Protein AF-A0A1J5IHL8-F1 (afdb_monomer)

Nearest PDB structures (foldseek):
  1a0t-assembly1_P  TM=8.448E-01  e=1.069E-17  Salmonella enterica subsp. enterica serovar Typhimurium
  4frt-assembly2_B  TM=5.121E-01  e=6.659E-05  Pseudomonas aeruginosa PAO1
  3m8b-assembly1_A  TM=4.425E-01  e=6.898E-02  Escherichia coli
  2r8a-assembly2_B  TM=2.835E-01  e=3.643E-03  Escherichia coli
  7vcf-assembly1_F  TM=4.732E-01  e=1.566E-01  Chlamydomonas reinhardtii

Sequence (393 aa):
MHPHHNKSLQIRPGLGIFLVIPLLLTSTIAQAEWHHFGYFRVGSNFNNQASCLQLPGAKTKYRLGNECDHYGEMAIENSQVINANYTVKARVMGQIYFADQQDLSQYDAEWNQYMIEAQNTTAQSAFNGSKLWLGKRYYRRKDIHISDFFYWANNGTGIGIEDFKLGNSQLAYAYKTNELDNGKTLQSHDIQLYDIPLSAQGKLNLGIEQQSADQTGTDSGLQLHAQVHYAFQKDNFFKITAQYGEGLGANLDMSGGQGKTTRLIGESLFEITPKNALFSTLVYEKTDQQSEWRSLGFRGVHFLSQHYSVAAEVGHDQVSPDNENTRTLNKVTLALQWKPNPGFWQRPALRLYTTYGDWNLAAQQAGLAGGTSGVYGADRQGFFTGIQLESWW

Mean predicted aligned error: 7.43 Å

Solvent-accessible surface area (backbone atoms only — not comparable to full-atom values): 19732 Å² total; per-residue (Å²): 110,78,89,77,78,90,67,84,79,79,80,72,93,75,80,91,75,85,81,78,73,82,87,80,80,82,90,77,79,53,77,68,44,79,47,71,39,40,38,36,38,44,50,51,56,79,51,100,53,66,58,53,68,47,51,66,84,49,82,47,34,60,39,69,74,39,69,58,41,30,38,38,36,48,32,45,32,42,38,32,56,78,52,98,47,34,36,39,35,42,39,44,24,39,39,43,37,21,78,40,62,85,48,82,88,52,70,51,74,49,78,62,26,44,34,41,35,42,34,35,73,41,73,86,49,102,55,35,37,17,33,42,37,42,37,29,34,83,41,87,60,40,68,42,78,68,31,64,35,57,70,35,42,54,45,31,38,36,42,35,41,33,56,32,61,53,87,80,24,29,37,30,41,33,44,31,36,34,76,29,96,88,71,41,54,37,36,34,44,38,41,33,46,30,56,35,73,76,50,100,46,29,27,37,33,40,37,43,31,45,33,26,50,49,96,82,54,78,50,36,18,36,30,41,40,40,33,43,40,37,49,48,86,85,89,21,34,41,35,43,36,44,37,40,14,27,30,29,14,22,66,45,39,58,63,59,37,65,54,34,25,42,37,42,36,40,41,36,35,43,63,83,43,88,43,34,31,38,37,41,41,37,39,42,36,42,37,74,79,44,38,37,37,40,38,44,35,39,38,41,37,41,45,82,49,66,39,36,31,44,36,41,36,42,34,40,41,38,27,40,39,75,90,52,69,62,23,36,31,40,39,40,22,46,28,48,32,42,30,86,50,69,54,86,85,50,53,46,34,42,32,46,25,41,23,40,37,39,43,41,70,47,22,31,75,62,42,33,49,55,17,62,81,20,77,51,28,85,53,53,50,52,71,42,40,34,40,35,40,38,38,56,88

pLDDT: mean 89.15, std 16.91, range [26.25, 98.88]

Secondary structure (DSSP, 8-state):
--------------------------S-----EEEEEEEEEEEEESSTT------TT-S----TT---SEEEEEEEEEEEEEETTEEEEEEEEEEEEES-SS-TT--EEEEEEEEEEEEE--TTSTTTT-EEEEEEE--S-EEEGGGTEEEEB--EEEEEEEEEEETTEEEEEEEEEEE-TTS-EEEEEEEEEEEEESSSSEEEEEEEEEEESSTTS-SEEEEEEEEEEEEETTTEEEEEEEEEEEEGGGGSBTT---SEEEEEEEEEEEEEETTEEEEEEEEEEEETTTEEEEEEEEEEEEESSSSEEEEEEEEEEEEEETTS--EEEEEEEEEEEE-SS-SSS---EEEEEEEEEEE-HHHHHTTGGGGGGSTTTT-SEEEEEEEEEEEE-

Foldseek 3Di:
DPPDPPDPPPPDPDDDDPPPDPPPDDDDFDDKDKDKWKWWKAKDFPDPQDDQFDFVPDPWAQPDVRDFKIKIKMKIKIWGDPDPFKIKIWMWMKMKIGNGNVDPVDIDIDTQWTKMKIFTCDCPDPLRRKIKMFFWYQPPWDADVRTRGGLQRATFGWIKIWQRDDPQKIKIWIWGWDAESVRFIKIKIKIKIWQPDPDPFKIKIKIKMKIARDPVCPQIKIKIKIKIWGDDDDRWIKMKMWMKMAGLCQSNYNHGDHFIKIKIKIWTWDPVDLFKIKIWMWMWMDGPQFKTKIKTKMKMWGDPDFFKIKIKIWMKIWMGGRPADIKIKIKIKIWIWGFNGGDPPGDFIKIWMKMKMFIDLRSLVSQGQHRLPHSQHPGRMDMIIIIMTIGID

Radius of gyration: 22.69 Å; Cα contacts (8 Å, |Δi|>4): 1068; chains: 1; bounding box: 49×49×57 Å

Structure (mmCIF, N/CA/C/O backbone):
data_AF-A0A1J5IHL8-F1
#
_entry.id   AF-A0A1J5IHL8-F1
#
loop_
_atom_site.group_PDB
_atom_site.id
_atom_site.type_symbol
_atom_site.label_atom_id
_atom_site.label_alt_id
_atom_site.label_comp_id
_atom_site.label_asym_id
_atom_site.label_entity_id
_atom_site.label_seq_id
_atom_site.pdbx_PDB_ins_code
_atom_site.Cartn_x
_atom_site.Cartn_y
_atom_site.Cartn_z
_atom_site.occupancy
_atom_site.B_iso_or_equiv
_atom_site.auth_seq_id
_atom_site.auth_comp_id
_atom_site.auth_asym_id
_atom_site.auth_atom_id
_atom_site.pdbx_PDB_model_num
ATOM 1 N N . MET A 1 1 ? 6.317 -2.212 -0.460 1.00 27.39 1 MET A N 1
ATOM 2 C CA . MET A 1 1 ? 7.588 -2.748 0.076 1.00 27.39 1 MET A CA 1
ATOM 3 C C . MET A 1 1 ? 7.562 -2.577 1.579 1.00 27.39 1 MET A C 1
ATOM 5 O O . MET A 1 1 ? 7.565 -1.445 2.042 1.00 27.39 1 MET A O 1
ATOM 9 N N . HIS A 1 2 ? 7.431 -3.671 2.326 1.00 28.95 2 HIS A N 1
ATOM 10 C CA . HIS A 1 2 ? 7.686 -3.641 3.763 1.00 28.95 2 HIS A CA 1
ATOM 11 C C . HIS A 1 2 ? 9.203 -3.531 3.981 1.00 28.95 2 HIS A C 1
ATOM 13 O O . HIS A 1 2 ? 9.951 -4.145 3.216 1.00 28.95 2 HIS A O 1
ATOM 19 N N . PRO A 1 3 ? 9.682 -2.745 4.959 1.00 26.25 3 PRO A N 1
ATOM 20 C CA . PRO A 1 3 ? 11.076 -2.822 5.365 1.00 26.25 3 PRO A CA 1
ATOM 21 C C . PRO A 1 3 ? 11.306 -4.227 5.934 1.00 26.25 3 PRO A C 1
ATOM 23 O O . PRO A 1 3 ? 10.699 -4.619 6.930 1.00 26.25 3 PRO A O 1
ATOM 26 N N . HIS A 1 4 ? 12.096 -5.018 5.21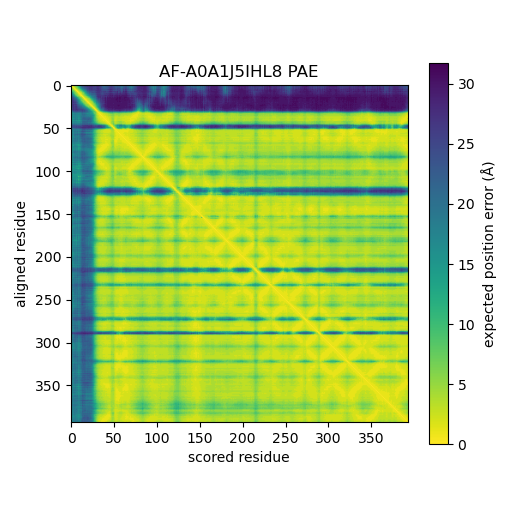0 1.00 34.53 4 HIS A N 1
ATOM 27 C CA . HIS A 1 4 ? 12.451 -6.379 5.580 1.00 34.53 4 HIS A CA 1
ATOM 28 C C . HIS A 1 4 ? 13.469 -6.323 6.716 1.00 34.53 4 HIS A C 1
ATOM 30 O O . HIS A 1 4 ? 14.630 -5.964 6.510 1.00 34.53 4 HIS A O 1
ATOM 36 N N . HIS A 1 5 ? 13.039 -6.716 7.912 1.00 31.94 5 HIS A N 1
ATOM 37 C CA . HIS A 1 5 ? 13.956 -7.035 8.995 1.00 31.94 5 HIS A CA 1
ATOM 38 C C . HIS A 1 5 ? 14.663 -8.341 8.655 1.00 31.94 5 HIS A C 1
ATOM 40 O O . HIS A 1 5 ? 14.088 -9.424 8.721 1.00 31.94 5 HIS A O 1
ATOM 46 N N . ASN A 1 6 ? 15.931 -8.229 8.275 1.00 31.17 6 ASN A N 1
ATOM 47 C CA . ASN A 1 6 ? 16.791 -9.354 7.944 1.00 31.17 6 ASN A CA 1
ATOM 48 C C . ASN A 1 6 ? 17.198 -10.091 9.237 1.00 31.17 6 ASN A C 1
ATOM 50 O O . ASN A 1 6 ? 18.321 -9.967 9.725 1.00 31.17 6 ASN A O 1
ATOM 54 N N . LYS A 1 7 ? 16.269 -10.839 9.836 1.00 31.77 7 LYS A N 1
ATOM 55 C CA . LYS A 1 7 ? 16.571 -11.846 10.860 1.00 31.77 7 LYS A CA 1
ATOM 56 C C . LYS A 1 7 ? 16.101 -13.191 10.327 1.00 31.77 7 LYS A C 1
ATOM 58 O O . LYS A 1 7 ? 14.957 -13.583 10.520 1.00 31.77 7 LYS A O 1
ATOM 63 N N . SER A 1 8 ? 17.014 -13.888 9.652 1.00 29.53 8 SER A N 1
ATOM 64 C CA . SER A 1 8 ? 16.829 -15.284 9.263 1.00 29.53 8 SER A CA 1
ATOM 65 C C . SER A 1 8 ? 16.478 -16.113 10.501 1.00 29.53 8 SER A C 1
ATOM 67 O O . SER A 1 8 ? 17.317 -16.395 11.360 1.00 29.53 8 SER A O 1
ATOM 69 N N . LEU A 1 9 ? 15.211 -16.502 10.621 1.00 32.66 9 LEU A N 1
ATOM 70 C CA . LEU A 1 9 ? 14.805 -17.491 11.603 1.00 32.66 9 LEU A CA 1
ATOM 71 C C . LEU A 1 9 ? 15.237 -18.858 11.059 1.00 32.66 9 LEU A C 1
ATOM 73 O O . LEU A 1 9 ? 14.482 -19.538 10.371 1.00 32.66 9 LEU A O 1
ATOM 77 N N . GLN A 1 10 ? 16.476 -19.267 11.343 1.00 31.33 10 GLN A N 1
ATOM 78 C CA . GLN A 1 10 ? 16.882 -20.658 11.147 1.00 31.33 10 GLN A CA 1
ATOM 79 C C . GLN A 1 10 ? 16.073 -21.539 12.106 1.00 31.33 10 GLN A C 1
ATOM 81 O O . GLN A 1 10 ? 16.438 -21.724 13.270 1.00 31.33 10 GLN A O 1
ATOM 86 N N . ILE A 1 11 ? 14.962 -22.092 11.620 1.00 37.53 11 ILE A N 1
ATOM 87 C CA . ILE A 1 11 ? 14.212 -23.124 12.333 1.00 37.53 11 ILE A CA 1
ATOM 88 C C . ILE A 1 11 ? 15.091 -24.378 12.358 1.00 37.53 11 ILE A C 1
ATOM 90 O O . ILE A 1 11 ? 15.214 -25.104 11.372 1.00 37.53 11 ILE A O 1
ATOM 94 N N . ARG A 1 12 ? 15.733 -24.634 13.500 1.00 33.41 12 ARG A N 1
ATOM 95 C CA . ARG A 1 12 ? 16.355 -25.932 13.776 1.00 33.41 12 ARG A CA 1
ATOM 96 C C . ARG A 1 12 ? 15.238 -26.964 13.982 1.00 33.41 12 ARG A C 1
ATOM 98 O O . ARG A 1 12 ? 14.362 -26.722 14.812 1.00 33.41 12 ARG A O 1
ATOM 105 N N . PRO A 1 13 ? 15.250 -28.115 13.289 1.00 38.34 13 PRO A N 1
ATOM 106 C CA . PRO A 1 13 ? 14.277 -29.166 13.538 1.00 38.34 13 PRO A CA 1
ATOM 107 C C . PRO A 1 13 ? 14.640 -29.830 14.868 1.00 38.34 13 PRO A C 1
ATOM 109 O O . PRO A 1 13 ? 15.672 -30.489 14.983 1.00 38.34 13 PRO A O 1
ATOM 112 N N . GLY A 1 14 ? 13.834 -29.619 15.906 1.00 33.41 14 GLY A N 1
ATOM 113 C CA . GLY A 1 14 ? 14.132 -30.1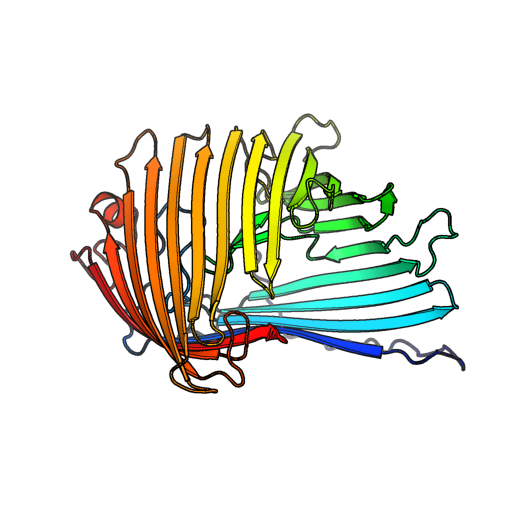99 17.209 1.00 33.41 14 GLY A CA 1
ATOM 114 C C . GLY A 1 14 ? 13.057 -29.955 18.254 1.00 33.41 14 GLY A C 1
ATOM 115 O O . GLY A 1 14 ? 12.965 -28.867 18.804 1.00 33.41 14 GLY A O 1
ATOM 116 N N . LEU A 1 15 ? 12.341 -31.035 18.569 1.00 31.70 15 LEU A N 1
ATOM 117 C CA . LEU A 1 15 ? 11.453 -31.233 19.716 1.00 31.70 15 LEU A CA 1
ATOM 118 C C . LEU A 1 15 ? 10.098 -30.509 19.679 1.00 31.70 15 LEU A C 1
ATOM 120 O O . LEU A 1 15 ? 9.926 -29.381 20.132 1.00 31.70 15 LEU A O 1
ATOM 124 N N . GLY A 1 16 ? 9.094 -31.254 19.211 1.00 43.12 16 GLY A N 1
ATOM 125 C CA . GLY A 1 16 ? 7.695 -30.955 19.471 1.00 43.12 16 GLY A CA 1
ATOM 126 C C . GLY A 1 16 ? 7.424 -30.929 20.973 1.00 43.12 16 GLY A C 1
ATOM 127 O O . GLY A 1 16 ? 7.550 -31.941 21.660 1.00 43.12 16 GLY A O 1
ATOM 128 N N . ILE A 1 17 ? 7.020 -29.764 21.464 1.00 35.34 17 ILE A N 1
ATOM 129 C CA . ILE A 1 17 ? 6.358 -29.613 22.753 1.00 35.34 17 ILE A CA 1
ATOM 130 C C . ILE A 1 17 ? 4.890 -29.356 22.427 1.00 35.34 17 ILE A C 1
ATOM 132 O O . ILE A 1 17 ? 4.491 -28.244 22.089 1.00 35.34 17 ILE A O 1
ATOM 136 N N . PHE A 1 18 ? 4.088 -30.420 22.481 1.00 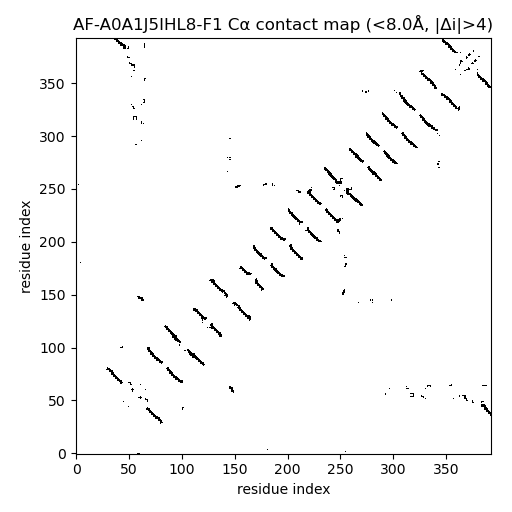35.41 18 PHE A N 1
ATOM 137 C CA . PHE A 1 18 ? 2.637 -30.301 22.556 1.00 35.41 18 PHE A CA 1
ATOM 138 C C . PHE A 1 18 ? 2.301 -29.625 23.885 1.00 35.41 18 PHE A C 1
ATOM 140 O O . PHE A 1 18 ? 2.333 -30.256 24.941 1.00 35.41 18 PHE A O 1
ATOM 147 N N . LEU A 1 19 ? 1.997 -28.331 23.843 1.00 33.81 19 LEU A N 1
ATOM 148 C CA . LEU A 1 19 ? 1.443 -27.625 24.987 1.00 33.81 19 LEU A CA 1
ATOM 149 C C . LEU A 1 19 ? -0.049 -27.975 25.063 1.00 33.81 19 LEU A C 1
ATOM 151 O O . LEU A 1 19 ? -0.896 -27.348 24.432 1.00 33.81 19 LEU A O 1
ATOM 155 N N . VAL A 1 20 ? -0.362 -29.045 25.795 1.00 35.62 20 VAL A N 1
ATOM 156 C CA . VAL A 1 20 ? -1.734 -29.377 26.186 1.00 35.62 20 VAL A CA 1
ATOM 157 C C . VAL A 1 20 ? -2.158 -28.351 27.235 1.00 35.62 20 VAL A C 1
ATOM 159 O O . VAL A 1 20 ? -1.795 -28.457 28.404 1.00 35.62 20 VAL A O 1
ATOM 162 N N . ILE A 1 21 ? -2.895 -27.325 26.812 1.00 38.22 21 ILE A N 1
ATOM 163 C CA . ILE A 1 21 ? -3.597 -26.426 27.731 1.00 38.22 21 ILE A CA 1
ATOM 164 C C . ILE A 1 21 ? -4.767 -27.225 28.325 1.00 38.22 21 ILE A C 1
ATOM 166 O O . ILE A 1 21 ? -5.591 -27.730 27.556 1.00 38.22 21 ILE A O 1
ATOM 170 N N . PRO A 1 22 ? -4.876 -27.375 29.658 1.00 40.00 22 PRO A N 1
ATOM 171 C CA . PRO A 1 22 ? -6.017 -28.051 30.245 1.00 40.00 22 PRO A CA 1
ATOM 172 C C . PRO A 1 22 ? -7.251 -27.164 30.063 1.00 40.00 22 PRO A C 1
ATOM 174 O O . PRO A 1 22 ? -7.361 -26.078 30.631 1.00 40.00 22 PRO A O 1
ATOM 177 N N . LEU A 1 23 ? -8.172 -27.647 29.230 1.00 45.03 23 LEU A N 1
ATOM 178 C CA . LEU A 1 23 ? -9.488 -27.072 28.996 1.00 45.03 23 LEU A CA 1
ATOM 179 C C . LEU A 1 23 ? -10.345 -27.292 30.255 1.00 45.03 23 LEU A C 1
ATOM 181 O O . LEU A 1 23 ? -11.034 -28.300 30.391 1.00 45.03 23 LEU A O 1
ATOM 185 N N . LEU A 1 24 ? -10.273 -26.361 31.203 1.00 41.81 24 LEU A N 1
ATOM 186 C CA . LEU A 1 24 ? -11.169 -26.302 32.358 1.00 41.81 24 LEU A CA 1
ATOM 187 C C . LEU A 1 24 ? -11.954 -24.991 32.326 1.00 41.81 24 LEU A C 1
ATOM 189 O O . LEU A 1 24 ? -11.669 -24.065 33.075 1.00 41.81 24 LEU A O 1
ATOM 193 N N . LEU A 1 25 ? -12.967 -24.933 31.460 1.00 42.34 25 LEU A N 1
ATOM 194 C CA . LEU A 1 25 ? -14.092 -24.009 31.604 1.00 42.34 25 LEU A CA 1
ATOM 195 C C . LEU A 1 25 ? -15.385 -24.777 31.333 1.00 42.34 25 LEU A C 1
ATOM 197 O O . LEU A 1 25 ? -15.785 -25.035 30.200 1.00 42.34 25 LEU A O 1
ATOM 201 N N . THR A 1 26 ? -16.001 -25.200 32.430 1.00 42.69 26 THR A N 1
ATOM 202 C CA . THR A 1 26 ? -17.306 -25.845 32.482 1.00 42.69 26 THR A CA 1
ATOM 203 C C . THR A 1 26 ? -18.408 -24.868 32.073 1.00 42.69 26 THR A C 1
ATOM 205 O O . THR A 1 26 ? -18.541 -23.798 32.657 1.00 42.69 26 THR A O 1
ATOM 208 N N . SER A 1 27 ? -19.203 -25.292 31.086 1.00 46.03 27 SER A N 1
ATOM 209 C CA . SER A 1 27 ? -20.639 -25.019 30.921 1.00 46.03 27 SER A CA 1
ATOM 210 C C . SER A 1 27 ? -21.129 -23.585 31.180 1.00 46.03 27 SER A C 1
ATOM 212 O O . SER A 1 27 ? -21.680 -23.313 32.238 1.00 46.03 27 SER A O 1
ATOM 214 N N . THR A 1 28 ? -20.953 -22.713 30.184 1.00 43.25 28 THR A N 1
ATOM 215 C CA . THR A 1 28 ? -21.986 -21.905 29.485 1.00 43.25 28 THR A CA 1
ATOM 216 C C . THR A 1 28 ? -21.253 -20.914 28.573 1.00 43.25 28 THR A C 1
ATOM 218 O O . THR A 1 28 ? -21.314 -19.704 28.776 1.00 43.25 28 THR A O 1
ATOM 221 N N . ILE A 1 29 ? -20.483 -21.404 27.596 1.00 52.94 29 ILE A N 1
ATOM 222 C CA . ILE A 1 29 ? -19.925 -20.508 26.578 1.00 52.94 29 ILE A CA 1
ATOM 223 C C . ILE A 1 29 ? -21.038 -20.287 25.561 1.00 52.94 29 ILE A C 1
ATOM 225 O O . ILE A 1 29 ? -21.374 -21.181 24.783 1.00 52.94 29 ILE A O 1
ATOM 229 N N . ALA A 1 30 ? -21.655 -19.110 25.639 1.00 55.12 30 ALA A N 1
ATOM 230 C CA . ALA A 1 30 ? -22.434 -18.555 24.549 1.00 55.12 30 ALA A CA 1
ATOM 231 C C . ALA A 1 30 ? -21.630 -18.716 23.249 1.00 55.12 30 ALA A C 1
ATOM 233 O O . ALA A 1 30 ? -20.450 -18.382 23.204 1.00 55.12 30 ALA A O 1
ATOM 234 N N . GLN A 1 31 ? -22.281 -19.312 22.253 1.00 66.56 31 GLN A N 1
ATOM 235 C CA . GLN A 1 31 ? -21.822 -19.632 20.902 1.00 66.56 31 GLN A CA 1
ATOM 236 C C . GLN A 1 31 ? -20.570 -18.848 20.464 1.00 66.56 31 GLN A C 1
ATOM 238 O O . GLN A 1 31 ? -20.659 -17.706 20.024 1.00 66.56 31 GLN A O 1
ATOM 243 N N . ALA A 1 32 ? -19.394 -19.460 20.621 1.00 78.88 32 ALA A N 1
ATOM 244 C CA . ALA A 1 32 ? -18.159 -18.886 20.113 1.00 78.88 32 ALA A CA 1
ATOM 245 C C . ALA A 1 32 ? -18.162 -19.013 18.584 1.00 78.88 32 ALA A C 1
ATOM 247 O O . ALA A 1 32 ? -18.236 -20.124 18.052 1.00 78.88 32 ALA A O 1
ATOM 248 N N . GLU A 1 33 ? -18.100 -17.887 17.885 1.00 92.00 33 GLU A N 1
ATOM 249 C CA . GLU A 1 33 ? -18.039 -17.850 16.428 1.00 92.00 33 GLU A CA 1
ATOM 250 C C . GLU A 1 33 ? -16.580 -17.844 15.979 1.00 92.00 33 GLU A C 1
ATOM 252 O O . GLU A 1 33 ? -15.739 -17.130 16.528 1.00 92.00 33 GLU A O 1
ATOM 257 N N . TRP A 1 34 ? -16.270 -18.676 14.987 1.00 94.62 34 TRP A N 1
ATOM 258 C CA . TRP A 1 34 ? -14.944 -18.752 14.392 1.00 94.62 34 TRP A CA 1
ATOM 259 C C . TRP A 1 34 ? -14.986 -18.156 12.995 1.00 94.62 34 TRP A C 1
ATOM 261 O O . TRP A 1 34 ? -15.697 -18.649 12.118 1.00 94.62 34 TRP A O 1
ATOM 271 N N . HIS A 1 35 ? -14.189 -17.116 12.786 1.00 96.00 35 HIS A N 1
ATOM 272 C CA . HIS A 1 35 ? -13.999 -16.487 11.491 1.00 96.00 35 HIS A CA 1
ATOM 273 C C . HIS A 1 35 ? -12.616 -16.837 10.953 1.00 96.00 35 HIS A C 1
ATOM 275 O O . HIS A 1 35 ? -11.638 -16.917 11.699 1.00 96.00 35 HIS A O 1
ATOM 281 N N . HIS A 1 36 ? -12.541 -17.023 9.643 1.00 96.56 36 HIS A N 1
ATOM 282 C CA . HIS A 1 36 ? -11.293 -17.143 8.910 1.00 96.56 36 HIS A CA 1
ATOM 283 C C . HIS A 1 36 ? -11.328 -16.139 7.770 1.00 96.56 36 HIS A C 1
ATOM 285 O O . HIS A 1 36 ? -12.348 -15.992 7.102 1.00 96.56 36 HIS A O 1
ATOM 291 N N . PHE A 1 37 ? -10.221 -15.444 7.575 1.00 97.69 37 PHE A N 1
ATOM 292 C CA . PHE A 1 37 ? -10.065 -14.458 6.515 1.00 97.69 37 PHE A CA 1
ATOM 293 C C . PHE A 1 37 ? -8.595 -14.371 6.140 1.00 97.69 37 PHE A C 1
ATOM 295 O O . PHE A 1 37 ? -7.714 -14.805 6.894 1.00 97.69 37 PHE A O 1
ATOM 302 N N . GLY A 1 38 ? -8.319 -13.838 4.965 1.00 97.75 38 GLY A N 1
ATOM 303 C CA . GLY A 1 38 ? -6.955 -13.806 4.475 1.00 97.75 38 GLY A CA 1
ATOM 304 C C . GLY A 1 38 ? -6.821 -13.206 3.097 1.00 97.75 38 GLY A C 1
ATOM 305 O O . GLY A 1 38 ? -7.767 -12.681 2.508 1.00 97.75 38 GLY A O 1
ATOM 306 N N . TYR A 1 39 ? -5.602 -13.292 2.597 1.00 98.38 39 TYR A N 1
ATOM 307 C CA . TYR A 1 39 ? -5.217 -12.811 1.287 1.00 98.38 39 TYR A CA 1
ATOM 308 C C . TYR A 1 39 ? -4.155 -13.742 0.727 1.00 98.38 39 TYR A C 1
ATOM 310 O O . TYR A 1 39 ? -3.276 -14.175 1.459 1.00 98.38 39 TYR A O 1
ATOM 318 N N . PHE A 1 40 ? -4.186 -14.034 -0.566 1.00 97.62 40 PHE A N 1
ATOM 319 C CA . PHE A 1 40 ? -3.014 -14.588 -1.226 1.00 97.62 40 PHE A CA 1
ATOM 320 C C . PHE A 1 40 ? -2.908 -14.127 -2.673 1.00 97.62 40 PHE A C 1
ATOM 322 O O . PHE A 1 40 ? -3.905 -13.839 -3.347 1.00 97.62 40 PHE A O 1
ATOM 329 N N . ARG A 1 41 ? -1.673 -14.139 -3.168 1.00 97.19 41 ARG A N 1
ATOM 330 C CA . ARG A 1 41 ? -1.345 -14.072 -4.587 1.00 97.19 41 ARG A CA 1
ATOM 331 C C . ARG A 1 41 ? -0.311 -15.133 -4.931 1.00 97.19 41 ARG A C 1
ATOM 333 O O . ARG A 1 41 ? 0.676 -15.319 -4.223 1.00 97.19 41 ARG A O 1
ATOM 340 N N . VAL A 1 42 ? -0.542 -15.804 -6.048 1.00 96.06 42 VAL A N 1
ATOM 341 C CA . VAL A 1 42 ? 0.384 -16.776 -6.627 1.00 96.06 42 VAL A CA 1
ATOM 342 C C . VAL A 1 42 ? 0.349 -16.625 -8.137 1.00 96.06 42 VAL A C 1
ATOM 344 O O . VAL A 1 42 ? -0.701 -16.353 -8.724 1.00 96.06 42 VAL A O 1
ATOM 347 N N . GLY A 1 43 ? 1.494 -16.767 -8.784 1.00 93.06 43 GLY A N 1
ATOM 348 C CA . GLY A 1 43 ? 1.586 -16.602 -10.224 1.00 93.06 43 GLY A CA 1
ATOM 349 C C . GLY A 1 43 ? 2.910 -17.078 -10.780 1.00 93.06 43 GLY A C 1
ATOM 350 O O . GLY A 1 43 ? 3.815 -17.460 -10.041 1.00 93.06 43 GLY A O 1
ATOM 351 N N . SER A 1 44 ? 2.994 -17.083 -12.099 1.00 90.88 44 SER A N 1
ATOM 352 C CA . SER A 1 44 ? 4.212 -17.417 -12.818 1.00 90.88 44 SER A CA 1
ATOM 353 C C . SER A 1 44 ? 4.244 -16.664 -14.140 1.00 90.88 44 SER A C 1
ATOM 355 O O . SER A 1 44 ? 3.222 -16.525 -14.821 1.00 90.88 44 SER A O 1
ATOM 357 N N . ASN A 1 45 ? 5.427 -16.186 -14.506 1.00 89.19 45 ASN A N 1
ATOM 358 C CA . ASN A 1 45 ? 5.688 -15.615 -15.818 1.00 89.19 45 ASN A CA 1
ATOM 359 C C . ASN A 1 45 ? 6.162 -16.725 -16.765 1.00 89.19 45 ASN A C 1
ATOM 361 O O . ASN A 1 45 ? 6.989 -17.548 -16.385 1.00 89.19 45 ASN A O 1
ATOM 365 N N . PHE A 1 46 ? 5.650 -16.756 -17.997 1.00 86.94 46 PHE A N 1
ATOM 366 C CA . PHE A 1 46 ? 5.947 -17.842 -18.944 1.00 86.94 46 PHE A CA 1
ATOM 367 C C . PHE A 1 46 ? 7.363 -17.788 -19.507 1.00 86.94 46 PHE A C 1
ATOM 369 O O . PHE A 1 46 ? 7.942 -18.819 -19.836 1.00 86.94 46 PHE A O 1
ATOM 376 N N . ASN A 1 47 ? 7.924 -16.587 -19.599 1.00 69.44 47 ASN A N 1
ATOM 377 C CA . ASN A 1 47 ? 9.300 -16.393 -20.012 1.00 69.44 47 ASN A CA 1
ATOM 378 C C . ASN A 1 47 ? 10.106 -16.094 -18.745 1.00 69.44 47 ASN A C 1
ATOM 380 O O . ASN A 1 47 ? 9.742 -15.179 -18.004 1.00 69.44 47 ASN A O 1
ATOM 384 N N . ASN A 1 48 ? 11.227 -16.793 -18.528 1.00 58.50 48 ASN A N 1
ATOM 385 C CA . ASN A 1 48 ? 12.205 -16.552 -17.445 1.00 58.50 48 ASN A CA 1
ATOM 386 C C . ASN A 1 48 ? 12.886 -15.158 -17.516 1.00 58.50 48 ASN A C 1
ATOM 388 O O . ASN A 1 48 ? 13.972 -14.951 -16.992 1.00 58.50 48 ASN A O 1
ATOM 392 N N . GLN A 1 49 ? 12.268 -14.205 -18.214 1.00 57.28 49 GLN A N 1
ATOM 393 C CA . GLN A 1 49 ? 12.712 -12.838 -18.460 1.00 57.28 49 GLN A CA 1
ATOM 394 C C . GLN A 1 49 ? 11.924 -11.811 -17.637 1.00 57.28 49 GLN A C 1
ATOM 396 O O . GLN A 1 49 ? 12.049 -10.612 -17.862 1.00 57.28 49 GLN A O 1
ATOM 401 N N . ALA A 1 50 ? 11.058 -12.234 -16.717 1.00 60.72 50 ALA A N 1
ATOM 402 C CA . ALA A 1 50 ? 10.249 -11.286 -15.968 1.00 60.72 50 ALA A CA 1
ATOM 403 C C . ALA A 1 50 ? 11.029 -10.698 -14.787 1.00 60.72 50 ALA A C 1
ATOM 405 O O . ALA A 1 50 ? 11.082 -11.279 -13.708 1.00 60.72 50 ALA A O 1
ATOM 406 N N . SER A 1 51 ? 11.578 -9.499 -14.973 1.00 73.69 51 SER A N 1
ATOM 407 C CA . SER A 1 51 ? 11.874 -8.603 -13.858 1.00 73.69 51 SER A CA 1
ATOM 408 C C . SER A 1 51 ? 10.655 -7.718 -13.628 1.00 73.69 51 SER A C 1
ATOM 410 O O . SER A 1 51 ? 10.296 -6.922 -14.501 1.00 73.69 51 SER A O 1
ATOM 412 N N . CYS A 1 52 ? 10.015 -7.826 -12.468 1.00 89.31 52 CYS A N 1
ATOM 413 C CA . CYS A 1 52 ? 8.993 -6.858 -12.105 1.00 89.31 52 CYS A CA 1
ATOM 414 C C . CYS A 1 52 ? 9.555 -5.436 -12.163 1.00 89.31 52 CYS A C 1
ATOM 416 O O . CYS A 1 52 ? 10.668 -5.168 -11.714 1.00 89.31 52 CYS A O 1
ATOM 418 N N . LEU A 1 53 ? 8.768 -4.525 -12.720 1.00 95.19 53 LEU A N 1
ATOM 419 C CA . LEU A 1 53 ? 9.183 -3.164 -13.007 1.00 95.19 53 LEU A CA 1
ATOM 420 C C . LEU A 1 53 ? 8.757 -2.251 -11.859 1.00 95.19 53 LEU A C 1
ATOM 422 O O . LEU A 1 53 ? 7.564 -2.037 -11.633 1.00 95.19 53 LEU A O 1
ATOM 426 N N . GLN A 1 54 ? 9.740 -1.718 -11.141 1.00 96.62 54 GLN A N 1
ATOM 427 C CA . GLN A 1 54 ? 9.582 -0.636 -10.176 1.00 96.62 54 GLN A CA 1
ATOM 428 C C . GLN A 1 54 ? 10.678 0.388 -10.429 1.00 96.62 54 GLN A C 1
ATOM 430 O O . GLN A 1 54 ? 11.842 0.021 -10.585 1.00 96.62 54 GLN A O 1
ATOM 435 N N . LEU A 1 55 ? 10.309 1.666 -10.475 1.00 97.56 55 LEU A N 1
ATOM 436 C CA . LEU A 1 55 ? 11.274 2.735 -10.673 1.00 97.56 55 LEU A CA 1
ATOM 437 C C . LEU A 1 55 ? 12.172 2.872 -9.429 1.00 97.56 55 LEU A C 1
ATOM 439 O O . LEU A 1 55 ? 11.638 3.067 -8.336 1.00 97.56 55 LEU A O 1
ATOM 443 N N . PRO A 1 56 ? 13.512 2.813 -9.551 1.00 95.88 56 PRO A N 1
ATOM 444 C CA . PRO A 1 56 ? 14.405 3.043 -8.421 1.00 95.88 56 PRO A CA 1
ATOM 445 C C . PRO A 1 56 ? 14.151 4.401 -7.754 1.00 95.88 56 PRO A C 1
ATOM 447 O O . PRO A 1 56 ? 14.308 5.452 -8.379 1.00 95.88 56 PRO A O 1
ATOM 450 N N . GLY A 1 57 ? 13.782 4.364 -6.472 1.00 94.50 57 GLY A N 1
ATOM 451 C CA . GLY A 1 57 ? 13.403 5.529 -5.665 1.00 94.50 57 GLY A CA 1
ATOM 452 C C . GLY A 1 57 ? 11.891 5.754 -5.528 1.00 94.50 57 GLY A C 1
ATOM 453 O O . GLY A 1 57 ? 11.478 6.492 -4.639 1.00 94.50 57 GLY A O 1
ATOM 454 N N . ALA A 1 58 ? 11.052 5.096 -6.334 1.00 96.50 58 ALA A N 1
ATOM 455 C CA . ALA A 1 58 ? 9.609 5.076 -6.107 1.00 96.50 58 ALA A CA 1
ATOM 456 C C . ALA A 1 58 ? 9.282 4.111 -4.958 1.00 96.50 58 ALA A C 1
ATOM 458 O O . ALA A 1 58 ? 9.856 3.020 -4.875 1.00 96.50 58 ALA A O 1
ATOM 459 N N . LYS A 1 59 ? 8.326 4.469 -4.090 1.00 94.44 59 LYS A N 1
ATOM 460 C CA . LYS A 1 59 ? 7.948 3.627 -2.933 1.00 94.44 59 LYS A CA 1
ATOM 461 C C . LYS A 1 59 ? 7.116 2.405 -3.314 1.00 94.44 59 LYS A C 1
ATOM 463 O O . LYS A 1 59 ? 6.884 1.527 -2.481 1.00 94.44 59 LYS A O 1
ATOM 468 N N . THR A 1 60 ? 6.638 2.361 -4.554 1.00 95.94 60 THR A N 1
ATOM 469 C CA . THR A 1 60 ? 5.759 1.301 -5.025 1.00 95.94 60 THR A CA 1
ATOM 470 C C . THR A 1 60 ? 5.813 1.107 -6.542 1.00 95.94 60 THR A C 1
ATOM 472 O O . THR A 1 60 ? 6.536 1.818 -7.237 1.00 95.94 60 THR A O 1
ATOM 475 N N . LYS A 1 61 ? 5.018 0.157 -7.051 1.00 97.50 61 LYS A N 1
ATOM 476 C CA . LYS A 1 61 ? 4.827 -0.145 -8.475 1.00 97.50 61 LYS A CA 1
ATOM 477 C C . LYS A 1 61 ? 3.364 -0.442 -8.808 1.00 97.50 61 LYS A C 1
ATOM 479 O O . LYS A 1 61 ? 2.629 -1.007 -8.004 1.00 97.50 61 LYS A O 1
ATOM 484 N N . TYR A 1 62 ? 2.951 -0.150 -10.039 1.00 98.56 62 TYR A N 1
ATOM 485 C CA . TYR A 1 62 ? 1.648 -0.571 -10.567 1.00 98.56 62 TYR A CA 1
ATOM 486 C C . TYR A 1 62 ? 1.588 -2.089 -10.725 1.00 98.56 62 TYR A C 1
ATOM 488 O O . TYR A 1 62 ? 2.368 -2.667 -11.490 1.00 98.56 62 TYR A O 1
ATOM 496 N N . ARG A 1 63 ? 0.680 -2.739 -9.992 1.00 97.94 63 ARG A N 1
ATOM 497 C CA . ARG A 1 63 ? 0.804 -4.170 -9.669 1.00 97.94 63 ARG A CA 1
ATOM 498 C C . ARG A 1 63 ? 0.169 -5.146 -10.663 1.00 97.94 63 ARG A C 1
ATOM 500 O O . ARG A 1 63 ? 0.530 -6.318 -10.644 1.00 97.94 63 ARG A O 1
ATOM 507 N N . LEU A 1 64 ? -0.769 -4.729 -11.526 1.00 98.44 64 LEU A N 1
ATOM 508 C CA . LEU A 1 64 ? -1.430 -5.669 -12.449 1.00 98.44 64 LEU A CA 1
ATOM 509 C C . LEU A 1 64 ? -0.372 -6.294 -13.361 1.00 98.44 64 LEU A C 1
ATOM 511 O O . LEU A 1 64 ? 0.356 -5.561 -14.023 1.00 98.44 64 LEU A O 1
ATOM 515 N N . GLY A 1 65 ? -0.272 -7.626 -13.373 1.00 96.12 65 GLY A N 1
ATOM 516 C CA . GLY A 1 65 ? 0.734 -8.333 -14.170 1.00 96.12 65 GLY A CA 1
ATOM 517 C C . GLY A 1 65 ? 2.168 -7.881 -13.886 1.00 96.12 65 GLY A C 1
ATOM 518 O O . GLY A 1 65 ? 2.960 -7.794 -14.816 1.00 96.12 65 GLY A O 1
ATOM 519 N N . ASN A 1 66 ? 2.473 -7.492 -12.644 1.00 96.00 66 ASN A N 1
ATOM 520 C CA . ASN A 1 66 ? 3.769 -6.946 -12.231 1.00 96.00 66 ASN A CA 1
ATOM 521 C C . ASN A 1 66 ? 4.097 -7.313 -10.766 1.00 96.00 66 ASN A C 1
ATOM 523 O O . ASN A 1 66 ? 4.684 -6.531 -10.011 1.00 96.00 66 ASN A O 1
ATOM 527 N N . GLU A 1 67 ? 3.700 -8.514 -10.349 1.00 94.38 67 GLU A N 1
ATOM 528 C CA . GLU A 1 67 ? 4.022 -9.109 -9.047 1.00 94.38 67 GLU A CA 1
ATOM 529 C C . GLU A 1 67 ? 4.811 -10.396 -9.290 1.00 94.38 67 GLU A C 1
ATOM 531 O O . GLU A 1 67 ? 4.315 -11.306 -9.953 1.00 94.38 67 GLU A O 1
ATOM 536 N N . CYS A 1 68 ? 6.050 -10.429 -8.795 1.00 91.25 68 CYS A N 1
ATOM 537 C CA . CYS A 1 68 ? 7.061 -11.457 -9.079 1.00 91.25 68 CYS A CA 1
ATOM 538 C C . CYS A 1 68 ? 7.474 -12.168 -7.792 1.00 91.25 68 CYS A C 1
ATOM 540 O O . CYS A 1 68 ? 8.587 -12.655 -7.680 1.00 91.25 68 CYS A O 1
ATOM 542 N N . ASP A 1 69 ? 6.552 -12.206 -6.840 1.00 92.88 69 ASP A N 1
ATOM 543 C CA . ASP A 1 69 ? 6.645 -12.884 -5.559 1.00 92.88 69 ASP A CA 1
ATOM 544 C C . ASP A 1 69 ? 5.386 -13.742 -5.359 1.00 92.88 69 ASP A C 1
ATOM 546 O O . ASP A 1 69 ? 4.387 -13.571 -6.080 1.00 92.88 69 ASP A O 1
ATOM 550 N N . HIS A 1 70 ? 5.420 -14.670 -4.406 1.00 95.88 70 HIS A N 1
ATOM 551 C CA . HIS A 1 70 ? 4.210 -15.280 -3.850 1.00 95.88 70 HIS A CA 1
ATOM 552 C C . HIS A 1 70 ? 4.012 -14.781 -2.429 1.00 95.88 70 HIS A C 1
ATOM 554 O O . HIS A 1 70 ? 4.964 -14.645 -1.664 1.00 95.88 70 HIS A O 1
ATOM 560 N N . TYR A 1 71 ? 2.763 -14.531 -2.062 1.00 97.62 71 TYR A N 1
ATOM 561 C CA . TYR A 1 71 ? 2.431 -14.031 -0.736 1.00 97.62 71 TYR A CA 1
ATOM 562 C C . TYR A 1 71 ? 1.098 -14.598 -0.280 1.00 97.62 71 TYR A C 1
ATOM 564 O O . TYR A 1 71 ? 0.147 -14.642 -1.064 1.00 97.62 71 TYR A O 1
ATOM 572 N N . GLY A 1 72 ? 1.017 -14.999 0.983 1.00 98.06 72 GLY A N 1
ATOM 573 C CA . GLY A 1 72 ? -0.212 -15.457 1.611 1.00 98.06 72 GLY A CA 1
ATOM 574 C C . GLY A 1 72 ? -0.292 -15.007 3.061 1.00 98.06 72 GLY A C 1
ATOM 575 O O . GLY A 1 72 ? 0.676 -15.132 3.796 1.00 98.06 72 GLY A O 1
ATOM 576 N N . GLU A 1 73 ? -1.460 -14.538 3.476 1.00 98.06 73 GLU A N 1
ATOM 577 C CA . GLU A 1 73 ? -1.854 -14.262 4.853 1.00 98.06 73 GLU A CA 1
ATOM 578 C C . GLU A 1 73 ? -3.075 -15.107 5.200 1.00 98.06 73 GLU A C 1
ATOM 580 O O . GLU A 1 73 ? -4.045 -15.162 4.438 1.00 98.06 73 GLU A O 1
ATOM 585 N N . MET A 1 74 ? -3.066 -15.708 6.386 1.00 98.31 74 MET A N 1
ATOM 586 C CA . MET A 1 74 ? -4.224 -16.409 6.926 1.00 98.31 74 MET A CA 1
ATOM 587 C C . MET A 1 74 ? -4.442 -16.007 8.374 1.00 98.31 74 MET A C 1
ATOM 589 O O . MET A 1 74 ? -3.510 -16.022 9.182 1.00 98.31 74 MET A O 1
ATOM 593 N N . ALA A 1 75 ? -5.685 -15.672 8.699 1.00 98.06 75 ALA A N 1
ATOM 594 C CA . ALA A 1 75 ? -6.115 -15.366 10.046 1.00 98.06 75 ALA A CA 1
ATOM 595 C C . ALA A 1 75 ? -7.229 -16.291 10.516 1.00 98.06 75 ALA A C 1
ATOM 597 O O . ALA A 1 75 ? -8.097 -16.701 9.743 1.00 98.06 75 ALA A O 1
ATOM 598 N N . ILE A 1 76 ? -7.212 -16.550 11.819 1.00 98.00 76 ILE A N 1
ATOM 599 C CA . ILE A 1 76 ? -8.308 -17.153 12.565 1.00 98.00 76 ILE A CA 1
ATOM 600 C C . ILE A 1 76 ? -8.683 -16.170 13.671 1.00 98.00 76 ILE A C 1
ATOM 602 O O . ILE A 1 76 ? -7.817 -15.666 14.392 1.00 98.00 76 ILE A O 1
ATOM 606 N N . GLU A 1 77 ? -9.975 -15.899 13.806 1.00 97.62 77 GLU A N 1
ATOM 607 C CA . GLU A 1 77 ? -10.534 -15.073 14.868 1.00 97.62 77 GLU A CA 1
ATOM 608 C C . GLU A 1 77 ? -11.638 -15.830 15.598 1.00 97.62 77 GLU A C 1
ATOM 610 O O . GLU A 1 77 ? -12.533 -16.404 14.981 1.00 97.62 77 GLU A O 1
ATOM 615 N N . ASN A 1 78 ? -11.569 -15.817 16.922 1.00 96.69 78 ASN A N 1
ATOM 616 C CA . ASN A 1 78 ? -12.614 -16.310 17.797 1.00 96.69 78 ASN A CA 1
ATOM 617 C C . ASN A 1 78 ? -13.376 -15.124 18.387 1.00 96.69 78 ASN A C 1
ATOM 619 O O . ASN A 1 78 ? -12.761 -14.284 19.040 1.00 96.69 78 ASN A O 1
ATOM 623 N N . SER A 1 79 ? -14.687 -15.070 18.175 1.00 95.31 79 SER A N 1
ATOM 624 C CA . SER A 1 79 ? -15.588 -14.038 18.689 1.00 95.31 79 SER A CA 1
ATOM 625 C C . SER A 1 79 ? -16.528 -14.641 19.733 1.00 95.31 79 SER A C 1
ATOM 627 O O . SER A 1 79 ? -17.214 -15.628 19.465 1.00 95.31 79 SER A O 1
ATOM 629 N N . GLN A 1 80 ? -16.551 -14.068 20.935 1.00 93.31 80 GLN A N 1
ATOM 630 C CA . GLN A 1 80 ? -17.350 -14.545 22.064 1.00 93.31 80 GLN A CA 1
ATOM 631 C C . GLN A 1 80 ? -18.193 -13.417 22.646 1.00 93.31 80 GLN A C 1
ATOM 633 O O . GLN A 1 80 ? -17.669 -12.416 23.140 1.00 93.31 80 GLN A O 1
ATOM 638 N N . VAL A 1 81 ? -19.512 -13.598 22.646 1.00 90.81 81 VAL A N 1
ATOM 639 C CA . VAL A 1 81 ? -20.424 -12.712 23.374 1.00 90.81 81 VAL A CA 1
ATOM 640 C C . VAL A 1 81 ? -20.338 -13.051 24.859 1.00 90.81 81 VAL A C 1
ATOM 642 O O . VAL A 1 81 ? -20.778 -14.113 25.292 1.00 90.81 81 VAL A O 1
ATOM 645 N N . ILE A 1 82 ? -19.767 -12.145 25.650 1.00 89.06 82 ILE A N 1
ATOM 646 C CA . ILE A 1 82 ? -19.605 -12.331 27.098 1.00 89.06 82 ILE A CA 1
ATOM 647 C C . ILE A 1 82 ? -20.920 -12.040 27.823 1.00 89.06 82 ILE A C 1
ATOM 649 O O . ILE A 1 82 ? -21.298 -12.741 28.758 1.00 89.06 82 ILE A O 1
ATOM 653 N N . ASN A 1 83 ? -21.615 -10.981 27.409 1.00 86.12 83 ASN A N 1
ATOM 654 C CA . ASN A 1 83 ? -22.940 -10.601 27.895 1.00 86.12 83 ASN A CA 1
ATOM 655 C C . ASN A 1 83 ? -23.602 -9.630 26.901 1.00 86.12 83 ASN A C 1
ATOM 657 O O . ASN A 1 83 ? -23.034 -9.322 25.856 1.00 86.12 83 ASN A O 1
ATOM 661 N N . ALA A 1 84 ? -24.780 -9.102 27.249 1.00 83.56 84 ALA A N 1
ATOM 662 C CA . ALA A 1 84 ? -25.555 -8.194 26.397 1.00 83.56 84 ALA A CA 1
ATOM 663 C C . ALA A 1 84 ? -24.791 -6.944 25.906 1.00 83.56 84 ALA A C 1
ATOM 665 O O . ALA A 1 84 ? -25.168 -6.366 24.889 1.00 83.56 84 ALA A O 1
ATOM 666 N N . ASN A 1 85 ? -23.733 -6.528 26.609 1.00 84.44 85 ASN A N 1
ATOM 667 C CA . ASN A 1 85 ? -22.988 -5.300 26.329 1.00 84.44 85 ASN A CA 1
ATOM 668 C C . ASN A 1 85 ? -21.587 -5.533 25.750 1.00 84.44 85 ASN A C 1
ATOM 670 O O . ASN A 1 85 ? -20.964 -4.570 25.306 1.00 84.44 85 ASN A O 1
ATOM 674 N N . TYR A 1 86 ? -21.054 -6.757 25.807 1.00 86.38 86 TYR A N 1
ATOM 675 C CA . TYR A 1 86 ? -19.644 -7.005 25.507 1.00 86.38 86 TYR A CA 1
ATOM 676 C C . TYR A 1 86 ? -19.437 -8.243 24.648 1.00 86.38 86 TYR A C 1
ATOM 678 O O . TYR A 1 86 ? -19.881 -9.342 24.987 1.00 86.38 86 TYR A O 1
ATOM 686 N N . THR A 1 87 ? -18.677 -8.053 23.572 1.00 90.75 87 THR A N 1
ATOM 687 C CA . THR A 1 87 ? -18.102 -9.127 22.756 1.00 90.75 87 THR A CA 1
ATOM 688 C C . THR A 1 87 ? -16.586 -9.048 22.845 1.00 90.75 87 THR A C 1
ATOM 690 O O . THR A 1 87 ? -16.017 -7.966 22.700 1.00 90.75 87 THR A O 1
ATOM 693 N N . VAL A 1 88 ? -15.935 -10.180 23.088 1.00 93.69 88 VAL A N 1
ATOM 694 C CA . VAL A 1 88 ? -14.476 -10.301 23.098 1.00 93.69 88 VAL A CA 1
ATOM 695 C C . VAL A 1 88 ? -14.039 -11.088 21.874 1.00 93.69 88 VAL A C 1
ATOM 697 O O . VAL A 1 88 ? -14.613 -12.132 21.572 1.00 93.69 88 VAL A O 1
ATOM 700 N N . LYS A 1 89 ? -13.021 -10.592 21.175 1.00 95.44 89 LYS A N 1
ATOM 701 C CA . LYS A 1 89 ? -12.433 -11.228 19.999 1.00 95.44 89 LYS A CA 1
ATOM 702 C C . LYS A 1 89 ? -10.959 -11.498 20.231 1.00 95.44 89 LYS A C 1
ATOM 704 O O . LYS A 1 89 ? -10.239 -10.610 20.676 1.00 95.44 89 LYS A O 1
ATOM 709 N N . ALA A 1 90 ? -10.502 -12.694 19.893 1.00 97.25 90 ALA A N 1
ATOM 710 C CA . ALA A 1 90 ? -9.088 -13.049 19.864 1.00 97.25 90 ALA A CA 1
ATOM 711 C C . ALA A 1 90 ? -8.706 -13.449 18.441 1.00 97.25 90 ALA A C 1
ATOM 713 O O . ALA A 1 90 ? -9.382 -14.277 17.836 1.00 97.25 90 ALA A O 1
ATOM 714 N N . ARG A 1 91 ? -7.630 -12.873 17.903 1.00 97.56 91 ARG A N 1
ATOM 715 C CA . ARG A 1 91 ? -7.205 -13.067 16.511 1.00 97.56 91 ARG A CA 1
ATOM 716 C C . ARG A 1 91 ? -5.739 -13.430 16.460 1.00 97.56 91 ARG A C 1
ATOM 718 O O . ARG A 1 91 ? -4.929 -12.790 17.127 1.00 97.56 91 ARG A O 1
ATOM 725 N N . VAL A 1 92 ? -5.411 -14.376 15.590 1.00 98.19 92 VAL A N 1
ATOM 726 C CA . VAL A 1 92 ? -4.042 -14.676 15.173 1.00 98.19 92 VAL A CA 1
ATOM 727 C C . VAL A 1 92 ? -3.987 -14.668 13.648 1.00 98.19 92 VAL A C 1
ATOM 729 O O . VAL A 1 92 ? -4.873 -15.220 13.002 1.00 98.19 92 VAL A O 1
ATOM 732 N N . MET A 1 93 ? -2.965 -14.036 13.076 1.00 98.44 93 MET A N 1
ATOM 733 C CA . MET A 1 93 ? -2.699 -13.996 11.639 1.00 98.44 93 MET A CA 1
ATOM 734 C C . MET A 1 93 ? -1.219 -14.238 11.368 1.00 98.44 93 MET A C 1
ATOM 736 O O . MET A 1 93 ? -0.374 -13.542 11.937 1.00 98.44 93 MET A O 1
ATOM 740 N N . GLY A 1 94 ? -0.923 -15.169 10.465 1.00 98.12 94 GLY A N 1
ATOM 741 C CA . GLY A 1 94 ? 0.424 -15.423 9.959 1.00 98.12 94 GLY A CA 1
ATOM 742 C C . GLY A 1 94 ? 0.528 -15.169 8.458 1.00 98.12 94 GLY A C 1
ATOM 743 O O . GLY A 1 94 ? -0.480 -15.256 7.752 1.00 98.12 94 GLY A O 1
ATOM 744 N N . GLN A 1 95 ? 1.741 -14.881 7.987 1.00 97.31 95 GLN A N 1
ATOM 745 C CA . GLN A 1 95 ? 2.078 -14.804 6.565 1.00 97.31 95 GLN A CA 1
ATOM 746 C C . GLN A 1 95 ? 3.106 -15.846 6.145 1.00 97.31 95 GLN A C 1
ATOM 748 O O . GLN A 1 95 ? 3.900 -16.322 6.960 1.00 97.31 95 GLN A O 1
ATOM 753 N N . ILE A 1 96 ? 3.121 -16.108 4.843 1.00 97.62 96 ILE A N 1
ATOM 754 C CA . ILE A 1 96 ? 4.218 -16.732 4.118 1.00 97.62 96 ILE A CA 1
ATOM 755 C C . ILE A 1 96 ? 4.538 -15.894 2.873 1.00 97.62 96 ILE A C 1
ATOM 757 O O . ILE A 1 96 ? 3.629 -15.422 2.184 1.00 97.62 96 ILE A O 1
ATOM 761 N N . TYR A 1 97 ? 5.822 -15.703 2.590 1.00 96.81 97 TYR A N 1
ATOM 762 C CA . TYR A 1 97 ? 6.313 -14.901 1.474 1.00 96.81 97 TYR A CA 1
ATOM 763 C C . TYR A 1 97 ? 7.456 -15.610 0.749 1.00 96.81 97 TYR A C 1
ATOM 765 O O . TYR A 1 97 ? 8.378 -16.106 1.389 1.00 96.81 97 TYR A O 1
ATOM 773 N N . PHE A 1 98 ? 7.406 -15.610 -0.581 1.00 94.44 98 PHE A N 1
ATOM 774 C CA . PHE A 1 98 ? 8.452 -16.119 -1.464 1.00 94.44 98 PHE A CA 1
ATOM 775 C C . PHE A 1 98 ? 8.890 -14.982 -2.383 1.00 94.44 98 PHE A C 1
ATOM 777 O O . PHE A 1 98 ? 8.104 -14.520 -3.213 1.00 94.44 98 PHE A O 1
ATOM 784 N N . ALA A 1 99 ? 10.132 -14.522 -2.229 1.00 90.62 99 ALA A N 1
ATOM 785 C CA . ALA A 1 99 ? 10.670 -13.409 -3.012 1.00 90.62 99 ALA A CA 1
ATOM 786 C C . ALA A 1 99 ? 10.885 -13.764 -4.491 1.00 90.62 99 ALA A C 1
ATOM 788 O O . ALA A 1 99 ? 10.843 -12.879 -5.344 1.00 90.62 99 ALA A O 1
ATOM 789 N N . ASP A 1 100 ? 11.105 -15.047 -4.781 1.00 86.94 100 ASP A N 1
ATOM 790 C CA . ASP A 1 100 ? 11.267 -15.582 -6.126 1.00 86.94 100 ASP A CA 1
ATOM 791 C C . ASP A 1 100 ? 10.149 -16.596 -6.409 1.00 86.94 100 ASP A C 1
ATOM 793 O O . ASP A 1 100 ? 9.972 -17.573 -5.686 1.00 86.94 100 ASP A O 1
ATOM 797 N N . GLN A 1 101 ? 9.381 -16.371 -7.477 1.00 83.56 101 GLN A N 1
ATOM 798 C CA . GLN A 1 101 ? 8.310 -17.285 -7.898 1.00 83.56 101 GLN A CA 1
ATOM 799 C C . GLN A 1 101 ? 8.834 -18.624 -8.435 1.00 83.56 101 GLN A C 1
ATOM 801 O O . GLN A 1 101 ? 8.040 -19.553 -8.602 1.00 83.56 101 GLN A O 1
ATOM 806 N N . GLN A 1 102 ? 10.125 -18.710 -8.767 1.00 82.19 102 GLN A N 1
ATOM 807 C CA . GLN A 1 102 ? 10.774 -19.910 -9.294 1.00 82.19 102 GLN A CA 1
ATOM 808 C C . GLN A 1 102 ? 11.469 -20.729 -8.198 1.00 82.19 102 GLN A C 1
ATOM 810 O O . GLN A 1 102 ? 11.492 -21.957 -8.297 1.00 82.19 102 GLN A O 1
ATOM 815 N N . ASP A 1 103 ? 11.988 -20.081 -7.149 1.00 85.25 103 ASP A N 1
ATOM 816 C CA . ASP A 1 103 ? 12.616 -20.746 -6.003 1.00 85.25 103 ASP A CA 1
ATOM 817 C C . ASP A 1 103 ? 11.690 -20.764 -4.783 1.00 85.25 103 ASP A C 1
ATOM 819 O O . ASP A 1 103 ? 11.694 -19.875 -3.934 1.00 85.25 103 ASP A O 1
ATOM 823 N N . LEU A 1 104 ? 10.919 -21.847 -4.670 1.00 87.69 104 LEU A N 1
ATOM 824 C CA . LEU A 1 104 ? 10.017 -22.069 -3.538 1.00 87.69 104 LEU A CA 1
ATOM 825 C C . LEU A 1 104 ? 10.713 -22.687 -2.315 1.00 87.69 104 LEU A C 1
ATOM 827 O O . LEU A 1 104 ? 10.043 -23.058 -1.350 1.00 87.69 104 LEU A O 1
ATOM 831 N N . SER A 1 105 ? 12.038 -22.860 -2.349 1.00 90.50 105 SER A N 1
ATOM 832 C CA . SER A 1 105 ? 12.798 -23.390 -1.211 1.00 90.50 105 SER A CA 1
ATOM 833 C C . SER A 1 105 ? 13.145 -22.319 -0.174 1.00 90.50 105 SER A C 1
ATOM 835 O O . SER A 1 105 ? 13.385 -22.654 0.987 1.00 90.50 105 SER A O 1
ATOM 837 N N . GLN A 1 106 ? 13.131 -21.046 -0.578 1.00 92.69 106 GLN A N 1
ATOM 838 C CA . GLN A 1 106 ? 13.405 -19.890 0.273 1.00 92.69 106 GLN A CA 1
ATOM 839 C C . GLN A 1 106 ? 12.111 -19.129 0.557 1.00 92.69 106 GLN A C 1
ATOM 841 O O . GLN A 1 106 ? 11.449 -18.647 -0.363 1.00 92.69 106 GLN A O 1
ATOM 846 N N . TYR A 1 107 ? 11.750 -19.007 1.832 1.00 95.25 107 TYR A N 1
ATOM 847 C CA . TYR A 1 107 ? 10.549 -18.289 2.242 1.00 95.25 107 TYR A CA 1
ATOM 848 C C . TYR A 1 107 ? 10.729 -17.594 3.587 1.00 95.25 107 TYR A C 1
ATOM 850 O O . TYR A 1 107 ? 11.438 -18.087 4.467 1.00 95.25 107 TYR A O 1
ATOM 858 N N . ASP A 1 108 ? 10.002 -16.494 3.755 1.00 95.94 108 ASP A N 1
ATOM 859 C CA . ASP A 1 108 ? 9.839 -15.808 5.030 1.00 95.94 108 ASP A CA 1
ATOM 860 C C . ASP A 1 108 ? 8.459 -16.130 5.604 1.00 95.94 108 ASP A C 1
ATOM 862 O O . ASP A 1 108 ? 7.454 -16.155 4.887 1.00 95.94 108 ASP A O 1
ATOM 866 N N . ALA A 1 109 ? 8.396 -16.374 6.911 1.00 96.56 109 ALA A N 1
ATOM 867 C CA . ALA A 1 109 ? 7.145 -16.585 7.627 1.00 96.56 109 ALA A CA 1
ATOM 868 C C . ALA A 1 109 ? 7.123 -15.742 8.899 1.00 96.56 109 ALA A C 1
ATOM 870 O O . ALA A 1 109 ? 8.069 -15.759 9.686 1.00 96.56 109 ALA A O 1
ATOM 871 N N . GLU A 1 110 ? 6.025 -15.022 9.118 1.00 94.88 110 GLU A N 1
ATOM 872 C CA . GLU A 1 110 ? 5.897 -14.102 10.247 1.00 94.88 110 GLU A CA 1
ATOM 873 C C . GLU A 1 110 ? 4.493 -14.126 10.849 1.00 94.88 110 GLU A C 1
ATOM 875 O O . GLU A 1 110 ? 3.499 -14.366 10.163 1.00 94.88 110 GLU A O 1
ATOM 880 N N . TRP A 1 111 ? 4.403 -13.824 12.145 1.00 96.25 111 TRP A N 1
ATOM 881 C CA . TRP A 1 111 ? 3.134 -13.525 12.803 1.00 96.25 111 TRP A CA 1
ATOM 882 C C . TRP A 1 111 ? 2.828 -12.033 12.677 1.00 96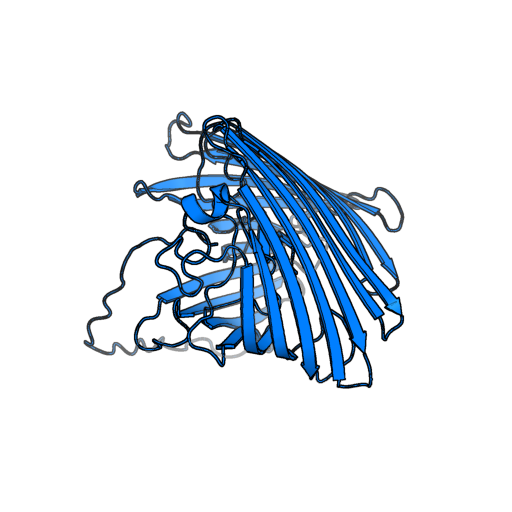.25 111 TRP A C 1
ATOM 884 O O . TRP A 1 111 ? 3.473 -11.183 13.305 1.00 96.25 111 TRP A O 1
ATOM 894 N N . ASN A 1 112 ? 1.814 -11.718 11.880 1.00 95.31 112 ASN A N 1
ATOM 895 C CA . ASN A 1 112 ? 1.420 -10.351 11.558 1.00 95.31 112 ASN A CA 1
ATOM 896 C C . ASN A 1 112 ? 0.478 -9.754 12.590 1.00 95.31 112 ASN A C 1
ATOM 898 O O . ASN A 1 112 ? 0.590 -8.571 12.915 1.00 95.31 112 ASN A O 1
ATOM 902 N N . GLN A 1 113 ? -0.447 -10.563 13.107 1.00 97.06 113 GLN A N 1
ATOM 903 C CA . GLN A 1 113 ? -1.382 -10.138 14.141 1.00 97.06 113 GLN A CA 1
ATOM 904 C C . GLN A 1 113 ? -1.507 -11.211 15.216 1.00 97.06 113 GLN A C 1
ATOM 906 O O . GLN A 1 113 ? -1.626 -12.396 14.915 1.00 97.06 113 GLN A O 1
ATOM 911 N N . TYR A 1 114 ? -1.513 -10.780 16.466 1.00 97.25 114 TYR A N 1
ATOM 912 C CA . TYR A 1 114 ? -1.930 -11.563 17.622 1.00 97.25 114 TYR A CA 1
ATOM 913 C C . TYR A 1 114 ? -2.473 -10.566 18.638 1.00 97.25 114 TYR A C 1
ATOM 915 O O . TYR A 1 114 ? -1.743 -9.723 19.164 1.00 97.25 114 TYR A O 1
ATOM 923 N N . MET A 1 115 ? -3.784 -10.584 18.835 1.00 97.56 115 MET A N 1
ATOM 924 C CA . MET A 1 115 ? -4.473 -9.531 19.575 1.00 97.56 115 MET A CA 1
ATOM 925 C C . MET A 1 115 ? -5.726 -10.040 20.265 1.00 97.56 115 MET A C 1
ATOM 927 O O . MET A 1 115 ? -6.307 -11.054 19.867 1.00 97.56 115 MET A O 1
ATOM 931 N N . ILE A 1 116 ? -6.143 -9.282 21.274 1.00 97.56 116 ILE A N 1
ATOM 932 C CA . ILE A 1 116 ? -7.458 -9.353 21.898 1.00 97.56 116 ILE A CA 1
ATOM 933 C C . ILE A 1 116 ? -8.162 -8.000 21.747 1.00 97.56 116 ILE A C 1
ATOM 935 O O . ILE A 1 116 ? -7.533 -6.952 21.879 1.00 97.56 116 ILE A O 1
ATOM 939 N N . GLU A 1 117 ? -9.458 -8.023 21.462 1.00 95.81 117 GLU A N 1
ATOM 940 C CA . GLU A 1 117 ? -10.332 -6.854 21.368 1.00 95.81 117 GLU A CA 1
ATOM 941 C C . GLU A 1 117 ? -11.565 -7.084 22.244 1.00 95.81 117 GLU A C 1
ATOM 943 O O . GLU A 1 117 ? -12.182 -8.144 22.186 1.00 95.81 117 GLU A O 1
ATOM 948 N N . ALA A 1 118 ? -11.947 -6.091 23.038 1.00 93.56 118 ALA A N 1
ATOM 949 C CA . ALA A 1 118 ? -13.222 -6.031 23.731 1.00 93.56 118 ALA A CA 1
ATOM 950 C C . ALA A 1 118 ? -14.055 -4.905 23.114 1.00 93.56 118 ALA A C 1
ATOM 952 O O . ALA A 1 118 ? -13.721 -3.724 23.234 1.00 93.56 118 ALA A O 1
ATOM 953 N N . GLN A 1 119 ? -15.146 -5.274 22.454 1.00 89.44 119 GLN A N 1
ATOM 954 C CA . GLN A 1 119 ? -16.084 -4.339 21.855 1.00 89.44 119 GLN A CA 1
ATOM 955 C C . GLN A 1 119 ? -17.267 -4.122 22.794 1.00 89.44 119 GLN A C 1
ATOM 957 O O . GLN A 1 119 ? -17.953 -5.078 23.171 1.00 89.44 119 GLN A O 1
ATOM 962 N N . ASN A 1 120 ? -17.532 -2.859 23.130 1.00 83.00 120 ASN A N 1
ATOM 963 C CA . ASN A 1 120 ? -18.769 -2.486 23.797 1.00 83.00 120 ASN A CA 1
ATOM 964 C C . ASN A 1 120 ? -19.883 -2.296 22.752 1.00 83.00 120 ASN A C 1
ATOM 966 O O . ASN A 1 120 ? -19.737 -1.519 21.810 1.00 83.00 120 ASN A O 1
ATOM 970 N N . THR A 1 121 ? -20.997 -3.007 22.900 1.00 68.69 121 THR A N 1
ATOM 971 C CA . THR A 1 121 ? -22.119 -2.979 21.948 1.00 68.69 121 THR A CA 1
ATOM 972 C C . THR A 1 121 ? -23.195 -1.948 22.299 1.00 68.69 121 THR A C 1
ATOM 974 O O . THR A 1 121 ? -24.106 -1.732 21.499 1.00 68.69 121 THR A O 1
ATOM 977 N N . THR A 1 122 ? -23.105 -1.268 23.449 1.00 66.31 122 THR A N 1
ATOM 978 C CA . THR A 1 122 ? -24.113 -0.304 23.911 1.00 66.31 122 THR A CA 1
ATOM 979 C C . THR A 1 122 ? -23.543 1.103 24.122 1.00 66.31 122 THR A C 1
ATOM 981 O O . THR A 1 122 ? -22.485 1.328 24.701 1.00 66.31 122 THR A O 1
ATOM 984 N N . ALA A 1 123 ? -24.284 2.114 23.663 1.00 59.78 123 ALA A N 1
ATOM 985 C CA . ALA A 1 123 ? -23.896 3.525 23.791 1.00 59.78 123 ALA A CA 1
ATOM 986 C C . ALA A 1 123 ? -24.071 4.094 25.219 1.00 59.78 123 ALA A C 1
ATOM 988 O O . ALA A 1 123 ? -23.940 5.296 25.414 1.00 59.78 123 ALA A O 1
ATOM 989 N N . GLN A 1 124 ? -24.409 3.257 26.208 1.00 59.91 124 GLN A N 1
ATOM 990 C CA . GLN A 1 124 ? -24.757 3.688 27.571 1.00 59.91 124 GLN A CA 1
ATOM 991 C C . GLN A 1 124 ? -23.624 3.512 28.597 1.00 59.91 124 GLN A C 1
ATOM 993 O O . GLN A 1 124 ? -23.805 3.825 29.770 1.00 59.91 124 GLN A O 1
ATOM 998 N N . SER A 1 125 ? -22.455 3.017 28.188 1.00 64.75 125 SER A N 1
ATOM 999 C CA . SER A 1 125 ? -21.285 2.904 29.064 1.00 64.75 125 SER A CA 1
ATOM 1000 C C . SER A 1 125 ? -20.356 4.115 28.930 1.00 64.75 125 SER A C 1
ATOM 1002 O O . SER A 1 125 ? -20.391 4.833 27.930 1.00 64.75 125 SER A O 1
ATOM 1004 N N . ALA A 1 126 ? -19.436 4.281 29.888 1.00 66.31 126 ALA A N 1
ATOM 1005 C CA . ALA A 1 126 ? -18.319 5.231 29.793 1.00 66.31 126 ALA A CA 1
ATOM 1006 C C . ALA A 1 126 ? -17.452 5.039 28.526 1.00 66.31 126 ALA A C 1
ATOM 1008 O O . ALA A 1 126 ? -16.677 5.918 28.165 1.00 66.31 126 ALA A O 1
ATOM 1009 N N . PHE A 1 127 ? -17.599 3.900 27.842 1.00 71.38 127 PHE A N 1
ATOM 1010 C CA . PHE A 1 127 ? -16.876 3.542 26.630 1.00 71.38 127 PHE A CA 1
ATOM 1011 C C . PHE A 1 127 ? -17.657 3.856 25.344 1.00 71.38 127 PHE A C 1
ATOM 1013 O O . PHE A 1 127 ? -17.101 3.674 24.270 1.00 71.38 127 PHE A O 1
ATOM 1020 N N . ASN A 1 128 ? -18.905 4.336 25.414 1.00 80.38 128 ASN A N 1
ATOM 1021 C CA . ASN A 1 128 ? -19.680 4.897 24.293 1.00 80.38 128 ASN A CA 1
ATOM 1022 C C . ASN A 1 128 ? -19.639 4.092 22.965 1.00 80.38 128 ASN A C 1
ATOM 1024 O O . ASN A 1 128 ? -19.551 4.664 21.877 1.00 80.38 128 ASN A O 1
ATOM 1028 N N . GLY A 1 129 ? -19.690 2.757 23.040 1.00 82.19 129 GLY A N 1
ATOM 1029 C CA . GLY A 1 129 ? -19.623 1.862 21.872 1.00 82.19 129 GLY A CA 1
ATOM 1030 C C . GLY A 1 129 ? -18.225 1.615 21.281 1.00 82.19 129 GLY A C 1
ATOM 1031 O O . GLY A 1 129 ? -18.123 1.066 20.185 1.00 82.19 129 GLY A O 1
ATOM 1032 N N . SER A 1 130 ? -17.166 2.026 21.980 1.00 91.25 130 SER A N 1
ATOM 1033 C CA . SER A 1 130 ? -15.777 1.852 21.550 1.00 91.25 130 SER A CA 1
ATOM 1034 C C . SER A 1 130 ? -15.286 0.403 21.622 1.00 91.25 130 SER A C 1
ATOM 1036 O O . SER A 1 130 ? -15.884 -0.474 22.262 1.00 91.25 130 SER A O 1
ATOM 1038 N N . LYS A 1 131 ? -14.153 0.169 20.963 1.00 93.56 131 LYS A N 1
ATOM 1039 C CA . LYS A 1 131 ? -13.380 -1.073 20.988 1.00 93.56 131 LYS A CA 1
ATOM 1040 C C . LYS A 1 131 ? -12.063 -0.823 21.698 1.00 93.56 131 LYS A C 1
ATOM 1042 O O . LYS A 1 131 ? -11.312 0.053 21.281 1.00 93.56 131 LYS A O 1
ATOM 1047 N N . LEU A 1 132 ? -11.771 -1.599 22.733 1.00 95.31 132 LEU A N 1
ATOM 1048 C CA . LEU A 1 132 ? -10.459 -1.626 23.374 1.00 95.31 132 LEU A CA 1
ATOM 1049 C C . LEU A 1 132 ? -9.688 -2.832 22.845 1.00 95.31 132 LEU A C 1
ATOM 1051 O O . LEU A 1 132 ? -10.208 -3.942 22.893 1.00 95.31 132 LEU A O 1
ATOM 1055 N N . TRP A 1 133 ? -8.459 -2.645 22.382 1.00 97.06 133 TRP A N 1
ATOM 1056 C CA . TRP A 1 133 ? -7.633 -3.735 21.864 1.00 97.06 133 TRP A CA 1
ATOM 1057 C C . TRP A 1 133 ? -6.234 -3.722 22.470 1.00 97.06 133 TRP A C 1
ATOM 1059 O O . TRP A 1 133 ? -5.710 -2.662 22.798 1.00 97.06 133 TRP A O 1
ATOM 1069 N N . LEU A 1 134 ? -5.627 -4.903 22.584 1.00 98.31 134 LEU A N 1
ATOM 1070 C CA . LEU A 1 134 ? -4.252 -5.118 23.033 1.00 98.31 134 LEU A CA 1
ATOM 1071 C C . LEU A 1 134 ? -3.592 -6.182 22.147 1.00 98.31 134 LEU A C 1
ATOM 1073 O O . LEU A 1 134 ? -4.170 -7.248 21.927 1.00 98.31 134 LEU A O 1
ATOM 1077 N N . GLY A 1 135 ? -2.376 -5.920 21.673 1.00 97.94 135 GLY A N 1
ATOM 1078 C CA . GLY A 1 135 ? -1.557 -6.885 20.933 1.00 97.94 135 GLY A CA 1
ATOM 1079 C C . GLY A 1 135 ? -0.910 -6.310 19.676 1.00 97.94 135 GLY A C 1
ATOM 1080 O O . GLY A 1 135 ? -0.868 -5.095 19.487 1.00 97.94 135 GLY A O 1
ATOM 1081 N N . LYS A 1 136 ? -0.386 -7.186 18.814 1.00 97.31 136 LYS A N 1
ATOM 1082 C CA . LYS A 1 136 ? 0.135 -6.815 17.491 1.00 97.31 136 LYS A CA 1
ATOM 1083 C C . LYS A 1 136 ? -1.010 -6.835 16.486 1.00 97.31 136 LYS A C 1
ATOM 1085 O O . LYS A 1 136 ? -1.705 -7.848 16.383 1.00 97.31 136 LYS A O 1
ATOM 1090 N N . ARG A 1 137 ? -1.222 -5.745 15.745 1.00 94.81 137 ARG A N 1
ATOM 1091 C CA . ARG A 1 137 ? -2.291 -5.678 14.734 1.00 94.81 137 ARG A CA 1
ATOM 1092 C C . ARG A 1 137 ? -1.936 -4.820 13.528 1.00 94.81 137 ARG A C 1
ATOM 1094 O O . ARG A 1 137 ? -1.128 -3.893 13.603 1.00 94.81 137 ARG A O 1
ATOM 1101 N N . TYR A 1 138 ? -2.667 -5.063 12.446 1.00 95.56 138 TYR A N 1
ATOM 1102 C CA . TYR A 1 138 ? -2.828 -4.077 11.388 1.00 95.56 138 TYR A CA 1
ATOM 1103 C C . TYR A 1 138 ? -3.796 -3.000 11.865 1.00 95.56 138 TYR A C 1
ATOM 1105 O O . TYR A 1 138 ? -5.007 -3.208 11.965 1.00 95.56 138 TYR A O 1
ATOM 1113 N N . TYR A 1 139 ? -3.248 -1.850 12.240 1.00 96.06 139 TYR A N 1
ATOM 1114 C CA . TYR A 1 139 ? -4.018 -0.774 12.847 1.00 96.06 139 TYR A CA 1
ATOM 1115 C C . TYR A 1 139 ? -4.368 0.275 11.793 1.00 96.06 139 TYR A C 1
ATOM 1117 O O . TYR A 1 139 ? -3.491 0.951 11.268 1.00 96.06 139 TYR A O 1
ATOM 1125 N N . ARG A 1 140 ? -5.662 0.368 11.457 1.00 93.50 140 ARG A N 1
ATOM 1126 C CA . ARG A 1 140 ? -6.278 1.409 10.609 1.00 93.50 140 ARG A CA 1
ATOM 1127 C C . ARG A 1 140 ? -5.501 1.775 9.333 1.00 93.50 140 ARG A C 1
ATOM 1129 O O . ARG A 1 140 ? -5.514 2.932 8.914 1.00 93.50 140 ARG A O 1
ATOM 1136 N N . ARG A 1 141 ? -4.856 0.783 8.707 1.00 93.81 141 ARG A N 1
ATOM 1137 C CA . ARG A 1 141 ? -4.047 0.971 7.497 1.00 93.81 141 ARG A CA 1
ATOM 1138 C C . ARG A 1 141 ? -4.846 1.635 6.379 1.00 93.81 141 ARG A C 1
ATOM 1140 O O . ARG A 1 141 ? -6.052 1.410 6.248 1.00 93.81 141 ARG A O 1
ATOM 1147 N N . LYS A 1 142 ? -4.150 2.404 5.548 1.00 96.00 142 LYS A N 1
ATOM 1148 C CA . LYS A 1 142 ? -4.690 2.959 4.306 1.00 96.00 142 LYS A CA 1
ATOM 1149 C C . LYS A 1 142 ? -3.764 2.631 3.148 1.00 96.00 142 LYS A C 1
ATOM 1151 O O . LYS A 1 142 ? -2.554 2.829 3.271 1.00 96.00 142 LYS A O 1
ATOM 1156 N N . ASP A 1 143 ? -4.342 2.156 2.055 1.00 96.75 143 ASP A N 1
ATOM 1157 C CA . ASP A 1 143 ? -3.617 1.736 0.865 1.00 96.75 143 ASP A CA 1
ATOM 1158 C C . ASP A 1 143 ? -4.277 2.194 -0.436 1.00 96.75 143 ASP A C 1
ATOM 1160 O O . ASP A 1 143 ? -5.474 2.481 -0.481 1.00 96.75 143 ASP A O 1
ATOM 1164 N N . ILE A 1 144 ? -3.463 2.238 -1.490 1.00 98.19 144 ILE A N 1
ATOM 1165 C CA . ILE A 1 144 ? -3.897 2.371 -2.879 1.00 98.19 144 ILE A CA 1
ATOM 1166 C C . ILE A 1 144 ? -3.774 0.995 -3.531 1.00 98.19 144 ILE A C 1
ATOM 1168 O O . ILE A 1 144 ? -2.679 0.565 -3.902 1.00 98.19 144 ILE A O 1
ATOM 1172 N N . HIS A 1 145 ? -4.908 0.326 -3.734 1.00 97.81 145 HIS A N 1
ATOM 1173 C CA . HIS A 1 145 ? -4.937 -1.063 -4.206 1.00 97.81 145 HIS A CA 1
ATOM 1174 C C . HIS A 1 145 ? -4.180 -1.299 -5.522 1.00 97.81 145 HIS A C 1
ATOM 1176 O O . HIS A 1 145 ? -3.457 -2.282 -5.660 1.00 97.81 145 HIS A O 1
ATOM 1182 N N . ILE A 1 146 ? -4.335 -0.425 -6.529 1.00 98.25 146 ILE A N 1
ATOM 1183 C CA . ILE A 1 146 ? -3.751 -0.663 -7.868 1.00 98.25 146 ILE A CA 1
ATOM 1184 C C . ILE A 1 146 ? -2.229 -0.539 -7.918 1.00 98.25 146 ILE A C 1
ATOM 1186 O O . ILE A 1 146 ? -1.608 -0.996 -8.881 1.00 98.25 146 ILE A O 1
ATOM 1190 N N . SER A 1 147 ? -1.637 0.032 -6.878 1.00 97.88 147 SER A N 1
ATOM 1191 C CA . SER A 1 147 ? -0.199 0.156 -6.732 1.00 97.88 147 SER A CA 1
ATOM 1192 C C . SER A 1 147 ? 0.327 -0.518 -5.467 1.00 97.88 147 SER A C 1
ATOM 1194 O O . SER A 1 147 ? 1.501 -0.369 -5.196 1.00 97.88 147 SER A O 1
ATOM 1196 N N . ASP A 1 148 ? -0.487 -1.251 -4.696 1.00 96.38 148 ASP A N 1
ATOM 1197 C CA . ASP A 1 148 ? -0.084 -1.894 -3.426 1.00 96.38 148 ASP A CA 1
ATOM 1198 C C . ASP A 1 148 ? 0.631 -0.931 -2.448 1.00 96.38 148 ASP A C 1
ATOM 120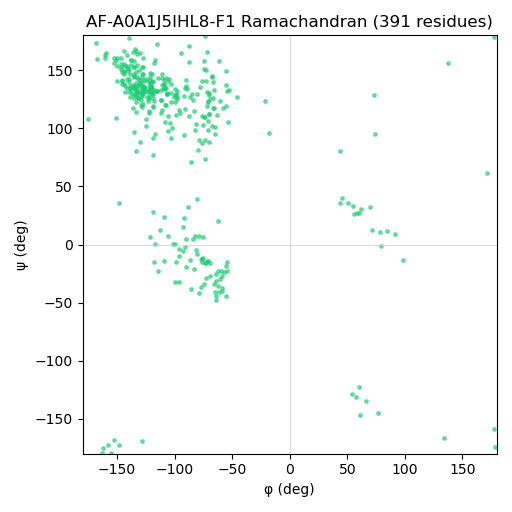0 O O . ASP A 1 148 ? 1.603 -1.280 -1.772 1.00 96.38 148 ASP A O 1
ATOM 1204 N N . PHE A 1 149 ? 0.206 0.340 -2.430 1.00 97.69 149 PHE A N 1
ATOM 1205 C CA . PHE A 1 149 ? 0.892 1.387 -1.674 1.00 97.69 149 PHE A CA 1
ATOM 1206 C C . PHE A 1 149 ? 0.170 1.727 -0.381 1.00 97.69 149 PHE A C 1
ATOM 1208 O O . PHE A 1 149 ? -0.777 2.513 -0.383 1.00 97.69 149 PHE A O 1
ATOM 1215 N N . PHE A 1 150 ? 0.663 1.184 0.730 1.00 96.81 150 PHE A N 1
ATOM 1216 C CA . PHE A 1 150 ? 0.232 1.564 2.071 1.00 96.81 150 PHE A CA 1
ATOM 1217 C C . PHE A 1 150 ? 0.796 2.934 2.455 1.00 96.81 150 PHE A C 1
ATOM 1219 O O . PHE A 1 150 ? 1.876 3.038 3.031 1.00 96.81 150 PHE A O 1
ATOM 1226 N N . TYR A 1 151 ? 0.055 3.998 2.149 1.00 95.25 151 TYR A N 1
ATOM 1227 C CA . TYR A 1 151 ? 0.468 5.365 2.472 1.00 95.25 151 TYR A CA 1
ATOM 1228 C C . TYR A 1 151 ? 0.301 5.727 3.948 1.00 95.25 151 TYR A C 1
ATOM 1230 O O . TYR A 1 151 ? 0.866 6.724 4.393 1.00 95.25 151 TYR A O 1
ATOM 1238 N N . TRP A 1 152 ? -0.459 4.933 4.704 1.00 92.56 152 TRP A N 1
ATOM 1239 C CA . TRP A 1 152 ? -0.516 5.013 6.162 1.00 92.56 152 TRP A CA 1
ATOM 1240 C C . TRP A 1 152 ? -0.406 3.599 6.740 1.00 92.56 152 TRP A C 1
ATOM 1242 O O . TRP A 1 152 ? -1.402 2.944 7.058 1.00 92.56 152 TRP A O 1
ATOM 1252 N N . ALA A 1 153 ? 0.826 3.091 6.809 1.00 89.06 153 ALA A N 1
ATOM 1253 C CA . ALA A 1 153 ? 1.152 1.758 7.316 1.00 89.06 153 ALA A CA 1
ATOM 1254 C C . ALA A 1 153 ? 1.330 1.781 8.844 1.00 89.06 153 ALA A C 1
ATOM 1256 O O . ALA A 1 153 ? 2.432 1.665 9.374 1.00 89.06 153 ALA A O 1
ATOM 1257 N N . ASN A 1 154 ? 0.222 1.950 9.561 1.00 88.50 154 ASN A N 1
ATOM 1258 C CA . ASN A 1 154 ? 0.242 2.333 10.973 1.00 88.50 154 ASN A CA 1
ATOM 1259 C C . ASN A 1 154 ? 0.327 1.155 11.973 1.00 88.50 154 ASN A C 1
ATOM 1261 O O . ASN A 1 154 ? -0.265 1.190 13.057 1.00 88.50 154 ASN A O 1
ATOM 1265 N N . ASN A 1 155 ? 1.014 0.085 11.573 1.00 92.25 155 ASN A N 1
ATOM 1266 C CA . ASN A 1 155 ? 1.070 -1.203 12.267 1.00 92.25 155 ASN A CA 1
ATOM 1267 C C . ASN A 1 155 ? 1.942 -1.155 13.521 1.00 92.25 155 ASN A C 1
ATOM 1269 O O . ASN A 1 155 ? 2.941 -0.448 13.559 1.00 92.25 155 ASN A O 1
ATOM 1273 N N . GLY A 1 156 ? 1.630 -1.981 14.516 1.00 92.94 156 GLY A N 1
ATOM 1274 C CA . GLY A 1 156 ? 2.500 -2.119 15.679 1.00 92.94 156 GLY A CA 1
ATOM 1275 C C . GLY A 1 156 ? 1.946 -3.057 16.736 1.00 92.94 156 GLY A C 1
ATOM 1276 O O . GLY A 1 156 ? 0.844 -3.600 16.594 1.00 92.94 156 GLY A O 1
ATOM 1277 N N . THR A 1 157 ? 2.728 -3.227 17.798 1.00 97.00 157 THR A N 1
ATOM 1278 C CA . THR A 1 157 ? 2.296 -3.895 19.030 1.00 97.00 157 THR A CA 1
ATOM 1279 C C . THR A 1 157 ? 1.917 -2.839 20.047 1.00 97.00 157 THR A C 1
ATOM 1281 O O . THR A 1 157 ? 2.681 -1.909 20.276 1.00 97.00 157 THR A O 1
ATOM 1284 N N . GLY A 1 158 ? 0.743 -2.939 20.655 1.00 97.19 158 GLY A N 1
ATOM 1285 C CA . GLY A 1 158 ? 0.314 -1.889 21.564 1.00 97.19 158 GLY A CA 1
ATOM 1286 C C . GLY A 1 158 ? -1.065 -2.092 22.148 1.00 97.19 158 GLY A C 1
ATOM 1287 O O . GLY A 1 158 ? -1.576 -3.211 22.197 1.00 97.19 158 GLY A O 1
ATOM 1288 N N . ILE A 1 159 ? -1.642 -0.983 22.591 1.00 98.19 159 ILE A N 1
ATOM 1289 C CA . ILE A 1 159 ? -2.987 -0.889 23.146 1.00 98.19 159 ILE A CA 1
ATOM 1290 C C . ILE A 1 159 ? -3.681 0.328 22.546 1.00 98.19 159 ILE A C 1
ATOM 1292 O O . ILE A 1 159 ? -3.057 1.370 22.333 1.00 98.19 159 ILE A O 1
ATOM 1296 N N . GLY A 1 160 ? -4.980 0.230 22.303 1.00 96.94 160 GLY A N 1
ATOM 1297 C CA . GLY A 1 160 ? -5.736 1.377 21.829 1.00 96.94 160 GLY A CA 1
ATOM 1298 C C . GLY A 1 160 ? -7.230 1.254 22.041 1.00 96.94 160 GLY A C 1
ATOM 1299 O O . GLY A 1 160 ? -7.764 0.171 22.274 1.00 96.94 160 GLY A O 1
ATOM 1300 N N . ILE A 1 161 ? -7.888 2.400 21.944 1.00 95.44 161 ILE A N 1
ATOM 1301 C CA . ILE A 1 161 ? -9.334 2.555 21.940 1.00 95.44 161 ILE A CA 1
ATOM 1302 C C . ILE A 1 161 ? -9.754 3.115 20.580 1.00 95.44 161 ILE A C 1
ATOM 1304 O O . ILE A 1 161 ? -9.165 4.074 20.087 1.00 95.44 161 ILE A O 1
ATOM 1308 N N . GLU A 1 162 ? -10.759 2.514 19.957 1.00 94.88 162 GLU A N 1
ATOM 1309 C CA . GLU A 1 162 ? -11.290 2.917 18.653 1.00 94.88 162 GLU A CA 1
ATOM 1310 C C . GLU A 1 162 ? -12.801 3.122 18.727 1.00 94.88 162 GLU A C 1
ATOM 1312 O O . GLU A 1 162 ? -13.467 2.579 19.606 1.00 94.88 162 GLU A O 1
ATOM 1317 N N . ASP A 1 163 ? -13.354 3.860 17.769 1.00 93.56 163 ASP A N 1
ATOM 1318 C CA . ASP A 1 163 ? -14.795 4.070 17.591 1.00 93.56 163 ASP A CA 1
ATOM 1319 C C . ASP A 1 163 ? -15.467 4.735 18.809 1.00 93.56 163 ASP A C 1
ATOM 1321 O O . ASP A 1 163 ? -16.664 4.570 19.056 1.00 93.56 163 ASP A O 1
ATOM 1325 N N . PHE A 1 164 ? -14.709 5.528 19.578 1.00 92.44 164 PHE A N 1
ATOM 1326 C CA . PHE A 1 164 ? -15.285 6.348 20.638 1.00 92.44 164 PHE A CA 1
ATOM 1327 C C . PHE A 1 164 ? -16.107 7.474 20.006 1.00 92.44 164 PHE A C 1
ATOM 1329 O O . PHE A 1 164 ? -15.566 8.367 19.350 1.00 92.44 164 PHE A O 1
ATOM 1336 N N . LYS A 1 165 ? -17.429 7.435 20.179 1.00 91.81 165 LYS A N 1
ATOM 1337 C CA . LYS A 1 165 ? -18.329 8.389 19.519 1.00 91.81 165 LYS A CA 1
ATOM 1338 C C . LYS A 1 165 ? -18.185 9.793 20.112 1.00 91.81 165 LYS A C 1
ATOM 1340 O O . LYS A 1 165 ? -18.298 9.982 21.323 1.00 91.81 165 LYS A O 1
ATOM 1345 N N . LEU A 1 166 ? -18.018 10.783 19.237 1.00 90.12 166 LEU A N 1
ATOM 1346 C CA . LEU A 1 166 ? -17.977 12.209 19.557 1.00 90.12 166 LEU A CA 1
ATOM 1347 C C . LEU A 1 166 ? -18.932 12.956 18.615 1.00 90.12 166 LEU A C 1
ATOM 1349 O O . LEU A 1 166 ? -18.563 13.386 17.521 1.00 90.12 166 LEU A O 1
ATOM 1353 N N . GLY A 1 167 ? -20.199 13.067 19.024 1.00 91.00 167 GLY A N 1
ATOM 1354 C CA . GLY A 1 167 ? -21.264 13.575 18.157 1.00 91.00 167 GLY A CA 1
ATOM 1355 C C . GLY A 1 167 ? -21.421 12.706 16.905 1.00 91.00 167 GLY A C 1
ATOM 1356 O O . GLY A 1 167 ? -21.627 11.500 17.012 1.00 91.00 167 GLY A O 1
ATOM 1357 N N . ASN A 1 168 ? -21.290 13.321 15.726 1.00 93.62 168 ASN A N 1
ATOM 1358 C CA . ASN A 1 168 ? -21.343 12.634 14.426 1.00 93.62 168 ASN A CA 1
ATOM 1359 C C . ASN A 1 168 ? -19.969 12.146 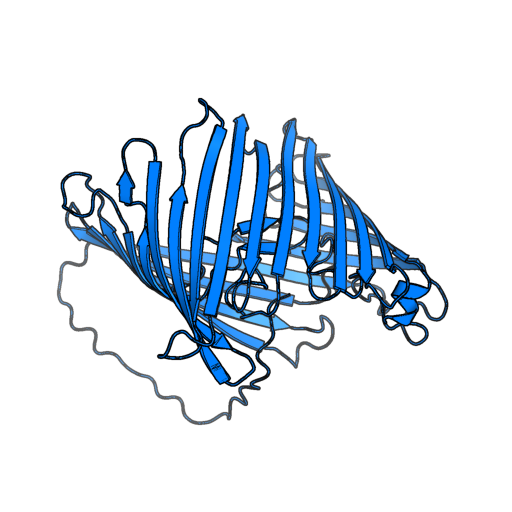13.931 1.00 93.62 168 ASN A C 1
ATOM 1361 O O . ASN A 1 168 ? -19.866 11.689 12.799 1.00 93.62 168 ASN A O 1
ATOM 1365 N N . SER A 1 169 ? -18.919 12.292 14.742 1.00 96.06 169 SER A N 1
ATOM 1366 C CA . SER A 1 169 ? -17.549 11.857 14.438 1.00 96.06 169 SER A CA 1
ATOM 1367 C C . SER A 1 169 ? -17.112 10.761 15.410 1.00 96.06 169 SER A C 1
ATOM 1369 O O . SER A 1 169 ? -17.799 10.461 16.392 1.00 96.06 169 SER A O 1
ATOM 1371 N N . GLN A 1 170 ? -15.952 10.169 15.155 1.00 96.00 170 GLN A N 1
ATOM 1372 C CA . GLN A 1 170 ? -15.374 9.121 15.987 1.00 96.00 170 GLN A CA 1
ATOM 1373 C C . GLN A 1 170 ? -13.920 9.444 16.322 1.00 96.00 170 GLN A C 1
ATOM 1375 O O . GLN A 1 170 ? -13.183 9.956 15.479 1.00 96.00 170 GLN A O 1
ATOM 1380 N N . LEU A 1 171 ? -13.517 9.138 17.551 1.00 96.25 171 LEU A N 1
ATOM 1381 C CA . LEU A 1 171 ? -12.160 9.300 18.053 1.00 96.25 171 LEU A CA 1
ATOM 1382 C C . LEU A 1 171 ? -11.516 7.924 18.248 1.00 96.25 171 LEU A C 1
ATOM 1384 O O . LEU A 1 171 ? -12.143 6.997 18.768 1.00 96.25 171 LEU A O 1
ATOM 1388 N N . ALA A 1 172 ? -10.249 7.812 17.865 1.00 97.06 172 ALA A N 1
ATOM 1389 C CA . ALA A 1 172 ? -9.384 6.701 18.224 1.00 97.06 172 ALA A CA 1
ATOM 1390 C C . ALA A 1 172 ? -8.081 7.221 18.833 1.00 97.06 172 ALA A C 1
ATOM 1392 O O . ALA A 1 172 ? -7.578 8.277 18.443 1.00 97.06 172 ALA A O 1
ATOM 1393 N N . TYR A 1 173 ? -7.547 6.454 19.776 1.00 97.50 173 TYR A N 1
ATOM 1394 C CA . TYR A 1 173 ? -6.220 6.644 20.339 1.00 97.50 173 TYR A CA 1
ATOM 1395 C C . TYR A 1 173 ? -5.509 5.299 20.429 1.00 97.50 173 TYR A C 1
ATOM 1397 O O . TYR A 1 173 ? -6.098 4.316 20.885 1.00 97.50 173 TYR A O 1
ATOM 1405 N N . ALA A 1 174 ? -4.235 5.261 20.058 1.00 98.19 174 ALA A N 1
ATOM 1406 C CA . ALA A 1 174 ? -3.395 4.090 20.242 1.00 98.19 174 ALA A CA 1
ATOM 1407 C C . ALA A 1 174 ? -1.997 4.473 20.721 1.00 98.19 174 ALA A C 1
ATOM 1409 O O . ALA A 1 174 ? -1.367 5.377 20.177 1.00 98.19 174 ALA A O 1
ATOM 1410 N N . TYR A 1 175 ? -1.494 3.718 21.695 1.00 97.81 175 TYR A N 1
ATOM 1411 C CA . TYR A 1 175 ? -0.068 3.636 21.979 1.00 97.81 175 TYR A CA 1
ATOM 1412 C C . TYR A 1 175 ? 0.486 2.380 21.316 1.00 97.81 175 TYR A C 1
ATOM 1414 O O . TYR A 1 175 ? -0.047 1.287 21.529 1.00 97.81 175 TYR A O 1
ATOM 1422 N N . LYS A 1 176 ? 1.539 2.519 20.513 1.00 96.31 176 LYS A N 1
ATOM 1423 C CA . LYS A 1 176 ? 2.127 1.412 19.748 1.00 96.31 176 LYS A CA 1
ATOM 1424 C C . LYS A 1 176 ? 3.637 1.457 19.779 1.00 96.31 176 LYS A C 1
ATOM 1426 O O . LYS A 1 176 ? 4.231 2.525 19.881 1.00 96.31 176 LYS A O 1
ATOM 1431 N N . THR A 1 177 ? 4.241 0.294 19.600 1.00 95.69 177 THR A N 1
ATOM 1432 C CA . THR A 1 177 ? 5.679 0.139 19.450 1.00 95.69 177 THR A CA 1
ATOM 1433 C C . THR A 1 177 ? 6.038 -0.655 18.200 1.00 95.69 177 THR A C 1
ATOM 1435 O O . THR A 1 177 ? 5.255 -1.488 17.722 1.00 95.69 177 THR A O 1
ATOM 1438 N N . ASN A 1 178 ? 7.231 -0.383 17.673 1.00 93.19 178 ASN A N 1
ATOM 1439 C CA . ASN A 1 178 ? 7.860 -1.150 16.603 1.00 93.19 178 ASN A CA 1
ATOM 1440 C C . ASN A 1 178 ? 9.390 -1.178 16.776 1.00 93.19 178 ASN A C 1
ATOM 1442 O O . ASN A 1 178 ? 9.962 -0.261 17.366 1.00 93.19 178 ASN A O 1
ATOM 1446 N N . GLU A 1 179 ? 10.057 -2.220 16.279 1.00 90.38 179 GLU A N 1
ATOM 1447 C CA . GLU A 1 179 ? 11.527 -2.294 16.264 1.00 90.38 179 GLU A CA 1
ATOM 1448 C C . GLU A 1 179 ? 12.066 -1.575 15.018 1.00 90.38 179 GLU A C 1
ATOM 1450 O O . GLU A 1 179 ? 11.599 -1.813 13.901 1.00 90.38 179 GLU A O 1
ATOM 1455 N N . LEU A 1 180 ? 13.033 -0.681 15.223 1.00 89.19 180 LEU A N 1
ATOM 1456 C CA . LEU A 1 180 ? 13.768 0.016 14.170 1.00 89.19 180 LEU A CA 1
ATOM 1457 C C . LEU A 1 180 ? 14.980 -0.806 13.721 1.00 89.19 180 LEU A C 1
ATOM 1459 O O . LEU A 1 180 ? 15.538 -1.576 14.500 1.00 89.19 180 LEU A O 1
ATOM 1463 N N . ASP A 1 181 ? 15.462 -0.567 12.502 1.00 86.06 181 ASP A N 1
ATOM 1464 C CA . ASP A 1 181 ? 16.624 -1.271 11.925 1.00 86.06 181 ASP A CA 1
ATOM 1465 C C . ASP A 1 181 ? 17.906 -1.113 12.759 1.00 86.06 181 ASP A C 1
ATOM 1467 O O . ASP A 1 181 ? 18.781 -1.976 12.763 1.00 86.06 181 ASP A O 1
ATOM 1471 N N . ASN A 1 182 ? 18.016 -0.017 13.512 1.00 84.50 182 ASN A N 1
ATOM 1472 C CA . ASN A 1 182 ? 19.128 0.243 14.426 1.00 84.50 182 ASN A CA 1
ATOM 1473 C C . ASN A 1 182 ? 18.977 -0.446 15.801 1.00 84.50 182 ASN A C 1
ATOM 1475 O O . ASN A 1 182 ? 19.758 -0.168 16.712 1.00 84.50 182 ASN A O 1
ATOM 1479 N N . GLY A 1 183 ? 17.967 -1.304 15.972 1.00 86.88 183 GLY A N 1
ATOM 1480 C CA . GLY A 1 183 ? 17.673 -2.044 17.201 1.00 86.88 183 GLY A CA 1
ATOM 1481 C C . GLY A 1 183 ? 16.959 -1.235 18.288 1.00 86.88 183 GLY A C 1
ATOM 1482 O O . GLY A 1 183 ? 16.655 -1.782 19.350 1.00 86.88 183 GLY A O 1
ATOM 1483 N N . LYS A 1 184 ? 16.674 0.055 18.068 1.00 89.94 184 LYS A N 1
ATOM 1484 C CA . LYS A 1 184 ? 15.858 0.845 19.000 1.00 89.94 184 LYS A CA 1
ATOM 1485 C C . LYS A 1 184 ? 14.381 0.467 18.880 1.00 89.94 184 LYS A C 1
ATOM 1487 O O . LYS A 1 184 ? 13.916 -0.017 17.853 1.00 89.94 184 LYS A O 1
ATOM 1492 N N . THR A 1 185 ? 13.619 0.745 19.934 1.00 92.88 185 THR A N 1
ATOM 1493 C CA . THR A 1 185 ? 12.155 0.642 19.907 1.00 92.88 185 THR A CA 1
ATOM 1494 C C . THR A 1 185 ? 11.554 2.009 19.619 1.00 92.88 185 THR A C 1
ATOM 1496 O O . THR A 1 185 ? 11.669 2.915 20.443 1.00 92.88 185 THR A O 1
ATOM 1499 N N . LEU A 1 186 ? 10.883 2.139 18.477 1.00 94.38 186 LEU A N 1
ATOM 1500 C CA . LEU A 1 186 ? 10.001 3.262 18.194 1.00 94.38 186 LEU A CA 1
ATOM 1501 C C . LEU A 1 186 ? 8.738 3.116 19.037 1.00 94.38 186 LEU A C 1
ATOM 1503 O O . LEU A 1 186 ? 8.118 2.054 19.051 1.00 94.38 186 LEU A O 1
ATOM 1507 N N . GLN A 1 187 ? 8.351 4.182 19.713 1.00 95.19 187 GLN A N 1
ATOM 1508 C CA . GLN A 1 187 ? 7.103 4.323 20.444 1.00 95.19 187 GLN A CA 1
ATOM 1509 C C . GLN A 1 187 ? 6.275 5.400 19.757 1.00 95.19 187 GLN A C 1
ATOM 1511 O O . GLN A 1 187 ? 6.824 6.383 19.264 1.00 95.19 187 GLN A O 1
ATOM 1516 N N . SER A 1 188 ? 4.964 5.213 19.714 1.00 95.56 188 SER A N 1
ATOM 1517 C CA . SER A 1 188 ? 4.044 6.091 19.004 1.00 95.56 188 SER A CA 1
ATOM 1518 C C . SER A 1 188 ? 2.778 6.325 19.814 1.00 95.56 188 SER A C 1
ATOM 1520 O O . SER A 1 188 ? 2.189 5.377 20.340 1.00 95.56 188 SER A O 1
ATOM 1522 N N . HIS A 1 189 ? 2.356 7.585 19.874 1.00 97.31 189 HIS A N 1
ATOM 1523 C CA . HIS A 1 189 ? 1.035 8.015 20.309 1.00 97.31 189 HIS A CA 1
ATOM 1524 C C . HIS A 1 189 ? 0.258 8.511 19.085 1.00 97.31 189 HIS A C 1
ATOM 1526 O O . HIS A 1 189 ? 0.520 9.603 18.582 1.00 97.31 189 HIS A O 1
ATOM 1532 N N . ASP A 1 190 ? -0.700 7.712 18.622 1.00 98.06 190 ASP A N 1
ATOM 1533 C CA . ASP A 1 190 ? -1.576 8.004 17.484 1.00 98.06 190 ASP A CA 1
ATOM 1534 C C . ASP A 1 190 ? -2.943 8.477 17.989 1.00 98.06 190 ASP A C 1
ATOM 1536 O O . ASP A 1 190 ? -3.573 7.801 18.804 1.00 98.06 190 ASP A O 1
ATOM 1540 N N . ILE A 1 191 ? -3.405 9.631 17.505 1.00 98.31 191 ILE A N 1
ATOM 1541 C CA . ILE A 1 191 ? -4.753 10.157 17.743 1.00 98.31 191 ILE A CA 1
ATOM 1542 C C . ILE A 1 191 ? -5.408 10.410 16.390 1.00 98.31 191 ILE A C 1
ATOM 1544 O O . ILE A 1 191 ? -4.873 11.142 15.555 1.00 98.31 191 ILE A O 1
ATOM 1548 N N . GLN A 1 192 ? -6.600 9.853 16.186 1.00 98.00 192 GLN A N 1
ATOM 1549 C CA . GLN A 1 192 ? -7.363 10.030 14.952 1.00 98.00 192 GLN A CA 1
ATOM 1550 C C . GLN A 1 192 ? -8.785 10.491 15.245 1.00 98.00 192 GLN A C 1
ATOM 1552 O O . GLN A 1 192 ? -9.503 9.847 16.007 1.00 98.00 192 GLN A O 1
ATOM 1557 N N . LEU A 1 193 ? -9.217 11.560 14.577 1.00 98.19 193 LEU A N 1
ATOM 1558 C CA . LEU A 1 193 ? -10.606 12.015 14.545 1.00 98.19 193 LEU A CA 1
ATOM 1559 C C . LEU A 1 193 ? -11.150 11.794 13.132 1.00 98.19 193 LEU A C 1
ATOM 1561 O O . 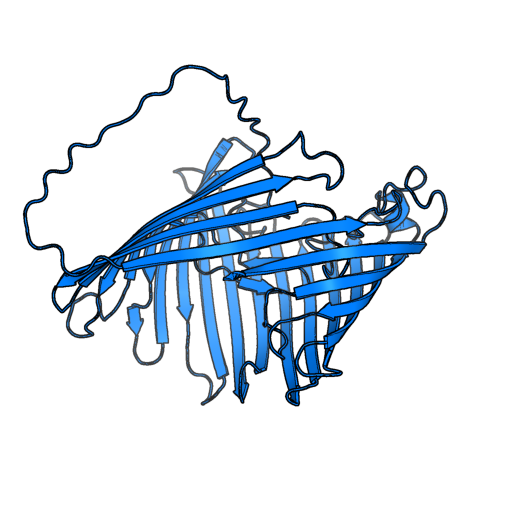LEU A 1 193 ? -10.650 12.378 12.171 1.00 98.19 193 LEU A O 1
ATOM 1565 N N . TYR A 1 194 ? -12.149 10.934 12.984 1.00 97.69 194 TYR A N 1
ATOM 1566 C CA . TYR A 1 194 ? -12.620 10.461 11.683 1.00 97.69 194 TYR A CA 1
ATOM 1567 C C . TYR A 1 194 ? -14.138 10.480 11.566 1.00 97.69 194 TYR A C 1
ATOM 1569 O O . TYR A 1 194 ? -14.860 10.679 12.543 1.00 97.69 194 TYR A O 1
ATOM 1577 N N . ASP A 1 195 ? -14.605 10.296 10.330 1.00 97.12 195 ASP A N 1
ATOM 1578 C CA . ASP A 1 195 ? -16.007 10.438 9.938 1.00 97.12 195 ASP A CA 1
ATOM 1579 C C . ASP A 1 195 ? -16.597 11.828 10.230 1.00 97.12 195 ASP A C 1
ATOM 1581 O O . ASP A 1 195 ? -17.809 11.962 10.378 1.00 97.12 195 ASP A O 1
ATOM 1585 N N . ILE A 1 196 ? -15.769 12.880 10.263 1.00 98.44 196 ILE A N 1
ATOM 1586 C CA . ILE A 1 196 ? -16.249 14.252 10.460 1.00 98.44 196 ILE A CA 1
ATOM 1587 C C . ILE A 1 196 ? -17.105 14.637 9.243 1.00 98.44 196 ILE A C 1
ATOM 1589 O O . ILE A 1 196 ? -16.581 14.661 8.124 1.00 98.44 196 ILE A O 1
ATOM 1593 N N . PRO A 1 197 ? -18.406 14.932 9.406 1.00 97.94 197 PRO A N 1
ATOM 1594 C CA . PRO A 1 197 ? -19.279 15.196 8.271 1.00 97.94 197 PRO A CA 1
ATOM 1595 C C . PRO A 1 197 ? -18.934 16.541 7.619 1.00 97.94 197 PRO A C 1
ATOM 1597 O O . PRO A 1 197 ? -18.986 17.584 8.266 1.00 97.94 197 PRO A O 1
ATOM 1600 N N . LEU A 1 198 ? -18.624 16.518 6.320 1.00 97.38 198 LEU A N 1
ATOM 1601 C CA . LEU A 1 198 ? -18.515 17.717 5.476 1.00 97.38 198 LEU A CA 1
ATOM 1602 C C . LEU A 1 198 ? -19.788 17.932 4.642 1.00 97.38 198 LEU A C 1
ATOM 1604 O O . LEU A 1 198 ? -20.159 19.062 4.337 1.00 97.38 198 LEU A O 1
ATOM 1608 N N . SER A 1 199 ? -20.448 16.839 4.254 1.00 95.94 199 SER A N 1
ATOM 1609 C CA . SER A 1 199 ? -21.733 16.804 3.546 1.00 95.94 199 SER A CA 1
ATOM 1610 C C . SER A 1 199 ? -22.410 15.443 3.769 1.00 95.94 199 SER A C 1
ATOM 1612 O O . SER A 1 199 ? -21.920 14.631 4.551 1.00 95.94 199 SER A O 1
ATOM 1614 N N . ALA A 1 200 ? -23.522 15.155 3.082 1.00 93.50 200 ALA A N 1
ATOM 1615 C CA . ALA A 1 200 ? -24.184 13.849 3.179 1.00 93.50 200 ALA A CA 1
ATOM 1616 C C . ALA A 1 200 ? -23.317 12.679 2.658 1.00 93.50 200 ALA A C 1
ATOM 1618 O O . ALA A 1 200 ? -23.503 11.542 3.081 1.00 93.50 200 ALA A O 1
ATOM 1619 N N . GLN A 1 201 ? -22.374 12.953 1.752 1.00 95.94 201 GLN A N 1
ATOM 1620 C CA . GLN A 1 201 ? -21.487 11.963 1.123 1.00 95.94 201 GLN A CA 1
ATOM 1621 C C . GLN A 1 201 ? -20.008 12.155 1.492 1.00 95.94 201 GLN A C 1
ATOM 1623 O O . GLN A 1 201 ? -19.204 11.232 1.360 1.00 95.94 201 GLN A O 1
ATOM 1628 N N . GLY A 1 202 ? -19.635 13.370 1.902 1.00 97.62 202 GLY A N 1
ATOM 1629 C CA . GLY A 1 202 ? -18.260 13.768 2.171 1.00 97.62 202 GLY A CA 1
ATOM 1630 C C . GLY A 1 202 ? -17.914 13.707 3.651 1.00 97.62 202 GLY A C 1
ATOM 1631 O O . GLY A 1 202 ? -18.627 14.263 4.489 1.00 97.62 202 GLY A O 1
ATOM 1632 N N . LYS A 1 203 ? -16.775 13.091 3.954 1.00 98.44 203 LYS A N 1
ATOM 1633 C CA . LYS A 1 203 ? -16.222 12.969 5.302 1.00 98.44 203 LYS A CA 1
ATOM 1634 C C . LYS A 1 203 ? -14.772 13.437 5.348 1.00 98.44 203 LYS A C 1
ATOM 1636 O O . LYS A 1 203 ? -14.028 13.230 4.390 1.00 98.44 203 LYS A O 1
ATOM 1641 N N . LEU A 1 204 ? -14.374 14.024 6.470 1.00 98.56 204 LEU A N 1
ATOM 1642 C CA . LEU A 1 204 ? -12.995 14.374 6.793 1.00 98.56 204 LEU A CA 1
ATOM 1643 C C . LEU A 1 204 ? -12.453 13.422 7.866 1.00 98.56 204 LEU A C 1
ATOM 1645 O O . LEU A 1 204 ? -13.116 13.150 8.867 1.00 98.56 204 LEU A O 1
ATOM 1649 N N . ASN A 1 205 ? -11.231 12.945 7.652 1.00 98.31 205 ASN A N 1
ATOM 1650 C CA . ASN A 1 205 ? -10.455 12.170 8.609 1.00 98.31 205 ASN A CA 1
ATOM 1651 C C . ASN A 1 205 ? -9.147 12.905 8.893 1.00 98.31 205 ASN A C 1
ATOM 1653 O O . ASN A 1 205 ? -8.439 13.281 7.959 1.00 98.31 205 ASN A O 1
ATOM 1657 N N . LEU A 1 206 ? -8.832 13.090 10.167 1.00 98.56 206 LEU A N 1
ATOM 1658 C CA . LEU A 1 206 ? -7.625 13.743 10.656 1.00 98.56 206 LEU A CA 1
ATOM 1659 C C . LEU A 1 206 ? -6.849 12.773 11.546 1.00 98.56 206 LEU A C 1
ATOM 1661 O O . LEU A 1 206 ? -7.447 12.032 12.328 1.00 98.56 206 LEU A O 1
ATOM 1665 N N . GLY A 1 207 ? -5.526 12.796 11.443 1.00 98.06 207 GLY A N 1
ATOM 1666 C CA . GLY A 1 207 ? -4.622 12.019 12.280 1.00 98.06 207 GLY A CA 1
ATOM 1667 C C . GLY A 1 207 ? -3.402 12.829 12.680 1.00 98.06 207 GLY A C 1
ATOM 1668 O O . GLY A 1 207 ? -2.850 13.565 11.862 1.00 98.06 207 GLY A O 1
ATOM 1669 N N . ILE A 1 208 ? -2.987 12.666 13.928 1.00 98.25 208 ILE A N 1
ATOM 1670 C CA . ILE A 1 208 ? -1.709 13.138 14.448 1.00 98.25 208 ILE A CA 1
ATOM 1671 C C . ILE A 1 208 ? -1.018 11.975 15.146 1.00 98.25 208 ILE A C 1
ATOM 1673 O O . ILE A 1 208 ? -1.650 11.221 15.886 1.00 98.25 208 ILE A O 1
ATOM 1677 N N . GLU A 1 209 ? 0.276 11.834 14.905 1.00 97.12 209 GLU A N 1
ATOM 1678 C CA . GLU A 1 209 ? 1.074 10.772 15.494 1.00 97.12 209 GLU A CA 1
ATOM 1679 C C . GLU A 1 209 ? 2.404 11.326 15.993 1.00 97.12 209 GLU A C 1
ATOM 1681 O O . GLU A 1 209 ? 3.199 11.834 15.205 1.00 97.12 209 GLU A O 1
ATOM 1686 N N . GLN A 1 210 ? 2.640 11.233 17.301 1.00 96.75 210 GLN A N 1
ATOM 1687 C CA . GLN A 1 210 ? 3.909 11.608 17.920 1.00 96.75 210 GLN A CA 1
ATOM 1688 C C . GLN A 1 210 ? 4.740 10.352 18.146 1.00 96.75 210 GLN A C 1
ATOM 1690 O O . GLN A 1 210 ? 4.269 9.410 18.783 1.00 96.75 210 GLN A O 1
ATOM 1695 N N . GLN A 1 211 ? 5.981 10.357 17.673 1.00 95.75 211 GLN A N 1
ATOM 1696 C CA . GLN A 1 211 ? 6.887 9.218 17.747 1.00 95.75 211 GLN A CA 1
ATOM 1697 C C . GLN A 1 211 ? 8.156 9.555 18.541 1.00 95.75 211 GLN A C 1
ATOM 1699 O O . GLN A 1 211 ? 8.639 10.690 18.493 1.00 95.75 211 GLN A O 1
ATOM 1704 N N . SER A 1 212 ? 8.709 8.575 19.259 1.00 95.62 212 SER A N 1
ATOM 1705 C CA . SER A 1 212 ? 10.010 8.667 19.937 1.00 95.62 212 SER A CA 1
ATOM 1706 C C . SER A 1 212 ? 10.756 7.331 19.939 1.00 95.62 212 SER A C 1
ATOM 1708 O O . SER A 1 212 ? 10.134 6.272 19.971 1.00 95.62 212 SER A O 1
ATOM 1710 N N . ALA A 1 213 ? 12.090 7.358 19.904 1.00 91.88 213 ALA A N 1
ATOM 1711 C CA . ALA A 1 213 ? 12.930 6.149 19.951 1.00 91.88 213 ALA A CA 1
ATOM 1712 C C . ALA A 1 213 ? 13.845 6.071 21.189 1.00 91.88 213 ALA A C 1
ATOM 1714 O O . ALA A 1 213 ? 14.602 5.112 21.355 1.00 91.88 213 ALA A O 1
ATOM 1715 N N . ASP A 1 214 ? 13.774 7.065 22.075 1.00 80.88 214 ASP A N 1
ATOM 1716 C CA . ASP A 1 214 ? 14.416 7.073 23.387 1.00 80.88 214 ASP A CA 1
ATOM 1717 C C . ASP A 1 214 ? 13.430 7.517 24.483 1.00 80.88 214 ASP A C 1
ATOM 1719 O O . ASP A 1 214 ? 12.355 8.055 24.212 1.00 80.88 214 ASP A O 1
ATOM 1723 N N . GLN A 1 215 ? 13.777 7.246 25.746 1.00 63.81 215 GLN A N 1
ATOM 1724 C CA . GLN A 1 215 ? 12.945 7.641 26.894 1.00 63.81 215 GLN A CA 1
ATOM 1725 C C . GLN A 1 215 ? 12.996 9.154 27.167 1.00 63.81 215 GLN A C 1
ATOM 1727 O O . GLN A 1 215 ? 12.161 9.674 27.900 1.00 63.81 215 GLN A O 1
ATOM 1732 N N . THR A 1 216 ? 13.983 9.854 26.602 1.00 60.69 216 THR A N 1
ATOM 1733 C CA . THR A 1 216 ? 14.212 11.291 26.791 1.00 60.69 216 THR A CA 1
ATOM 1734 C C . THR A 1 216 ? 13.414 12.159 25.815 1.00 60.69 216 THR A C 1
ATOM 1736 O O . THR A 1 216 ? 13.310 13.363 26.038 1.00 60.69 216 THR A O 1
ATOM 1739 N N . GLY A 1 217 ? 12.837 11.576 24.757 1.00 64.62 217 GLY A N 1
ATOM 1740 C CA . GLY A 1 217 ? 12.116 12.284 23.694 1.00 64.62 217 GLY A CA 1
ATOM 1741 C C . GLY A 1 217 ? 13.028 13.086 22.760 1.00 64.62 217 GLY A C 1
ATOM 1742 O O . GLY A 1 217 ? 12.545 13.920 21.995 1.00 64.62 217 GLY A O 1
ATOM 1743 N N . THR A 1 218 ? 14.341 12.868 22.834 1.00 70.19 218 THR A N 1
ATOM 1744 C CA . THR A 1 218 ? 15.338 13.605 22.047 1.00 70.19 218 THR A CA 1
ATOM 1745 C C . THR A 1 218 ? 15.392 13.115 20.607 1.00 70.19 218 THR A C 1
ATOM 1747 O O . THR A 1 218 ? 15.519 13.922 19.689 1.00 70.19 218 THR A O 1
ATOM 1750 N N . ASP A 1 219 ? 15.229 11.811 20.409 1.00 87.50 219 ASP A N 1
ATOM 1751 C CA . ASP A 1 219 ? 14.987 11.193 19.110 1.00 87.50 219 ASP A CA 1
ATOM 1752 C C . ASP A 1 219 ? 13.468 11.095 18.914 1.00 87.50 219 ASP A C 1
ATOM 1754 O O . ASP A 1 219 ? 12.827 10.178 19.437 1.00 87.50 219 ASP A O 1
ATOM 1758 N N . SER A 1 220 ? 12.875 12.095 18.254 1.00 94.38 220 SER A N 1
ATOM 1759 C CA . SER A 1 220 ? 11.423 12.235 18.104 1.00 94.38 220 SER A CA 1
ATOM 1760 C C . SER A 1 220 ? 10.989 12.556 16.676 1.00 94.38 220 SER A C 1
ATOM 1762 O O . SER A 1 220 ? 11.789 12.889 15.797 1.00 94.38 220 SER A O 1
ATOM 1764 N N . GLY A 1 221 ? 9.694 12.412 16.423 1.00 96.00 221 GLY A N 1
ATOM 1765 C CA . GLY A 1 221 ? 9.088 12.750 15.149 1.00 96.00 221 GLY A CA 1
ATOM 1766 C C . GLY A 1 221 ? 7.591 12.967 15.257 1.00 96.00 221 GLY A C 1
ATOM 1767 O O . GLY A 1 221 ? 6.958 12.581 16.240 1.00 96.00 221 GLY A O 1
ATOM 1768 N N . LEU A 1 222 ? 7.039 13.581 14.222 1.00 97.00 222 LEU A N 1
ATOM 1769 C CA . LEU A 1 222 ? 5.625 13.908 14.116 1.00 97.00 222 LEU A CA 1
ATOM 1770 C C . LEU A 1 222 ? 5.113 13.461 12.751 1.00 97.00 222 LEU A C 1
ATOM 1772 O O . LEU A 1 222 ? 5.809 13.612 11.747 1.00 97.00 222 LEU A O 1
ATOM 1776 N N . GLN A 1 223 ? 3.884 12.956 12.710 1.00 97.75 223 GLN A N 1
ATOM 1777 C CA . GLN A 1 223 ? 3.131 12.746 11.480 1.00 97.75 223 GLN A CA 1
ATOM 1778 C C . GLN A 1 223 ? 1.770 13.418 11.570 1.00 97.75 223 GLN A C 1
ATOM 1780 O O . GLN A 1 223 ? 1.104 13.374 12.605 1.00 97.75 223 GLN A O 1
ATOM 1785 N N . LEU A 1 224 ? 1.343 14.003 10.460 1.00 98.50 224 LEU A N 1
ATOM 1786 C CA . LEU A 1 224 ? 0.044 14.627 10.282 1.00 98.50 224 LEU A CA 1
ATOM 1787 C C . LEU A 1 224 ? -0.615 14.035 9.045 1.00 98.50 224 LEU A C 1
ATOM 1789 O O . LEU A 1 224 ? 0.010 13.930 7.989 1.00 98.50 224 LEU A O 1
ATOM 1793 N N . HIS A 1 225 ? -1.893 13.697 9.169 1.00 98.31 225 HIS A N 1
ATOM 1794 C CA . HIS A 1 225 ? -2.693 13.085 8.115 1.00 98.31 225 HIS A CA 1
ATOM 1795 C C . HIS A 1 225 ? -4.028 13.814 8.005 1.00 98.31 225 HIS A C 1
ATOM 1797 O O . HIS A 1 225 ? -4.734 13.978 8.999 1.00 98.31 225 HIS A O 1
ATOM 1803 N N . ALA A 1 226 ? -4.405 14.225 6.799 1.00 98.62 226 ALA A N 1
ATOM 1804 C CA . ALA A 1 226 ? -5.721 14.778 6.509 1.00 98.62 226 ALA A CA 1
ATOM 1805 C C . ALA A 1 226 ? -6.275 14.133 5.242 1.00 98.62 226 ALA A C 1
ATOM 1807 O O . ALA A 1 226 ? -5.653 14.199 4.185 1.00 98.62 226 ALA A O 1
ATOM 1808 N N . GLN A 1 227 ? -7.447 13.513 5.334 1.00 98.62 227 GLN A N 1
ATOM 1809 C CA . GLN A 1 227 ? -8.099 12.848 4.214 1.00 98.62 227 GLN A CA 1
ATOM 1810 C C . GLN A 1 227 ? -9.543 13.309 4.077 1.00 98.62 227 GLN A C 1
ATOM 1812 O O . GLN A 1 227 ? -10.348 13.133 4.989 1.00 98.62 227 GLN A O 1
ATOM 1817 N N . VAL A 1 228 ? -9.890 13.806 2.897 1.00 98.50 228 VAL A N 1
ATOM 1818 C CA . VAL A 1 228 ? -11.282 13.941 2.470 1.00 98.50 228 VAL A CA 1
ATOM 1819 C C . VAL A 1 228 ? -11.668 12.670 1.729 1.00 98.50 228 VAL A C 1
ATOM 1821 O O . VAL A 1 228 ? -10.975 12.265 0.799 1.00 98.50 228 VAL A O 1
ATOM 1824 N N . HIS A 1 229 ? -12.775 12.051 2.128 1.00 97.88 229 HIS A N 1
ATOM 1825 C CA . HIS A 1 229 ? -13.365 10.896 1.464 1.00 97.88 229 HIS A CA 1
ATOM 1826 C C . HIS A 1 229 ? -14.796 11.233 1.055 1.00 97.88 229 HIS A C 1
ATOM 1828 O O . HIS A 1 229 ? -15.656 11.462 1.903 1.00 97.88 229 HIS A O 1
ATOM 1834 N N . TYR A 1 230 ? -15.041 11.265 -0.249 1.00 97.69 230 TYR A N 1
ATOM 1835 C CA . TYR A 1 230 ? -16.364 11.419 -0.830 1.00 97.69 230 TYR A CA 1
ATOM 1836 C C . TYR A 1 230 ? -16.811 10.072 -1.391 1.00 97.69 230 TYR A C 1
ATOM 1838 O O . TYR A 1 230 ? -16.243 9.597 -2.375 1.00 97.69 230 TYR A O 1
ATOM 1846 N N . ALA A 1 231 ? -17.800 9.452 -0.755 1.00 95.38 231 ALA A N 1
ATOM 1847 C CA . ALA A 1 231 ? -18.359 8.175 -1.186 1.00 95.38 231 ALA A CA 1
ATOM 1848 C C . ALA A 1 231 ? -19.758 8.391 -1.767 1.00 95.38 231 ALA A C 1
ATOM 1850 O O . ALA A 1 231 ? -20.584 9.103 -1.196 1.00 95.38 231 ALA A O 1
ATOM 1851 N N . PHE A 1 232 ? -20.037 7.777 -2.907 1.00 91.69 232 PHE A N 1
ATOM 1852 C CA . PHE A 1 232 ? -21.319 7.884 -3.598 1.00 91.69 232 PHE A CA 1
ATOM 1853 C C . PHE A 1 232 ? -21.714 6.516 -4.154 1.00 91.69 232 PHE A C 1
ATOM 1855 O O . PHE A 1 232 ? -21.001 5.544 -3.960 1.00 91.69 232 PHE A O 1
ATOM 1862 N N . GLN A 1 233 ? -22.893 6.442 -4.778 1.00 87.69 233 GLN A N 1
ATOM 1863 C CA . GLN A 1 233 ? -23.581 5.214 -5.207 1.00 87.69 233 GLN A CA 1
ATOM 1864 C C . GLN A 1 233 ? -22.679 3.974 -5.389 1.00 87.69 233 GLN A C 1
ATOM 1866 O O . GLN A 1 233 ? -21.783 3.986 -6.234 1.00 87.69 233 GLN A O 1
ATOM 1871 N N . LYS A 1 234 ? -23.016 2.887 -4.677 1.00 82.94 234 LYS A N 1
ATOM 1872 C CA . LYS A 1 234 ? -22.254 1.624 -4.600 1.00 82.94 234 LYS A CA 1
ATOM 1873 C C . LYS A 1 234 ? -20.902 1.807 -3.896 1.00 82.94 234 LYS A C 1
ATOM 1875 O O . LYS A 1 234 ? -20.853 2.451 -2.856 1.00 82.94 234 LYS A O 1
ATOM 1880 N N . ASP A 1 235 ? -19.841 1.242 -4.464 1.00 86.38 235 ASP A N 1
ATOM 1881 C CA . ASP A 1 235 ? -18.473 1.281 -3.943 1.00 86.38 235 ASP A CA 1
ATOM 1882 C C . ASP A 1 235 ? -17.668 2.455 -4.524 1.00 86.38 235 ASP A C 1
ATOM 1884 O O . ASP A 1 235 ? -16.437 2.470 -4.461 1.00 86.38 235 ASP A O 1
ATOM 1888 N N . ASN A 1 236 ? -18.348 3.429 -5.135 1.00 95.25 236 ASN A N 1
ATOM 1889 C CA . ASN A 1 236 ? -17.687 4.534 -5.801 1.00 95.25 236 ASN A CA 1
ATOM 1890 C C . ASN A 1 236 ? -17.185 5.564 -4.799 1.00 95.25 236 ASN A C 1
ATOM 1892 O O . ASN A 1 236 ? -17.902 5.986 -3.887 1.00 95.25 236 ASN A O 1
ATOM 1896 N N . PHE A 1 237 ? -15.959 6.025 -5.015 1.00 97.31 237 PHE A N 1
ATOM 1897 C CA . PHE A 1 237 ? -15.364 7.021 -4.148 1.00 97.31 237 PHE A CA 1
ATOM 1898 C C . PHE A 1 237 ? -14.372 7.915 -4.870 1.00 97.31 237 PHE A C 1
ATOM 1900 O O . PHE A 1 237 ? -13.793 7.570 -5.900 1.00 97.31 237 PHE A O 1
ATOM 1907 N N . PHE A 1 238 ? -14.125 9.050 -4.237 1.00 97.19 238 PHE A N 1
ATOM 1908 C CA . PHE A 1 238 ? -12.984 9.909 -4.476 1.00 97.19 238 PHE A CA 1
ATOM 1909 C C . PHE A 1 238 ? -12.357 10.270 -3.127 1.00 97.19 238 PHE A C 1
ATOM 1911 O O . PHE A 1 238 ? -13.074 10.643 -2.192 1.00 97.19 238 PHE A O 1
ATOM 1918 N N . LYS A 1 239 ? -11.034 10.152 -3.006 1.00 98.44 239 LYS A N 1
ATOM 1919 C CA . LYS A 1 239 ? -10.290 10.579 -1.819 1.00 98.44 239 LYS A CA 1
ATOM 1920 C C . LYS A 1 239 ? -9.136 11.489 -2.202 1.00 98.44 239 LYS A C 1
ATOM 1922 O O . LYS A 1 239 ? -8.424 11.230 -3.169 1.00 98.44 239 LYS A O 1
ATOM 1927 N N . ILE A 1 240 ? -8.932 12.520 -1.389 1.00 98.56 240 ILE A N 1
ATOM 1928 C CA . ILE A 1 240 ? -7.714 13.332 -1.381 1.00 98.56 240 ILE A CA 1
ATOM 1929 C C . ILE A 1 240 ? -7.101 13.187 -0.000 1.00 98.56 240 ILE A C 1
ATOM 1931 O O . ILE A 1 240 ? -7.779 13.441 0.994 1.00 98.56 240 ILE A O 1
ATOM 1935 N N . THR A 1 241 ? -5.833 12.799 0.058 1.00 98.75 241 THR A N 1
ATOM 1936 C CA . THR A 1 241 ? -5.071 12.680 1.302 1.00 98.75 241 THR A CA 1
ATOM 1937 C C . THR A 1 241 ? -3.837 13.566 1.234 1.00 98.75 241 THR A C 1
ATOM 1939 O O . THR A 1 241 ? -3.048 13.446 0.302 1.00 98.75 241 THR A O 1
ATOM 1942 N N . ALA A 1 242 ? -3.658 14.431 2.225 1.00 98.81 242 ALA A N 1
ATOM 1943 C CA . ALA A 1 242 ? -2.434 15.180 2.462 1.00 98.81 242 ALA A CA 1
ATOM 1944 C C . ALA A 1 242 ? -1.749 14.640 3.722 1.00 98.81 242 ALA A C 1
ATOM 1946 O O . ALA A 1 242 ? -2.414 14.355 4.722 1.00 98.81 242 ALA A O 1
ATOM 1947 N N . GLN A 1 243 ? -0.430 14.493 3.667 1.00 98.69 243 GLN A N 1
ATOM 1948 C CA . GLN A 1 243 ? 0.382 14.004 4.775 1.00 98.69 243 GLN A CA 1
ATOM 1949 C C . GLN A 1 243 ? 1.633 14.865 4.936 1.00 98.69 243 GLN A C 1
ATOM 1951 O O . GLN A 1 243 ? 2.219 15.316 3.947 1.00 98.69 243 GLN A O 1
ATOM 1956 N N . TYR A 1 244 ? 2.053 15.055 6.180 1.00 98.44 244 TYR A N 1
ATOM 1957 C CA . TYR A 1 244 ? 3.326 15.668 6.543 1.00 98.44 244 TYR A CA 1
ATOM 1958 C C . TYR A 1 244 ? 3.997 14.822 7.620 1.00 98.44 244 TYR A C 1
ATOM 1960 O O . TYR A 1 244 ? 3.323 14.343 8.528 1.00 98.44 244 TYR A O 1
ATOM 1968 N N . GLY A 1 245 ? 5.306 14.634 7.516 1.00 97.69 245 GLY A N 1
ATOM 1969 C CA . GLY A 1 245 ? 6.094 13.888 8.486 1.00 97.69 245 GLY A CA 1
ATOM 1970 C C . GLY A 1 245 ? 7.430 14.567 8.730 1.00 97.69 245 GLY A C 1
ATOM 1971 O O . GLY A 1 245 ? 8.037 15.070 7.786 1.00 97.69 245 GLY A O 1
ATOM 1972 N N . GLU A 1 246 ? 7.901 14.560 9.972 1.00 96.94 246 GLU A N 1
ATOM 1973 C CA . GLU A 1 246 ? 9.212 15.093 10.346 1.00 96.94 246 GLU A CA 1
ATOM 1974 C C . GLU A 1 246 ? 9.917 14.242 11.400 1.00 96.94 246 GLU A C 1
ATOM 1976 O O . GLU A 1 246 ? 9.275 13.546 12.193 1.00 96.94 246 GLU A O 1
ATOM 1981 N N . GLY A 1 247 ? 11.251 14.300 11.396 1.00 95.25 247 GLY A N 1
ATOM 1982 C CA . GLY A 1 247 ? 12.090 13.497 12.283 1.00 95.25 247 GLY A CA 1
ATOM 1983 C C . GLY A 1 247 ? 11.799 12.013 12.087 1.00 95.25 247 GLY A C 1
ATOM 1984 O O . GLY A 1 247 ? 11.674 11.549 10.951 1.00 95.25 247 GLY A O 1
ATOM 1985 N N . LEU A 1 248 ? 11.591 11.287 13.185 1.00 94.81 248 LEU A N 1
ATOM 1986 C CA . LEU A 1 248 ? 11.191 9.877 13.130 1.00 94.81 248 LEU A CA 1
ATOM 1987 C C . LEU A 1 248 ? 9.890 9.635 12.340 1.00 94.81 248 LEU A C 1
ATOM 1989 O O . LEU A 1 248 ? 9.725 8.564 11.767 1.00 94.81 248 LEU A O 1
ATOM 1993 N N . GLY A 1 249 ? 9.018 10.637 12.213 1.00 95.25 249 GLY A N 1
ATOM 1994 C CA . GLY A 1 249 ? 7.782 10.552 11.439 1.00 95.25 249 GLY A CA 1
ATOM 1995 C C . GLY A 1 249 ? 7.950 10.761 9.932 1.00 95.25 249 GLY A C 1
ATOM 1996 O O . GLY A 1 249 ? 6.982 10.618 9.186 1.00 95.25 249 GLY A O 1
ATOM 1997 N N . ALA A 1 250 ? 9.152 11.088 9.446 1.00 94.94 250 ALA A N 1
ATOM 1998 C CA . ALA A 1 250 ? 9.370 11.454 8.045 1.00 94.94 250 ALA A CA 1
ATOM 1999 C C . ALA A 1 250 ? 9.047 10.330 7.042 1.00 94.94 250 ALA A C 1
ATOM 2001 O O . ALA A 1 250 ? 8.728 10.619 5.890 1.00 94.94 250 ALA A O 1
ATOM 2002 N N . ASN A 1 251 ? 9.060 9.058 7.453 1.00 93.44 251 ASN A N 1
ATOM 2003 C CA . ASN A 1 251 ? 8.679 7.953 6.564 1.00 93.44 251 ASN A CA 1
ATOM 2004 C C . ASN A 1 251 ? 7.157 7.814 6.374 1.00 93.44 251 ASN A C 1
ATOM 2006 O O . ASN A 1 251 ? 6.729 7.164 5.416 1.00 93.44 251 ASN A O 1
ATOM 2010 N N . LEU A 1 252 ? 6.349 8.499 7.200 1.00 94.88 252 LEU A N 1
ATOM 2011 C CA . LEU A 1 252 ? 4.879 8.435 7.214 1.00 94.88 252 LEU A CA 1
ATOM 2012 C C . LEU A 1 252 ? 4.328 7.032 7.540 1.00 94.88 252 LEU A C 1
ATOM 2014 O O . LEU A 1 252 ? 3.264 6.630 7.061 1.00 94.88 252 LEU A O 1
ATOM 2018 N N . ASP A 1 253 ? 5.080 6.279 8.342 1.00 93.19 253 ASP A N 1
ATOM 2019 C CA . ASP A 1 253 ? 4.745 4.951 8.851 1.00 93.19 253 ASP A CA 1
ATOM 2020 C C . ASP A 1 253 ? 5.445 4.685 10.204 1.00 93.19 253 ASP A C 1
ATOM 2022 O O . ASP A 1 253 ? 5.980 5.595 10.838 1.00 93.19 253 ASP A O 1
ATOM 2026 N N . MET A 1 254 ? 5.433 3.435 10.666 1.00 93.00 254 MET A N 1
ATOM 2027 C CA . MET A 1 254 ? 6.064 3.007 11.921 1.00 93.00 254 MET A CA 1
ATOM 2028 C C . MET A 1 254 ? 7.521 2.524 11.752 1.00 93.00 254 MET A C 1
ATOM 2030 O O . MET A 1 254 ? 7.999 1.749 12.582 1.00 93.00 254 MET A O 1
ATOM 2034 N N . SER A 1 255 ? 8.231 2.930 10.691 1.00 92.19 255 SER A N 1
ATOM 2035 C CA . SER A 1 255 ? 9.620 2.506 10.418 1.00 92.19 255 SER A CA 1
ATOM 2036 C C . SER A 1 255 ? 10.701 3.478 10.896 1.00 92.19 255 SER A C 1
ATOM 2038 O O . SER A 1 255 ? 11.868 3.105 10.894 1.00 92.19 255 SER A O 1
ATOM 2040 N N . GLY A 1 256 ? 10.338 4.691 11.328 1.00 90.62 256 GLY A N 1
ATOM 2041 C CA . GLY A 1 256 ? 11.303 5.718 11.726 1.00 90.62 256 GLY A CA 1
ATOM 2042 C C . GLY A 1 256 ? 12.034 6.340 10.528 1.00 90.62 256 GLY A C 1
ATOM 2043 O O . GLY A 1 256 ? 12.588 5.648 9.684 1.00 90.62 256 GLY A O 1
ATOM 2044 N N . GLY A 1 257 ? 12.056 7.665 10.444 1.00 90.62 257 GLY A N 1
ATOM 2045 C CA . GLY A 1 257 ? 12.711 8.411 9.370 1.00 90.62 257 GLY A CA 1
ATOM 2046 C C . GLY A 1 257 ? 13.656 9.492 9.880 1.00 90.62 257 GLY A C 1
ATOM 2047 O O . GLY A 1 257 ? 13.981 9.568 11.065 1.00 90.62 257 GLY A O 1
ATOM 2048 N N . GLN A 1 258 ? 14.103 10.334 8.955 1.00 90.69 258 GLN A N 1
ATOM 2049 C CA . GLN A 1 258 ? 14.869 11.546 9.228 1.00 90.69 258 GLN A CA 1
ATOM 2050 C C . GLN A 1 258 ? 14.458 12.636 8.225 1.00 90.69 258 GLN A C 1
ATOM 2052 O O . GLN A 1 258 ? 14.014 12.345 7.115 1.00 90.69 258 GLN A O 1
ATOM 2057 N N . GLY A 1 259 ? 14.640 13.907 8.589 1.00 94.00 259 GLY A N 1
ATOM 2058 C CA . GLY A 1 259 ? 14.267 15.036 7.730 1.00 94.00 259 GLY A CA 1
ATOM 2059 C C . GLY A 1 259 ? 12.760 15.296 7.712 1.00 94.00 259 GLY A C 1
ATOM 2060 O O . GLY A 1 259 ? 12.101 15.157 8.743 1.00 94.00 259 GLY A O 1
ATOM 2061 N N . LYS A 1 260 ? 12.230 15.720 6.560 1.00 96.62 260 LYS A N 1
ATOM 2062 C CA . LYS A 1 260 ? 10.807 16.029 6.366 1.00 96.62 260 LYS A CA 1
ATOM 2063 C C . LYS A 1 260 ? 10.278 15.406 5.088 1.00 96.62 260 LYS A C 1
ATOM 2065 O O . LYS A 1 260 ? 11.001 15.328 4.095 1.00 96.62 260 LYS A O 1
ATOM 2070 N N . THR A 1 261 ? 9.000 15.051 5.106 1.00 97.38 261 THR A N 1
ATOM 2071 C CA . THR A 1 261 ? 8.263 14.539 3.951 1.00 97.38 261 THR A CA 1
ATOM 2072 C C . THR A 1 261 ? 6.909 15.217 3.869 1.00 97.38 261 THR A C 1
ATOM 2074 O O . THR A 1 261 ? 6.189 15.308 4.860 1.00 97.38 261 THR A O 1
ATOM 2077 N N . THR A 1 262 ? 6.532 15.655 2.673 1.00 98.00 262 THR A N 1
ATOM 2078 C CA . THR A 1 262 ? 5.161 16.062 2.348 1.00 98.00 262 THR A CA 1
ATOM 2079 C C . THR A 1 262 ? 4.633 15.161 1.247 1.00 98.00 262 THR A C 1
ATOM 2081 O O . THR A 1 262 ? 5.318 14.946 0.246 1.00 98.00 262 THR A O 1
ATOM 2084 N N . ARG A 1 263 ? 3.410 14.654 1.405 1.00 98.12 263 ARG A N 1
ATOM 2085 C CA . ARG A 1 263 ? 2.760 13.800 0.409 1.00 98.12 263 ARG A CA 1
ATOM 2086 C C . ARG A 1 263 ? 1.340 14.269 0.124 1.00 98.12 263 ARG A C 1
ATOM 2088 O O . ARG A 1 263 ? 0.583 14.568 1.043 1.00 98.12 263 ARG A O 1
ATOM 2095 N N . LEU A 1 264 ? 0.972 14.284 -1.150 1.00 98.69 264 LEU A N 1
ATOM 2096 C CA . LEU A 1 264 ? -0.393 14.444 -1.629 1.00 98.69 264 LEU A CA 1
ATOM 2097 C C . LEU A 1 264 ? -0.782 13.205 -2.433 1.00 98.69 264 LEU A C 1
ATOM 2099 O O . LEU A 1 264 ? -0.030 12.749 -3.293 1.00 98.69 264 LEU A O 1
ATOM 2103 N N . ILE A 1 265 ? -1.966 12.676 -2.157 1.00 98.81 265 ILE A N 1
ATOM 2104 C CA . ILE A 1 265 ? -2.519 11.499 -2.819 1.00 98.81 265 ILE A CA 1
ATOM 2105 C C . ILE A 1 265 ? -3.931 11.826 -3.281 1.00 98.81 265 ILE A C 1
ATOM 2107 O O . ILE A 1 265 ? -4.749 12.295 -2.490 1.00 98.81 265 ILE A O 1
ATOM 2111 N N . GLY A 1 266 ? -4.226 11.539 -4.542 1.00 98.69 266 GLY A N 1
ATOM 2112 C CA . GLY A 1 266 ? -5.586 11.427 -5.051 1.00 98.69 266 GLY A CA 1
ATOM 2113 C C . GLY A 1 266 ? -5.867 9.976 -5.411 1.00 98.69 266 GLY A C 1
ATOM 2114 O O . GLY A 1 266 ? -5.059 9.359 -6.093 1.00 98.69 266 GLY A O 1
ATOM 2115 N N . GLU A 1 267 ? -7.001 9.429 -4.991 1.00 98.06 267 GLU A N 1
ATOM 2116 C CA . GLU A 1 267 ? -7.446 8.104 -5.426 1.00 98.06 267 GLU A CA 1
ATOM 2117 C C . GLU A 1 267 ? -8.943 8.096 -5.705 1.00 98.06 267 GLU A C 1
ATOM 2119 O O . GLU A 1 267 ? -9.723 8.796 -5.055 1.00 98.06 267 GLU A O 1
ATOM 2124 N N . SER A 1 268 ? -9.364 7.305 -6.684 1.00 98.00 268 SER A N 1
ATOM 2125 C CA . SER A 1 268 ? -10.779 7.182 -7.002 1.00 98.00 268 SER A CA 1
ATOM 2126 C C . SER A 1 268 ? -11.133 5.823 -7.567 1.00 98.00 268 SER A C 1
ATOM 2128 O O . SER A 1 268 ? -10.306 5.165 -8.200 1.00 98.00 268 SER A O 1
ATOM 2130 N N . LEU A 1 269 ? -12.390 5.448 -7.371 1.00 97.56 269 LEU A N 1
ATOM 2131 C CA . LEU A 1 269 ? -13.026 4.335 -8.048 1.00 97.56 269 LEU A CA 1
ATOM 2132 C C . LEU A 1 269 ? -14.377 4.790 -8.594 1.00 97.56 269 LEU A C 1
ATOM 2134 O O . LEU A 1 269 ? -15.230 5.278 -7.852 1.00 97.56 269 LEU A O 1
ATOM 2138 N N . PHE A 1 270 ? -14.564 4.575 -9.892 1.00 95.06 270 PHE A N 1
ATOM 2139 C CA . PHE A 1 270 ? -15.810 4.810 -10.604 1.00 95.06 270 PHE A CA 1
ATOM 2140 C C . PHE A 1 270 ? -16.249 3.536 -11.331 1.00 95.06 270 PHE A C 1
ATOM 2142 O O . PHE A 1 270 ? -15.757 3.208 -12.410 1.00 95.06 270 PHE A O 1
ATOM 2149 N N . GLU A 1 271 ? -17.218 2.827 -10.774 1.00 91.75 271 GLU A N 1
ATOM 2150 C CA . GLU A 1 271 ? -18.041 1.832 -11.450 1.00 91.75 271 GLU A CA 1
ATOM 2151 C C . GLU A 1 271 ? -19.140 2.542 -12.254 1.00 91.75 271 GLU A C 1
ATOM 2153 O O . GLU A 1 271 ? -20.282 2.693 -11.812 1.00 91.75 271 GLU A O 1
ATOM 2158 N N . ILE A 1 272 ? -18.768 3.008 -13.452 1.00 79.50 272 ILE A N 1
ATOM 2159 C CA . ILE A 1 272 ? -19.631 3.758 -14.383 1.00 79.50 272 ILE A CA 1
ATOM 2160 C C . ILE A 1 272 ? -20.873 2.934 -14.757 1.00 79.50 272 ILE A C 1
ATOM 2162 O O . ILE A 1 272 ? -21.975 3.457 -14.897 1.00 79.50 272 ILE A O 1
ATOM 2166 N N . THR A 1 273 ? -20.704 1.619 -14.906 1.00 82.19 273 THR A N 1
ATOM 2167 C CA . THR A 1 273 ? -21.792 0.647 -15.109 1.00 82.19 273 THR A CA 1
ATOM 2168 C C . THR A 1 273 ? -21.425 -0.652 -14.386 1.00 82.19 273 THR A C 1
ATOM 2170 O O . THR A 1 273 ? -20.245 -0.850 -14.105 1.00 82.19 273 THR A O 1
ATOM 2173 N N . PRO A 1 274 ? -22.348 -1.612 -14.179 1.00 74.50 274 PRO A N 1
ATOM 2174 C CA . PRO A 1 274 ? -21.987 -2.932 -13.643 1.00 74.50 274 PRO A CA 1
ATOM 2175 C C . PRO A 1 274 ? -20.899 -3.672 -14.443 1.00 74.50 274 PRO A C 1
ATOM 2177 O O . PRO A 1 274 ? -20.298 -4.614 -13.938 1.00 74.50 274 PRO A O 1
ATOM 2180 N N . LYS A 1 275 ? -20.657 -3.267 -15.699 1.00 88.44 275 LYS A N 1
ATOM 2181 C CA . LYS A 1 275 ? -19.629 -3.845 -16.566 1.00 88.44 275 LYS A CA 1
ATOM 2182 C C . LYS A 1 275 ? -18.333 -3.044 -16.624 1.00 88.44 275 LYS A C 1
ATOM 2184 O O . LYS A 1 275 ? -17.359 -3.578 -17.130 1.00 88.44 275 LYS A O 1
ATOM 2189 N N . ASN A 1 276 ? -18.312 -1.790 -16.178 1.00 93.19 276 ASN A N 1
ATOM 2190 C CA . ASN A 1 276 ? -17.187 -0.881 -16.393 1.00 93.19 276 ASN A CA 1
ATOM 2191 C C . ASN A 1 276 ? -16.771 -0.243 -15.076 1.00 93.19 276 ASN A C 1
ATOM 2193 O O . ASN A 1 276 ? -17.565 0.484 -14.481 1.00 93.19 276 ASN A O 1
ATOM 2197 N N . ALA A 1 277 ? -15.523 -0.469 -14.681 1.00 95.50 277 ALA A N 1
ATOM 2198 C CA . ALA A 1 277 ? -14.906 0.173 -13.532 1.00 95.50 277 ALA A CA 1
ATOM 2199 C C . ALA A 1 277 ? -13.606 0.867 -13.940 1.00 95.50 277 ALA A C 1
ATOM 2201 O O . ALA A 1 277 ? -12.850 0.335 -14.752 1.00 95.50 277 ALA A O 1
ATOM 2202 N N . LEU A 1 278 ? -13.339 2.029 -13.354 1.00 97.38 278 LEU A N 1
ATOM 2203 C CA . LEU A 1 278 ? -12.083 2.755 -13.478 1.00 97.38 278 LEU A CA 1
ATOM 2204 C C . LEU A 1 278 ? -11.574 3.098 -12.084 1.00 97.38 278 LEU A C 1
ATOM 2206 O O . LEU A 1 278 ? -12.231 3.837 -11.356 1.00 97.38 278 LEU A O 1
ATOM 2210 N N . PHE A 1 279 ? -10.400 2.587 -11.737 1.00 98.38 279 PHE A N 1
ATOM 2211 C CA . PHE A 1 279 ? -9.645 3.047 -10.579 1.00 98.38 279 PHE A CA 1
ATOM 2212 C C . PHE A 1 279 ? -8.556 4.001 -11.062 1.00 98.38 279 PHE A C 1
ATOM 2214 O O . PHE A 1 279 ? -7.856 3.679 -12.022 1.00 98.38 279 PHE A O 1
ATOM 2221 N N . SER A 1 280 ? -8.379 5.144 -10.410 1.00 98.44 280 SER A N 1
ATOM 2222 C CA . SER A 1 280 ? -7.251 6.041 -10.677 1.00 98.44 280 SER A CA 1
ATOM 2223 C C . SER A 1 280 ? -6.508 6.412 -9.403 1.00 98.44 280 SER A C 1
ATOM 2225 O O . SER A 1 280 ? -7.079 6.411 -8.311 1.00 98.44 280 SER A O 1
ATOM 2227 N N . THR A 1 281 ? -5.226 6.723 -9.552 1.00 98.69 281 THR A N 1
ATOM 2228 C CA . THR A 1 281 ? -4.394 7.239 -8.471 1.00 98.69 281 THR A CA 1
ATOM 2229 C C . THR A 1 281 ? -3.403 8.274 -8.979 1.00 98.69 281 THR A C 1
ATOM 2231 O O . THR A 1 281 ? -2.905 8.170 -10.100 1.00 98.69 281 THR A O 1
ATOM 2234 N N . LEU A 1 282 ? -3.113 9.258 -8.138 1.00 98.56 282 LEU A N 1
ATOM 2235 C CA . LEU A 1 282 ? -2.016 10.197 -8.281 1.00 98.56 282 LEU A CA 1
ATOM 2236 C C . LEU A 1 282 ? -1.307 10.305 -6.934 1.00 98.56 282 LEU A C 1
ATOM 2238 O O . LEU A 1 282 ? -1.956 10.477 -5.905 1.00 98.56 282 LEU A O 1
ATOM 2242 N N . VAL A 1 283 ? 0.019 10.260 -6.950 1.00 98.69 283 VAL A N 1
ATOM 2243 C CA . VAL A 1 283 ? 0.870 10.509 -5.787 1.00 98.69 283 VAL A CA 1
ATOM 2244 C C . VAL A 1 283 ? 1.882 11.582 -6.156 1.00 98.69 283 VAL A C 1
ATOM 2246 O O . VAL A 1 283 ? 2.531 11.507 -7.196 1.00 98.69 283 VAL A O 1
ATOM 2249 N N . TYR A 1 284 ? 2.022 12.569 -5.285 1.00 98.50 284 TYR A N 1
ATOM 2250 C CA . TYR A 1 284 ? 3.145 13.491 -5.261 1.00 98.50 284 TYR A CA 1
ATOM 2251 C C . TYR A 1 284 ? 3.767 13.410 -3.872 1.00 98.50 284 TYR A C 1
ATOM 2253 O O . TYR A 1 284 ? 3.081 13.622 -2.873 1.00 98.50 284 TYR A O 1
ATOM 2261 N N . GLU A 1 285 ? 5.051 13.100 -3.796 1.00 98.06 285 GLU A N 1
ATOM 2262 C CA . GLU A 1 285 ? 5.821 13.107 -2.561 1.00 98.06 285 GLU A CA 1
ATOM 2263 C C . GLU A 1 285 ? 7.080 13.945 -2.751 1.00 98.06 285 GLU A C 1
ATOM 2265 O O . GLU A 1 285 ? 7.773 13.822 -3.760 1.00 98.06 285 GLU A O 1
ATOM 2270 N N . LYS A 1 286 ? 7.388 14.775 -1.760 1.00 96.81 286 LYS A N 1
ATOM 2271 C CA . LYS A 1 286 ? 8.647 15.503 -1.679 1.00 96.81 286 LYS A CA 1
ATOM 2272 C C . LYS A 1 286 ? 9.279 15.261 -0.322 1.00 96.81 286 LYS A C 1
ATOM 2274 O O . LYS A 1 286 ? 8.613 15.449 0.700 1.00 96.81 286 LYS A O 1
ATOM 2279 N N . THR A 1 287 ? 10.551 14.890 -0.325 1.00 94.94 287 THR A N 1
ATOM 2280 C CA . THR A 1 287 ? 11.364 14.782 0.884 1.00 94.94 287 THR A CA 1
ATOM 2281 C C . THR A 1 287 ? 12.431 15.873 0.897 1.00 94.94 287 THR A C 1
ATOM 2283 O O . THR A 1 287 ? 12.961 16.256 -0.146 1.00 94.94 287 THR A O 1
ATOM 2286 N N . ASP A 1 288 ? 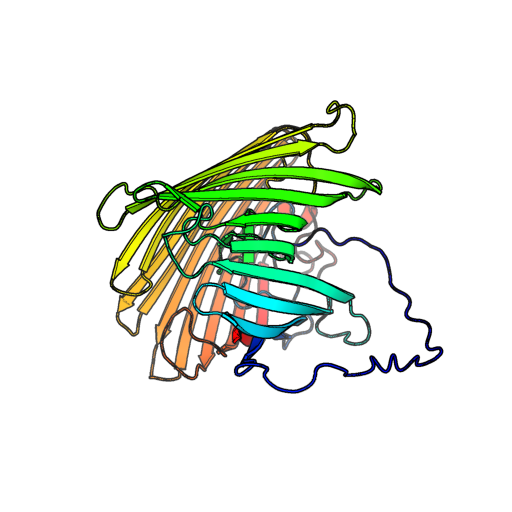12.775 16.366 2.085 1.00 87.69 288 ASP A N 1
ATOM 2287 C CA . ASP A 1 288 ? 13.938 17.250 2.265 1.00 87.69 288 ASP A CA 1
ATOM 2288 C C . ASP A 1 288 ? 15.257 16.472 2.118 1.00 87.69 288 ASP A C 1
ATOM 2290 O O . ASP A 1 288 ? 16.319 17.055 1.922 1.00 87.69 288 ASP A O 1
ATOM 2294 N N . GLN A 1 289 ? 15.185 15.137 2.158 1.00 69.50 289 GLN A N 1
ATOM 2295 C CA . GLN A 1 289 ? 16.282 14.228 1.824 1.00 69.50 289 GLN A CA 1
ATOM 2296 C C . GLN A 1 289 ? 16.435 14.024 0.309 1.00 69.50 289 GLN A C 1
ATOM 2298 O O . GLN A 1 289 ? 16.758 12.932 -0.152 1.00 69.50 289 GLN A O 1
ATOM 2303 N N . GLN A 1 290 ? 16.256 15.108 -0.446 1.00 63.97 290 GLN A N 1
ATOM 2304 C CA . GLN A 1 290 ? 16.722 15.249 -1.821 1.00 63.97 290 GLN A CA 1
ATOM 2305 C C . GLN A 1 290 ? 16.008 14.392 -2.875 1.00 63.97 290 GLN A C 1
ATOM 2307 O O . GLN A 1 290 ? 16.641 13.962 -3.840 1.00 63.97 290 GLN A O 1
ATOM 2312 N N . SER A 1 291 ? 14.709 14.108 -2.711 1.00 88.00 291 SER A N 1
ATOM 2313 C CA . SER A 1 291 ? 13.946 13.352 -3.712 1.00 88.00 291 SER A CA 1
ATOM 2314 C C . SER A 1 291 ? 12.506 13.840 -3.861 1.00 88.00 291 SER A C 1
ATOM 2316 O O . SER A 1 291 ? 11.759 13.988 -2.889 1.00 88.00 291 SER A O 1
ATOM 2318 N N . GLU A 1 292 ? 12.100 14.053 -5.111 1.00 96.81 292 GLU A N 1
ATOM 2319 C CA . GLU A 1 292 ? 10.703 14.217 -5.505 1.00 96.81 292 GLU A CA 1
ATOM 2320 C C . GLU A 1 292 ? 10.225 12.961 -6.243 1.00 96.81 292 GLU A C 1
ATOM 2322 O O . GLU A 1 292 ? 10.854 12.523 -7.208 1.00 96.81 292 GLU A O 1
ATOM 2327 N N . TRP A 1 293 ? 9.085 12.405 -5.833 1.00 97.69 293 TRP A N 1
ATOM 2328 C CA . TRP A 1 293 ? 8.427 11.290 -6.510 1.00 97.69 293 TRP A CA 1
ATOM 2329 C C . TRP A 1 293 ? 7.029 11.689 -6.979 1.00 97.69 293 TRP A C 1
ATOM 2331 O O . TRP A 1 293 ? 6.206 12.194 -6.213 1.00 97.69 293 TRP A O 1
ATOM 2341 N N . ARG A 1 294 ? 6.748 11.428 -8.255 1.00 98.62 294 ARG A N 1
ATOM 2342 C CA . ARG A 1 294 ? 5.423 11.550 -8.863 1.00 98.62 294 ARG A CA 1
ATOM 2343 C C . ARG A 1 294 ? 4.995 10.200 -9.408 1.00 98.62 294 ARG A C 1
ATOM 2345 O O . ARG A 1 294 ? 5.772 9.540 -10.093 1.00 98.62 294 ARG A O 1
ATOM 2352 N N . SER A 1 295 ? 3.749 9.828 -9.152 1.00 98.75 295 SER A N 1
ATOM 2353 C CA . SER A 1 295 ? 3.129 8.625 -9.696 1.00 98.75 295 SER A CA 1
ATOM 2354 C C . SER A 1 295 ? 1.728 8.945 -10.199 1.00 98.75 295 SER A C 1
ATOM 2356 O O . SER A 1 295 ? 0.976 9.639 -9.517 1.00 98.75 295 SER A O 1
ATOM 2358 N N . LEU A 1 296 ? 1.365 8.455 -11.379 1.00 98.88 296 LEU A N 1
ATOM 2359 C CA . LEU A 1 296 ? 0.026 8.587 -11.954 1.00 98.88 296 LEU A CA 1
ATOM 2360 C C . LEU A 1 296 ? -0.370 7.277 -12.622 1.00 98.88 296 LEU A C 1
ATOM 2362 O O . LEU A 1 296 ? 0.384 6.750 -13.440 1.00 98.88 296 LEU A O 1
ATOM 2366 N N . GLY A 1 297 ? -1.566 6.774 -12.333 1.00 98.75 297 GLY A N 1
ATOM 2367 C CA . GLY A 1 297 ? -2.016 5.547 -12.967 1.00 98.75 297 GLY A CA 1
ATOM 2368 C C . GLY A 1 297 ? -3.508 5.315 -12.932 1.00 98.75 297 GLY A C 1
ATOM 2369 O O . GLY A 1 297 ? -4.259 5.896 -12.145 1.00 98.75 297 GLY A O 1
ATOM 2370 N N . PHE A 1 298 ? -3.926 4.443 -13.839 1.00 98.81 298 PHE A N 1
ATOM 2371 C CA . PHE A 1 298 ? -5.316 4.148 -14.133 1.00 98.81 298 PHE A CA 1
ATOM 2372 C C . PHE A 1 298 ? -5.468 2.655 -14.394 1.00 98.81 298 PHE A C 1
ATOM 2374 O O . PHE A 1 298 ? -4.699 2.077 -15.161 1.00 98.81 298 PHE A O 1
ATOM 2381 N N . ARG A 1 299 ? -6.493 2.036 -13.807 1.00 98.75 299 ARG A N 1
ATOM 2382 C CA . ARG A 1 299 ? -6.886 0.653 -14.076 1.00 98.75 299 ARG A CA 1
ATOM 2383 C C . ARG A 1 299 ? -8.352 0.595 -14.480 1.00 98.75 299 ARG A C 1
ATOM 2385 O O . ARG A 1 299 ? -9.238 0.757 -13.642 1.00 98.75 299 ARG A O 1
ATOM 2392 N N . GLY A 1 300 ? -8.591 0.331 -15.759 1.00 98.00 300 GLY A N 1
ATOM 2393 C CA . GLY A 1 300 ? -9.915 0.056 -16.306 1.00 98.00 300 GLY A CA 1
ATOM 2394 C C . GLY A 1 300 ? -10.226 -1.439 -16.273 1.00 98.00 300 GLY A C 1
ATOM 2395 O O . GLY A 1 300 ? -9.351 -2.261 -16.541 1.00 98.00 300 GLY A O 1
ATOM 2396 N N . VAL A 1 301 ? -11.469 -1.804 -15.971 1.00 97.44 301 VAL A N 1
ATOM 2397 C CA . VAL A 1 301 ? -11.978 -3.180 -16.063 1.00 97.44 301 VAL A CA 1
ATOM 2398 C C . VAL A 1 301 ? -13.292 -3.170 -16.830 1.00 97.44 301 VAL A C 1
ATOM 2400 O O . VAL A 1 301 ? -14.223 -2.463 -16.444 1.00 97.44 301 VAL A O 1
ATOM 2403 N N . HIS A 1 302 ? -13.371 -3.979 -17.885 1.00 97.38 302 HIS A N 1
ATOM 2404 C CA . HIS A 1 302 ? -14.568 -4.183 -18.690 1.00 97.38 302 HIS A CA 1
ATOM 2405 C C . HIS A 1 302 ? -15.014 -5.650 -18.647 1.00 97.38 302 HIS A C 1
ATOM 2407 O O . HIS A 1 302 ? -14.276 -6.539 -19.072 1.00 97.38 302 HIS A O 1
ATOM 2413 N N . PHE A 1 303 ? -16.223 -5.921 -18.160 1.00 96.94 303 PHE A N 1
ATOM 2414 C CA . PHE A 1 303 ? -16.814 -7.260 -18.137 1.00 96.94 303 PHE A CA 1
ATOM 2415 C C . PHE A 1 303 ? -17.459 -7.605 -19.479 1.00 96.94 303 PHE A C 1
ATOM 2417 O O . PHE A 1 303 ? -18.470 -7.019 -19.874 1.00 96.94 303 PHE A O 1
ATOM 2424 N N . LEU A 1 304 ? -16.891 -8.613 -20.142 1.00 96.75 304 LEU A N 1
ATOM 2425 C CA . LEU A 1 304 ? -17.414 -9.206 -21.373 1.00 96.75 304 LEU A CA 1
ATOM 2426 C C . LEU A 1 304 ? -18.642 -10.083 -21.082 1.00 96.75 304 LEU A C 1
ATOM 2428 O O . LEU A 1 304 ? -19.579 -10.143 -21.874 1.00 96.75 304 LEU A O 1
ATOM 2432 N N . SER A 1 305 ? -18.650 -10.745 -19.922 1.00 95.69 305 SER A N 1
ATOM 2433 C CA . SER A 1 305 ? -19.746 -11.583 -19.419 1.00 95.69 305 SER A CA 1
ATOM 2434 C C . SER A 1 305 ? -19.805 -11.529 -17.886 1.00 95.69 305 SER A C 1
ATOM 2436 O O . SER A 1 305 ? -19.082 -10.753 -17.267 1.00 95.69 305 SER A O 1
ATOM 2438 N N . GLN A 1 306 ? -20.645 -12.358 -17.258 1.00 94.12 306 GLN A N 1
ATOM 2439 C CA . GLN A 1 306 ? -20.736 -12.445 -15.795 1.00 94.12 306 GLN A CA 1
ATOM 2440 C C . GLN A 1 306 ? -19.418 -12.879 -15.128 1.00 94.12 306 GLN A C 1
ATOM 2442 O O . GLN A 1 306 ? -19.146 -12.474 -14.002 1.00 94.12 306 GLN A O 1
ATOM 2447 N N . HIS A 1 307 ? -18.595 -13.672 -15.821 1.00 96.75 307 HIS A N 1
ATOM 2448 C CA . HIS A 1 307 ? -17.393 -14.273 -15.236 1.00 96.75 307 HIS A CA 1
ATOM 2449 C C . HIS A 1 307 ? -16.087 -13.832 -15.892 1.00 96.75 307 HIS A C 1
ATOM 2451 O O . HIS A 1 307 ? -15.022 -14.046 -15.323 1.00 96.75 307 HIS A O 1
ATOM 2457 N N . TYR A 1 308 ? -16.148 -13.220 -17.076 1.00 98.12 308 TYR A N 1
ATOM 2458 C CA . TYR A 1 308 ? -14.957 -12.852 -17.837 1.00 98.12 308 TYR A CA 1
ATOM 2459 C C . TYR A 1 308 ? -14.871 -11.344 -18.046 1.00 98.12 308 TYR A C 1
ATOM 2461 O O . TYR A 1 308 ? -15.831 -10.715 -18.502 1.00 98.12 308 TYR A O 1
ATOM 2469 N N . SER A 1 309 ? -13.701 -10.777 -17.761 1.00 98.25 309 SER A N 1
ATOM 2470 C CA . SER A 1 309 ? -13.398 -9.361 -17.972 1.00 98.25 309 SER A CA 1
ATOM 2471 C C . SER A 1 309 ? -12.034 -9.156 -18.611 1.00 98.25 309 SER A C 1
ATOM 2473 O O . SER A 1 309 ? -11.143 -9.993 -18.500 1.00 98.25 309 SER A O 1
ATOM 2475 N N . VAL A 1 310 ? -11.859 -8.007 -19.249 1.00 98.56 310 VAL A N 1
ATOM 2476 C CA . VAL A 1 310 ? -10.552 -7.491 -19.654 1.00 98.56 310 VAL A CA 1
ATOM 2477 C C . VAL A 1 310 ? -10.204 -6.337 -18.725 1.00 98.56 310 VAL A C 1
ATOM 2479 O O . VAL A 1 310 ? -11.019 -5.437 -18.523 1.00 98.56 310 VAL A O 1
ATOM 2482 N N . ALA A 1 311 ? -9.009 -6.369 -18.146 1.00 98.56 311 ALA A N 1
ATOM 2483 C CA . ALA A 1 311 ? -8.448 -5.267 -17.382 1.00 98.56 311 ALA A CA 1
ATOM 2484 C C . ALA A 1 311 ? -7.267 -4.658 -18.134 1.00 98.56 311 ALA A C 1
ATOM 2486 O O . ALA A 1 311 ? -6.423 -5.385 -18.654 1.00 98.56 311 ALA A O 1
ATOM 2487 N N . ALA A 1 312 ? -7.198 -3.333 -18.149 1.00 98.75 312 ALA A N 1
ATOM 2488 C CA . ALA A 1 312 ? -6.058 -2.583 -18.649 1.00 98.75 312 ALA A CA 1
ATOM 2489 C C . ALA A 1 312 ? -5.539 -1.675 -17.534 1.00 98.75 312 ALA A C 1
ATOM 2491 O O . ALA A 1 312 ? -6.328 -1.000 -16.873 1.00 98.75 312 ALA A O 1
ATOM 2492 N N . GLU A 1 313 ? -4.229 -1.663 -17.316 1.00 98.88 313 GLU A N 1
ATOM 2493 C CA . GLU A 1 313 ? -3.566 -0.761 -16.378 1.00 98.88 313 GLU A CA 1
ATOM 2494 C C . GLU A 1 313 ? -2.483 0.033 -17.090 1.00 98.88 313 GLU A C 1
ATOM 2496 O O . GLU A 1 313 ? -1.649 -0.551 -17.775 1.00 98.88 313 GLU A O 1
ATOM 2501 N N . VAL A 1 314 ? -2.479 1.347 -16.889 1.00 98.88 314 VAL A N 1
ATOM 2502 C CA . VAL A 1 314 ? -1.390 2.234 -17.294 1.00 98.88 314 VAL A CA 1
ATOM 2503 C C . VAL A 1 314 ? -0.848 2.943 -16.064 1.00 98.88 314 VAL A C 1
ATOM 2505 O O . VAL A 1 314 ? -1.615 3.344 -15.186 1.00 98.88 314 VAL A O 1
ATOM 2508 N N . GLY A 1 315 ? 0.466 3.085 -15.997 1.00 98.81 315 GLY A N 1
ATOM 2509 C CA . GLY A 1 315 ? 1.152 3.713 -14.881 1.00 98.81 315 GLY A CA 1
ATOM 2510 C C . GLY A 1 315 ? 2.383 4.469 -15.347 1.00 98.81 315 GLY A C 1
ATOM 2511 O O . GLY A 1 315 ? 3.100 3.999 -16.228 1.00 98.81 315 GLY A O 1
ATOM 2512 N N . HIS A 1 316 ? 2.611 5.628 -14.748 1.00 98.81 316 HIS A N 1
ATOM 2513 C CA . HIS A 1 316 ? 3.795 6.449 -14.931 1.00 98.81 316 HIS A CA 1
ATOM 2514 C C . HIS A 1 316 ? 4.379 6.780 -13.562 1.00 98.81 316 HIS A C 1
ATOM 2516 O O . HIS A 1 316 ? 3.668 7.299 -12.699 1.00 98.81 316 HIS A O 1
ATOM 2522 N N . ASP A 1 317 ? 5.668 6.518 -13.389 1.00 98.75 317 ASP A N 1
ATOM 2523 C CA . ASP A 1 317 ? 6.451 6.953 -12.241 1.00 98.75 317 ASP A CA 1
ATOM 2524 C C . ASP A 1 317 ? 7.592 7.861 -12.710 1.00 98.75 317 ASP A C 1
ATOM 2526 O O . ASP A 1 317 ? 8.251 7.595 -13.721 1.00 98.75 317 ASP A O 1
ATOM 2530 N N . GLN A 1 318 ? 7.851 8.911 -11.935 1.00 98.62 318 GLN A N 1
ATOM 2531 C CA . GLN A 1 318 ? 8.994 9.801 -12.085 1.00 98.62 318 GLN A CA 1
ATOM 2532 C C . GLN A 1 318 ? 9.628 10.042 -10.718 1.00 98.62 318 GLN A C 1
ATOM 2534 O O . GLN A 1 318 ? 8.943 10.442 -9.778 1.00 98.62 318 GLN A O 1
ATOM 2539 N N . VAL A 1 319 ? 10.939 9.851 -10.625 1.00 98.25 319 VAL A N 1
ATOM 2540 C CA . VAL A 1 319 ? 11.733 10.173 -9.435 1.00 98.25 319 VAL A CA 1
ATOM 2541 C C . VAL A 1 319 ? 12.812 11.161 -9.845 1.00 98.25 319 VAL A C 1
ATOM 2543 O O . VAL A 1 319 ? 13.577 10.884 -10.769 1.00 98.25 319 VAL A O 1
ATOM 2546 N N . SER A 1 320 ? 12.881 12.295 -9.161 1.00 97.50 320 SER A N 1
ATOM 2547 C CA . SER A 1 320 ? 13.883 13.341 -9.368 1.00 97.50 320 SER A CA 1
ATOM 2548 C C . SER A 1 320 ? 14.721 13.499 -8.099 1.00 97.50 320 SER A C 1
ATOM 2550 O O . SER A 1 320 ? 14.290 14.207 -7.187 1.00 97.50 320 SER A O 1
ATOM 2552 N N . PRO A 1 321 ? 15.883 12.828 -8.013 1.00 94.06 321 PRO A N 1
ATOM 2553 C CA . PRO A 1 321 ? 16.855 13.064 -6.950 1.00 94.06 321 PRO A CA 1
ATOM 2554 C C . PRO A 1 321 ? 17.580 14.407 -7.160 1.00 94.06 321 PRO A C 1
ATOM 2556 O O . PRO A 1 321 ? 17.786 14.799 -8.306 1.00 94.06 321 PRO A O 1
ATOM 2559 N N . ASP A 1 322 ? 18.030 15.091 -6.103 1.00 88.75 322 ASP A N 1
ATOM 2560 C CA . ASP A 1 322 ? 18.666 16.420 -6.254 1.00 88.75 322 ASP A CA 1
ATOM 2561 C C . ASP A 1 322 ? 20.003 16.378 -7.012 1.00 88.75 322 ASP A C 1
ATOM 2563 O O . ASP A 1 322 ? 20.350 17.322 -7.719 1.00 88.75 322 ASP A O 1
ATOM 2567 N N . ASN A 1 323 ? 20.768 15.293 -6.850 1.00 89.06 323 ASN A N 1
ATOM 2568 C CA . ASN A 1 323 ? 22.139 15.164 -7.363 1.00 89.06 323 ASN A CA 1
ATOM 2569 C C . ASN A 1 323 ? 22.280 14.113 -8.472 1.00 89.06 323 ASN A C 1
ATOM 2571 O O . ASN A 1 323 ? 23.393 13.727 -8.830 1.00 89.06 323 ASN A O 1
ATOM 2575 N N . GLU A 1 324 ? 21.164 13.635 -9.019 1.00 92.94 324 GLU A N 1
ATOM 2576 C CA . GLU A 1 324 ? 21.159 12.650 -10.096 1.00 92.94 324 GLU A CA 1
ATOM 2577 C C . GLU A 1 324 ? 20.145 13.014 -11.179 1.00 92.94 324 GLU A C 1
ATOM 2579 O O . GLU A 1 324 ? 19.261 13.847 -10.999 1.00 92.94 324 GLU A O 1
ATOM 2584 N N . ASN A 1 325 ? 20.256 12.359 -12.333 1.00 96.62 325 ASN A N 1
ATOM 2585 C CA . ASN A 1 325 ? 19.291 12.547 -13.406 1.00 96.62 325 ASN A CA 1
ATOM 2586 C C . ASN A 1 325 ? 17.913 12.003 -13.007 1.00 96.62 325 ASN A C 1
ATOM 2588 O O . ASN A 1 325 ? 17.803 10.898 -12.470 1.00 96.62 325 ASN A O 1
ATOM 2592 N N . THR A 1 326 ? 16.858 12.737 -13.371 1.00 98.00 326 THR A N 1
ATOM 2593 C CA . THR A 1 326 ? 15.474 12.272 -13.248 1.00 98.00 326 THR A CA 1
ATOM 2594 C C . THR A 1 326 ? 15.301 10.915 -13.920 1.00 98.00 326 THR A C 1
ATOM 2596 O O . THR A 1 326 ? 15.712 10.701 -15.063 1.00 98.00 326 THR A O 1
ATOM 2599 N N . ARG A 1 327 ? 14.649 9.998 -13.214 1.00 98.44 327 ARG A N 1
ATOM 2600 C CA . ARG A 1 327 ? 14.356 8.631 -13.638 1.00 98.44 327 ARG A CA 1
ATOM 2601 C C . ARG A 1 327 ? 12.874 8.542 -13.989 1.00 98.44 327 ARG A C 1
ATOM 2603 O O . ARG A 1 327 ? 12.052 9.123 -13.283 1.00 98.44 327 ARG A O 1
ATOM 2610 N N . THR A 1 328 ? 12.528 7.810 -15.043 1.00 98.75 328 THR A N 1
ATOM 2611 C CA . THR A 1 328 ? 11.129 7.588 -15.443 1.00 98.75 328 THR A CA 1
ATOM 2612 C C . THR A 1 328 ? 10.870 6.131 -15.797 1.00 98.75 328 THR A C 1
ATOM 2614 O O . THR A 1 328 ? 11.749 5.456 -16.339 1.00 98.75 328 THR A O 1
ATOM 2617 N N . LEU A 1 329 ? 9.654 5.666 -15.509 1.00 98.75 329 LEU A N 1
ATOM 2618 C CA . LEU A 1 329 ? 9.124 4.366 -15.918 1.00 98.75 329 LEU A CA 1
ATOM 2619 C C . LEU A 1 329 ? 7.669 4.539 -16.353 1.00 98.75 329 LEU A C 1
ATOM 2621 O O . LEU A 1 329 ? 6.846 5.034 -15.584 1.00 98.75 329 LEU A O 1
ATOM 2625 N N . ASN A 1 330 ? 7.349 4.074 -17.554 1.00 98.81 330 ASN A N 1
ATOM 2626 C CA . ASN A 1 330 ? 5.983 3.834 -17.991 1.00 98.81 330 ASN A CA 1
ATOM 2627 C C . ASN A 1 330 ? 5.715 2.331 -17.980 1.00 98.81 330 ASN A C 1
ATOM 2629 O O . ASN A 1 330 ? 6.575 1.529 -18.347 1.00 98.81 330 ASN A O 1
ATOM 2633 N N . LYS A 1 331 ? 4.505 1.942 -17.585 1.00 98.44 331 LYS A N 1
ATOM 2634 C CA . LYS A 1 331 ? 4.051 0.553 -17.605 1.00 98.44 331 LYS A CA 1
ATOM 2635 C C . LYS A 1 331 ? 2.646 0.473 -18.176 1.00 98.44 331 LYS A C 1
ATOM 2637 O O . LYS A 1 331 ? 1.767 1.230 -17.766 1.00 98.44 331 LYS A O 1
ATOM 2642 N N . VAL A 1 332 ? 2.416 -0.493 -19.056 1.00 98.69 332 VAL A N 1
ATOM 2643 C CA . VAL A 1 332 ? 1.096 -0.838 -19.585 1.00 98.69 332 VAL A CA 1
ATOM 2644 C C . VAL A 1 332 ? 0.871 -2.332 -19.418 1.00 98.69 332 VAL A C 1
ATOM 2646 O O . VAL A 1 332 ? 1.700 -3.134 -19.830 1.00 98.69 332 VAL A O 1
ATOM 2649 N N . THR A 1 333 ? -0.262 -2.727 -18.851 1.00 98.75 333 THR A N 1
ATOM 2650 C CA . THR A 1 333 ? -0.648 -4.133 -18.713 1.00 98.75 333 THR A CA 1
ATOM 2651 C C . THR A 1 333 ? -2.033 -4.356 -19.291 1.00 98.75 333 THR A C 1
ATOM 2653 O O . THR A 1 333 ? -2.957 -3.603 -18.991 1.00 98.75 333 THR A O 1
ATOM 2656 N N . LEU A 1 334 ? -2.193 -5.434 -20.055 1.00 98.75 334 LEU A N 1
ATOM 2657 C CA . LEU A 1 334 ? -3.486 -5.964 -20.477 1.00 98.75 334 LEU A CA 1
ATOM 2658 C C . LEU A 1 334 ? -3.674 -7.352 -19.866 1.00 98.75 334 LEU A C 1
ATOM 2660 O O . LEU A 1 334 ? -2.773 -8.185 -19.941 1.00 98.75 334 LEU A O 1
ATOM 2664 N N . ALA A 1 335 ? -4.835 -7.609 -19.271 1.00 98.75 335 ALA A N 1
ATOM 2665 C CA . ALA A 1 335 ? -5.141 -8.880 -18.629 1.00 98.75 335 ALA A CA 1
ATOM 2666 C C . ALA A 1 335 ? -6.541 -9.381 -18.990 1.00 98.75 335 ALA A C 1
ATOM 2668 O O . ALA A 1 335 ? -7.532 -8.690 -18.750 1.00 98.75 335 ALA A O 1
ATOM 2669 N N . LEU A 1 336 ? -6.630 -10.613 -19.488 1.00 98.75 336 LEU A N 1
ATOM 2670 C CA . LEU A 1 336 ? -7.874 -11.375 -19.511 1.00 98.75 336 LEU A CA 1
ATOM 2671 C C . LEU A 1 336 ? -8.080 -11.989 -18.128 1.00 98.75 336 LEU A C 1
ATOM 2673 O O . LEU A 1 336 ? -7.173 -12.614 -17.580 1.00 98.75 336 LEU A O 1
ATOM 2677 N N . GLN A 1 337 ? -9.264 -11.806 -17.558 1.00 98.62 337 GLN A N 1
ATOM 2678 C CA . GLN A 1 337 ? -9.569 -12.221 -16.198 1.00 98.62 337 GLN A CA 1
ATOM 2679 C C . GLN A 1 337 ? -10.783 -13.138 -16.164 1.00 98.62 337 GLN A C 1
ATOM 2681 O O . GLN A 1 337 ? -11.779 -12.887 -16.845 1.00 98.62 337 GLN A O 1
ATOM 2686 N N . TRP A 1 338 ? -10.714 -14.149 -15.306 1.00 98.50 338 TRP A N 1
ATOM 2687 C CA . TRP A 1 338 ? -11.869 -14.893 -14.828 1.00 98.50 338 TRP A CA 1
ATOM 2688 C C . TRP A 1 338 ? -12.126 -14.556 -13.356 1.00 98.50 338 TRP A C 1
ATOM 2690 O O . TRP A 1 338 ? -11.189 -14.515 -12.552 1.00 98.50 338 TRP A O 1
ATOM 2700 N N . LYS A 1 339 ? -13.392 -14.313 -13.010 1.00 97.06 339 LYS A N 1
ATOM 2701 C CA . LYS A 1 339 ? -13.879 -14.039 -11.653 1.00 97.06 339 LYS A CA 1
ATOM 2702 C C . LYS A 1 339 ? -15.225 -14.738 -11.427 1.00 97.06 339 LYS A C 1
ATOM 2704 O O . LYS A 1 339 ? -16.021 -14.815 -12.363 1.00 97.06 339 LYS A O 1
ATOM 2709 N N . PRO A 1 340 ? -15.557 -15.159 -10.194 1.00 95.44 340 PRO A N 1
ATOM 2710 C CA . PRO A 1 340 ? -16.890 -15.681 -9.897 1.00 95.44 340 PRO A CA 1
ATOM 2711 C C . PRO A 1 340 ? -18.004 -14.649 -10.101 1.00 95.44 340 PRO A C 1
ATOM 2713 O O . PRO A 1 340 ? -19.072 -15.011 -10.582 1.00 95.44 340 PRO A O 1
ATOM 2716 N N . ASN A 1 341 ? -17.751 -13.371 -9.792 1.00 92.31 341 ASN A N 1
ATOM 2717 C CA . ASN A 1 341 ? -18.743 -12.297 -9.890 1.00 92.31 341 ASN A CA 1
ATOM 2718 C C . ASN A 1 341 ? -18.182 -11.022 -10.551 1.00 92.31 341 ASN A C 1
ATOM 2720 O O . ASN A 1 341 ? -16.981 -10.745 -10.422 1.00 92.31 341 ASN A O 1
ATOM 2724 N N . PRO A 1 342 ? -19.040 -10.205 -11.199 1.00 92.31 342 PRO A N 1
ATOM 2725 C CA . PRO A 1 342 ? -18.666 -8.888 -11.699 1.00 92.31 342 PRO A CA 1
ATOM 2726 C C . PRO A 1 342 ? -18.352 -7.870 -10.603 1.00 92.31 342 PRO A C 1
ATOM 2728 O O . PRO A 1 342 ? -19.023 -7.827 -9.578 1.00 92.31 342 PRO A O 1
ATOM 2731 N N . GLY A 1 343 ? -17.375 -7.002 -10.864 1.00 91.12 343 GLY A N 1
ATOM 2732 C CA . GLY A 1 343 ? -16.990 -5.885 -9.997 1.00 91.12 343 GLY A CA 1
ATOM 2733 C C . GLY A 1 343 ? -15.477 -5.720 -9.868 1.00 91.12 343 GLY A C 1
ATOM 2734 O O . GLY A 1 343 ? -14.694 -6.664 -10.073 1.00 91.12 343 GLY A O 1
ATOM 2735 N N . PHE A 1 344 ? -15.038 -4.506 -9.534 1.00 94.12 344 PHE A N 1
ATOM 2736 C CA . PHE A 1 344 ? -13.609 -4.208 -9.396 1.00 94.12 344 PHE A CA 1
ATOM 2737 C C . PHE A 1 344 ? -12.973 -5.004 -8.243 1.00 94.12 344 PHE A C 1
ATOM 2739 O O . PHE A 1 344 ? -11.955 -5.691 -8.423 1.00 94.12 344 PHE A O 1
ATOM 2746 N N . TRP A 1 345 ? -13.639 -4.981 -7.087 1.00 94.38 345 TRP A N 1
ATOM 2747 C CA . TRP A 1 345 ? -13.210 -5.626 -5.844 1.00 94.38 345 TRP A CA 1
ATOM 2748 C C . TRP A 1 345 ? -13.496 -7.125 -5.776 1.00 94.38 345 TRP A C 1
ATOM 2750 O O . TRP A 1 345 ? -13.021 -7.796 -4.871 1.00 94.38 345 TRP A O 1
ATOM 2760 N N . GLN A 1 346 ? -14.228 -7.691 -6.735 1.00 94.19 346 GLN A N 1
ATOM 2761 C CA . GLN A 1 346 ? -14.549 -9.115 -6.677 1.00 94.19 346 GLN A CA 1
ATOM 2762 C C . GLN A 1 346 ? -13.295 -9.982 -6.819 1.00 94.19 346 GLN A C 1
ATOM 2764 O O . GLN A 1 346 ? -12.457 -9.753 -7.706 1.00 94.19 346 GLN A O 1
ATOM 2769 N N . ARG A 1 347 ? -13.189 -10.973 -5.933 1.00 97.12 347 ARG A N 1
ATOM 2770 C CA . ARG A 1 347 ? -12.153 -12.007 -5.873 1.00 97.12 347 ARG A CA 1
ATOM 2771 C C . ARG A 1 347 ? -12.787 -13.371 -5.551 1.00 97.12 347 ARG A C 1
ATOM 2773 O O . ARG A 1 347 ? -13.904 -13.380 -5.036 1.00 97.12 347 ARG A O 1
ATOM 2780 N N . PRO A 1 348 ? -12.125 -14.504 -5.857 1.00 98.19 348 PRO A N 1
ATOM 2781 C CA . PRO A 1 348 ? -10.834 -14.652 -6.544 1.00 98.19 348 PRO A CA 1
ATOM 2782 C C . PRO A 1 348 ? -10.823 -14.103 -7.977 1.00 98.19 348 PRO A C 1
ATOM 2784 O O . PRO A 1 348 ? -11.866 -13.957 -8.615 1.00 98.19 348 PRO A O 1
ATOM 2787 N N . ALA A 1 349 ? -9.634 -13.780 -8.483 1.00 98.38 349 ALA A N 1
ATOM 2788 C CA . ALA A 1 349 ? -9.418 -13.375 -9.868 1.00 98.38 349 ALA A CA 1
ATOM 2789 C C . ALA A 1 349 ? -8.221 -14.122 -10.463 1.00 98.38 349 ALA A C 1
ATOM 2791 O O . ALA A 1 349 ? -7.084 -13.883 -10.052 1.00 98.38 349 ALA A O 1
ATOM 2792 N N . LEU A 1 350 ? -8.480 -14.978 -11.452 1.00 98.69 350 LEU A N 1
ATOM 2793 C CA . LEU A 1 350 ? -7.446 -15.595 -12.283 1.00 98.69 350 LEU A CA 1
ATOM 2794 C C . LEU A 1 350 ? -7.179 -14.695 -13.488 1.00 98.69 350 LEU A C 1
ATOM 2796 O O . LEU A 1 350 ? -8.122 -14.216 -14.116 1.00 98.69 350 LEU A O 1
ATOM 2800 N N . ARG A 1 351 ? -5.913 -14.445 -13.807 1.00 98.44 351 ARG A N 1
ATOM 2801 C CA . ARG A 1 351 ? -5.493 -13.472 -14.819 1.00 98.44 351 ARG A CA 1
ATOM 2802 C C . ARG A 1 351 ? -4.466 -14.093 -15.738 1.00 98.44 351 ARG A C 1
ATOM 2804 O O . ARG A 1 351 ? -3.443 -14.548 -15.247 1.00 98.44 351 ARG A O 1
ATOM 2811 N N . LEU A 1 352 ? -4.702 -14.024 -17.039 1.00 98.44 352 LEU A N 1
ATOM 2812 C CA . LEU A 1 352 ? -3.664 -14.137 -18.057 1.00 98.44 352 LEU A CA 1
ATOM 2813 C C . LEU A 1 352 ? -3.320 -12.718 -18.503 1.00 98.44 352 LEU A C 1
ATOM 2815 O O . LEU A 1 352 ? -4.216 -11.987 -18.927 1.00 98.44 352 LEU A O 1
ATOM 2819 N N . TYR A 1 353 ? -2.061 -12.313 -18.388 1.00 97.75 353 TYR A N 1
ATOM 2820 C CA . TYR A 1 353 ? -1.657 -10.932 -18.636 1.00 97.75 353 TYR A CA 1
ATOM 2821 C C . TYR A 1 353 ? -0.426 -10.826 -19.522 1.00 97.75 353 TYR A C 1
ATOM 2823 O O . TYR A 1 353 ? 0.425 -11.709 -19.522 1.00 97.75 353 TYR A O 1
ATOM 2831 N N . THR A 1 354 ? -0.313 -9.690 -20.202 1.00 97.06 354 THR A N 1
ATOM 2832 C CA . THR A 1 354 ? 0.925 -9.205 -20.809 1.00 97.06 354 THR A CA 1
ATOM 2833 C C . THR A 1 354 ? 1.202 -7.792 -20.316 1.00 97.06 354 THR A C 1
ATOM 2835 O O . THR A 1 354 ? 0.298 -6.952 -20.277 1.00 97.06 354 THR A O 1
ATOM 2838 N N . THR A 1 355 ? 2.445 -7.533 -19.938 1.00 97.38 355 THR A N 1
ATOM 2839 C CA . THR A 1 355 ? 2.928 -6.242 -19.457 1.00 97.38 355 THR A CA 1
ATOM 2840 C C . THR A 1 355 ? 4.036 -5.756 -20.371 1.00 97.38 355 THR A C 1
ATOM 2842 O O . THR A 1 355 ? 4.938 -6.514 -20.713 1.00 97.38 355 THR A O 1
ATOM 2845 N N . TYR A 1 356 ? 3.957 -4.485 -20.738 1.00 97.06 356 TYR A N 1
ATOM 2846 C CA . TYR A 1 356 ? 4.999 -3.702 -21.375 1.00 97.06 356 TYR A CA 1
ATOM 2847 C C . TYR A 1 356 ? 5.504 -2.655 -20.390 1.00 97.06 356 TYR A C 1
ATOM 2849 O O . TYR A 1 356 ? 4.704 -2.066 -19.655 1.00 97.06 356 TYR A O 1
ATOM 2857 N N . GLY A 1 357 ? 6.796 -2.367 -20.410 1.00 97.31 357 GLY A N 1
ATOM 2858 C CA . GLY A 1 357 ? 7.306 -1.150 -19.797 1.00 97.31 357 GLY A CA 1
ATOM 2859 C C . GLY A 1 357 ? 8.441 -0.545 -20.595 1.00 97.31 357 GLY A C 1
ATOM 2860 O O . GLY A 1 357 ? 9.161 -1.262 -21.288 1.00 97.31 357 GLY A O 1
ATOM 2861 N N . ASP A 1 358 ? 8.591 0.766 -20.462 1.00 98.06 358 ASP A N 1
ATOM 2862 C CA . ASP A 1 358 ? 9.705 1.546 -20.985 1.00 98.06 358 ASP A CA 1
ATOM 2863 C C . ASP A 1 358 ? 10.236 2.487 -19.907 1.00 98.06 358 ASP A C 1
ATOM 2865 O O . ASP A 1 358 ? 9.491 2.991 -19.064 1.00 98.06 358 ASP A O 1
ATOM 2869 N N . TRP A 1 359 ? 11.544 2.689 -19.902 1.00 98.44 359 TRP A N 1
ATOM 2870 C CA . TRP A 1 359 ? 12.224 3.512 -18.915 1.00 98.44 359 TRP A CA 1
ATOM 2871 C C . TRP A 1 359 ? 13.342 4.326 -19.557 1.00 98.44 359 TRP A C 1
ATOM 2873 O O . TRP A 1 359 ? 13.789 4.066 -20.675 1.00 98.44 359 TRP A O 1
ATOM 2883 N N . ASN A 1 360 ? 13.806 5.364 -18.868 1.00 98.38 360 ASN A N 1
ATOM 2884 C CA . ASN A 1 360 ? 14.906 6.178 -19.376 1.00 98.38 360 ASN A CA 1
ATOM 2885 C C . ASN A 1 360 ? 16.284 5.620 -18.970 1.00 98.38 360 ASN A C 1
ATOM 2887 O O . ASN A 1 360 ? 16.410 4.700 -18.162 1.00 98.38 360 ASN A O 1
ATOM 2891 N N . LEU A 1 361 ? 17.350 6.181 -19.550 1.00 98.19 361 LEU A N 1
ATOM 2892 C CA . LEU A 1 361 ? 18.722 5.744 -19.273 1.00 98.19 361 LEU A CA 1
ATOM 2893 C C . LEU A 1 361 ? 19.083 5.876 -17.785 1.00 98.19 361 LEU A C 1
ATOM 2895 O O . LEU A 1 361 ? 19.706 4.974 -17.236 1.00 98.19 361 LEU A O 1
ATOM 2899 N N . ALA A 1 362 ? 18.650 6.955 -17.127 1.00 97.88 362 ALA A N 1
ATOM 2900 C CA . ALA A 1 362 ? 18.901 7.173 -15.704 1.00 97.88 362 ALA A CA 1
ATOM 2901 C C . ALA A 1 362 ? 18.276 6.070 -14.832 1.00 97.88 362 ALA A C 1
ATOM 2903 O O . ALA A 1 362 ? 18.913 5.577 -13.905 1.00 97.88 362 ALA A O 1
ATOM 2904 N N . ALA A 1 363 ? 17.059 5.624 -15.159 1.00 97.38 363 ALA A N 1
ATOM 2905 C CA . ALA A 1 363 ? 16.417 4.505 -14.479 1.00 97.38 363 ALA A CA 1
ATOM 2906 C C . ALA A 1 363 ? 17.175 3.182 -14.694 1.00 97.38 363 ALA A C 1
ATOM 2908 O O . ALA A 1 363 ? 17.362 2.427 -13.741 1.00 97.38 363 ALA A O 1
ATOM 2909 N N . GLN A 1 364 ? 17.661 2.919 -15.915 1.00 96.81 364 GLN A N 1
ATOM 2910 C CA . GLN A 1 364 ? 18.469 1.727 -16.213 1.00 96.81 364 GLN A CA 1
ATOM 2911 C C . GLN A 1 364 ? 19.797 1.739 -15.443 1.00 96.81 364 GLN A C 1
ATOM 2913 O O . GLN A 1 364 ? 20.183 0.728 -14.861 1.00 96.81 364 GLN A O 1
ATOM 2918 N N . GLN A 1 365 ? 20.478 2.888 -15.402 1.00 96.38 365 GLN A N 1
ATOM 2919 C CA . GLN A 1 365 ? 21.724 3.081 -14.649 1.00 96.38 365 GLN A CA 1
ATOM 2920 C C . GLN A 1 365 ? 21.517 2.922 -13.139 1.00 96.38 365 GLN A C 1
ATOM 2922 O O . GLN A 1 365 ? 22.402 2.424 -12.453 1.00 96.38 365 GLN A O 1
ATOM 2927 N N . ALA A 1 366 ? 20.329 3.267 -12.640 1.00 95.56 366 ALA A N 1
ATOM 2928 C CA . ALA A 1 366 ? 19.919 3.032 -11.259 1.00 95.56 366 ALA A CA 1
ATOM 2929 C C . ALA A 1 366 ? 19.475 1.578 -10.976 1.00 95.56 366 ALA A C 1
ATOM 2931 O O . ALA A 1 366 ? 18.973 1.295 -9.890 1.00 95.56 366 ALA A O 1
ATOM 2932 N N . GLY A 1 367 ? 19.639 0.657 -11.934 1.00 94.75 367 GLY A N 1
ATOM 2933 C CA . GLY A 1 367 ? 19.412 -0.779 -11.746 1.00 94.75 367 GLY A CA 1
ATOM 2934 C C . GLY A 1 367 ? 18.003 -1.274 -12.074 1.00 94.75 367 GLY A C 1
ATOM 2935 O O . GLY A 1 367 ? 17.699 -2.439 -11.807 1.00 94.75 367 GLY A O 1
ATOM 2936 N N . LEU A 1 368 ? 17.136 -0.443 -12.668 1.00 95.00 368 LEU A N 1
ATOM 2937 C CA . LEU A 1 368 ? 15.809 -0.891 -13.106 1.00 95.00 368 LEU A CA 1
ATOM 2938 C C . LEU A 1 368 ? 15.942 -2.106 -14.039 1.00 95.00 368 LEU A C 1
ATOM 2940 O O . LEU A 1 368 ? 16.762 -2.100 -14.957 1.00 95.00 368 LEU A O 1
ATOM 2944 N N . ALA A 1 369 ? 15.150 -3.150 -13.769 1.00 91.88 369 ALA A N 1
ATOM 2945 C CA . ALA A 1 369 ? 15.170 -4.429 -14.488 1.00 91.88 369 ALA A CA 1
ATOM 2946 C C . ALA A 1 369 ? 16.542 -5.138 -14.522 1.00 91.88 369 ALA A C 1
ATOM 2948 O O . ALA A 1 369 ? 16.813 -5.922 -15.429 1.00 91.88 369 ALA A O 1
ATOM 2949 N N . GLY A 1 370 ? 17.409 -4.885 -13.534 1.00 91.38 370 GLY A N 1
ATOM 2950 C CA . GLY A 1 370 ? 18.763 -5.449 -13.474 1.00 91.38 370 GLY A CA 1
ATOM 2951 C C . GLY A 1 370 ? 19.805 -4.661 -14.276 1.00 91.38 370 GLY A C 1
ATOM 2952 O O . GLY A 1 370 ? 20.919 -5.151 -14.471 1.00 91.38 370 GLY A O 1
ATOM 2953 N N . GLY A 1 371 ? 19.463 -3.455 -14.743 1.00 92.44 371 GLY A N 1
ATOM 2954 C CA . GLY A 1 371 ? 20.351 -2.607 -15.536 1.00 92.44 371 GLY A CA 1
ATOM 2955 C C . GLY A 1 371 ? 20.761 -3.267 -16.855 1.00 92.44 371 GLY A C 1
ATOM 2956 O O . GLY A 1 371 ? 19.996 -4.024 -17.447 1.00 92.44 371 GLY A O 1
ATOM 2957 N N . THR A 1 372 ? 21.983 -3.003 -17.320 1.00 93.31 372 THR A N 1
ATOM 2958 C CA . THR A 1 372 ? 22.488 -3.546 -18.596 1.00 93.31 372 THR A CA 1
ATOM 2959 C C . THR A 1 372 ? 22.835 -5.034 -18.556 1.00 93.31 372 THR A C 1
ATOM 2961 O O . THR A 1 372 ? 22.978 -5.655 -19.606 1.00 93.31 372 THR A O 1
ATOM 2964 N N . SER A 1 373 ? 22.965 -5.611 -17.360 1.00 91.38 373 SER A N 1
ATOM 2965 C CA . SER A 1 373 ? 23.134 -7.051 -17.129 1.00 91.38 373 SER A CA 1
ATOM 2966 C C . SER A 1 373 ? 21.809 -7.787 -16.929 1.00 91.38 373 SER A C 1
ATOM 2968 O O . SER A 1 373 ? 21.802 -8.996 -16.708 1.00 91.38 373 SER A O 1
ATOM 2970 N N . GLY A 1 374 ? 20.698 -7.051 -16.937 1.00 89.56 374 GLY A N 1
ATOM 2971 C CA . GLY A 1 374 ? 19.369 -7.592 -16.737 1.00 89.56 374 GLY A CA 1
ATOM 2972 C C . GLY A 1 374 ? 18.853 -8.374 -17.940 1.00 89.56 374 GLY A C 1
ATOM 2973 O O . GLY A 1 374 ? 19.477 -8.454 -18.997 1.00 89.56 374 GLY A O 1
ATOM 2974 N N . VAL A 1 375 ? 17.643 -8.901 -17.789 1.00 88.12 375 VAL A N 1
ATOM 2975 C CA . VAL A 1 375 ? 16.936 -9.718 -18.792 1.00 88.12 375 VAL A CA 1
ATOM 2976 C C . VAL A 1 375 ? 16.682 -9.001 -20.123 1.00 88.12 375 VAL A C 1
ATOM 2978 O O . VAL A 1 375 ? 16.530 -9.663 -21.148 1.00 88.12 375 VAL A O 1
ATOM 2981 N N . TYR A 1 376 ? 16.667 -7.665 -20.114 1.00 91.38 376 TYR A N 1
ATOM 2982 C CA . TYR A 1 376 ? 16.507 -6.823 -21.304 1.00 91.38 376 TYR A CA 1
ATOM 2983 C C . TYR A 1 376 ? 17.842 -6.266 -21.833 1.00 91.38 376 TYR A C 1
ATOM 2985 O O . TYR A 1 376 ? 17.864 -5.547 -22.828 1.00 91.38 376 TYR A O 1
ATOM 2993 N N . GLY A 1 377 ? 18.975 -6.592 -21.202 1.00 90.81 377 GLY A N 1
ATOM 2994 C CA . GLY A 1 377 ? 20.293 -6.125 -21.629 1.00 90.81 377 GLY A CA 1
ATOM 2995 C C . GLY A 1 377 ? 20.369 -4.599 -21.761 1.00 90.81 377 GLY A C 1
ATOM 2996 O O . GLY A 1 377 ? 20.001 -3.856 -20.853 1.00 90.81 377 GLY A O 1
ATOM 2997 N N . ALA A 1 378 ? 20.845 -4.119 -22.913 1.00 93.81 378 ALA A N 1
ATOM 2998 C CA . ALA A 1 378 ? 20.941 -2.687 -23.203 1.00 93.81 378 ALA A CA 1
ATOM 2999 C C . ALA A 1 378 ? 19.592 -2.030 -23.557 1.00 93.81 378 ALA A C 1
ATOM 3001 O O . ALA A 1 378 ? 19.512 -0.795 -23.574 1.00 93.81 378 ALA A O 1
ATOM 3002 N N . ASP A 1 379 ? 18.541 -2.815 -23.812 1.00 94.81 379 ASP A N 1
ATOM 3003 C CA . ASP A 1 379 ? 17.222 -2.279 -24.126 1.00 94.81 379 ASP A CA 1
ATOM 3004 C C . ASP A 1 379 ? 16.624 -1.580 -22.904 1.00 94.81 379 ASP A C 1
ATOM 3006 O O . ASP A 1 379 ? 16.821 -1.970 -21.752 1.00 94.81 379 ASP A O 1
ATOM 3010 N N 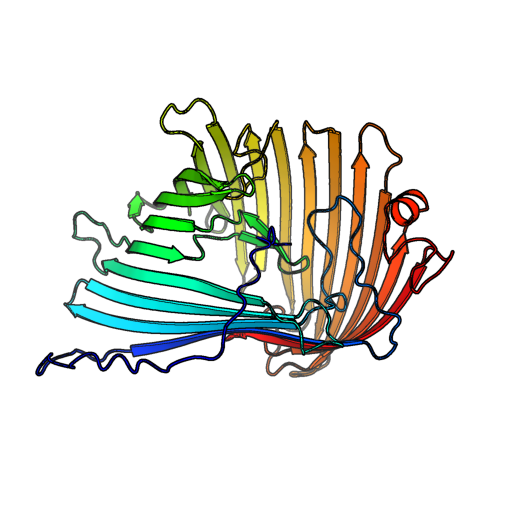. ARG A 1 380 ? 15.878 -0.505 -23.164 1.00 96.25 380 ARG A N 1
ATOM 3011 C CA . ARG A 1 380 ? 15.185 0.280 -22.130 1.00 96.25 380 ARG A CA 1
ATOM 3012 C C . ARG A 1 380 ? 13.673 0.100 -22.170 1.00 96.25 380 ARG A C 1
ATOM 3014 O O . ARG A 1 380 ? 12.914 0.985 -21.787 1.00 96.25 380 ARG A O 1
ATOM 3021 N N . GLN A 1 381 ? 13.256 -1.024 -22.724 1.00 96.00 381 GLN A N 1
ATOM 3022 C CA . GLN A 1 381 ? 11.870 -1.418 -22.852 1.00 96.00 381 GLN A CA 1
ATOM 3023 C C . GLN A 1 381 ? 11.792 -2.939 -22.887 1.00 96.00 381 GLN A C 1
ATOM 3025 O O . GLN A 1 381 ? 12.754 -3.603 -23.275 1.00 96.00 381 GLN A O 1
ATOM 3030 N N . GLY A 1 382 ? 10.647 -3.493 -22.513 1.00 93.19 382 GLY A N 1
ATOM 3031 C CA . GLY A 1 382 ? 10.494 -4.936 -22.446 1.00 93.19 382 GLY A CA 1
ATOM 3032 C C . GLY A 1 382 ? 9.056 -5.391 -22.286 1.00 93.19 382 GLY A C 1
ATOM 3033 O O . GLY A 1 382 ? 8.193 -4.628 -21.849 1.00 93.19 382 GLY A O 1
ATOM 3034 N N . PHE A 1 383 ? 8.820 -6.655 -22.634 1.00 92.75 383 PHE A N 1
ATOM 3035 C CA . PHE A 1 383 ? 7.547 -7.337 -22.438 1.00 92.75 383 PHE A CA 1
ATOM 3036 C C . PHE A 1 383 ? 7.722 -8.581 -21.575 1.00 92.75 383 PHE A C 1
ATOM 3038 O O . PHE A 1 383 ? 8.686 -9.327 -21.735 1.00 92.75 383 PHE A O 1
ATOM 3045 N N . PHE A 1 384 ? 6.728 -8.862 -20.739 1.00 92.44 384 PHE A N 1
ATOM 3046 C CA . PHE A 1 384 ? 6.592 -10.156 -20.083 1.00 92.44 384 PHE A CA 1
ATOM 3047 C C . PHE A 1 384 ? 5.120 -10.551 -19.954 1.00 92.44 384 PHE A C 1
ATOM 3049 O O . PHE A 1 384 ? 4.225 -9.713 -19.869 1.00 92.44 384 PHE A O 1
ATOM 3056 N N . THR A 1 385 ? 4.860 -11.854 -19.994 1.00 94.69 385 THR A N 1
ATOM 3057 C CA . THR A 1 385 ? 3.518 -12.450 -19.964 1.00 94.69 385 THR A CA 1
ATOM 3058 C C . THR A 1 385 ? 3.474 -13.498 -18.869 1.00 94.69 385 THR A C 1
ATOM 3060 O O . THR A 1 385 ? 4.458 -14.208 -18.647 1.00 94.69 385 THR A O 1
ATOM 3063 N N . GLY A 1 386 ? 2.335 -13.619 -18.200 1.00 94.75 386 GLY A N 1
ATOM 3064 C CA . GLY A 1 386 ? 2.178 -14.606 -17.147 1.00 94.75 386 GLY A CA 1
ATOM 3065 C C . GLY A 1 386 ? 0.737 -14.878 -16.773 1.00 94.75 386 GLY A C 1
ATOM 3066 O O . GLY A 1 386 ? -0.210 -14.316 -17.333 1.00 94.75 386 GLY A O 1
ATOM 3067 N N . ILE A 1 387 ? 0.601 -15.766 -15.799 1.00 96.31 387 ILE A N 1
ATOM 3068 C CA . ILE A 1 387 ? -0.658 -16.125 -15.171 1.00 96.31 387 ILE A CA 1
ATOM 3069 C C . ILE A 1 387 ? -0.578 -15.845 -13.674 1.00 96.31 387 ILE A C 1
ATOM 3071 O O . ILE A 1 387 ? 0.439 -16.103 -13.037 1.00 96.31 387 ILE A O 1
ATOM 3075 N N . GLN A 1 388 ? -1.648 -15.306 -13.099 1.00 97.12 388 GLN A N 1
ATOM 3076 C CA . GLN A 1 388 ? -1.714 -15.002 -11.672 1.00 97.12 388 GLN A CA 1
ATOM 3077 C C . GLN A 1 388 ? -3.118 -15.248 -11.128 1.00 97.12 388 GLN A C 1
ATOM 3079 O O . GLN A 1 388 ? -4.107 -14.846 -11.742 1.00 97.12 388 GLN A O 1
ATOM 3084 N N . LEU A 1 389 ? -3.193 -15.842 -9.943 1.00 98.31 389 LEU A N 1
ATOM 3085 C CA . LEU A 1 389 ? -4.378 -15.889 -9.101 1.00 98.31 389 LEU A CA 1
ATOM 3086 C C . LEU A 1 389 ? -4.188 -14.941 -7.912 1.00 98.31 389 LEU A C 1
ATOM 3088 O O . LEU A 1 389 ? -3.177 -15.000 -7.218 1.00 98.31 389 LEU A O 1
ATOM 3092 N N . GLU A 1 390 ? -5.175 -14.085 -7.670 1.00 98.50 390 GLU A N 1
ATOM 3093 C CA . GLU A 1 390 ? -5.277 -13.269 -6.457 1.00 98.50 390 GLU A CA 1
ATOM 3094 C C . GLU A 1 390 ? -6.611 -13.567 -5.770 1.00 98.50 390 GLU A C 1
ATOM 3096 O O . GLU A 1 390 ? -7.650 -13.607 -6.440 1.00 98.50 390 GLU A O 1
ATOM 3101 N N . SER A 1 391 ? -6.602 -13.726 -4.449 1.00 98.31 391 SER A N 1
ATOM 3102 C CA . SER A 1 391 ? -7.819 -13.873 -3.655 1.00 98.31 391 SER A CA 1
ATOM 3103 C C . SER A 1 391 ? -7.709 -13.188 -2.300 1.00 98.31 391 SER A C 1
ATOM 3105 O O . SER A 1 391 ? -6.640 -13.142 -1.704 1.00 98.31 391 SER A O 1
ATOM 3107 N N . TRP A 1 392 ? -8.846 -12.721 -1.800 1.00 97.75 392 TRP A N 1
ATOM 3108 C CA . TRP A 1 392 ? -9.085 -12.437 -0.389 1.00 97.75 392 TRP A CA 1
ATOM 3109 C C . TRP A 1 392 ? -10.455 -12.994 -0.018 1.00 97.75 392 TRP A C 1
ATOM 3111 O O . TRP A 1 392 ? -11.310 -13.142 -0.900 1.00 97.75 392 TRP A O 1
ATOM 3121 N N . TRP A 1 393 ? -10.638 -13.340 1.249 1.00 96.06 393 TRP A N 1
ATOM 3122 C CA . TRP A 1 393 ? -11.883 -13.891 1.785 1.00 96.06 393 TRP A CA 1
ATOM 3123 C C . TRP A 1 393 ? -12.117 -13.398 3.201 1.00 96.06 393 TRP A C 1
ATOM 3125 O O . TRP A 1 393 ? -11.104 -13.131 3.893 1.00 96.06 393 TRP A O 1
#